Protein 1VNS (pdb70)

Sequence (574 aa):
VTPIPLPKIDEPEEYNTNYILFWNHVGLELNRVTHTVGGPLTGPPLSARALGMLHLAIHDAYFSICPPTDFTTFLSPDTENAAYRLPSPNGANDARQAVAGAALKMLSSLYMKPVEQPNPNPGANISDNAYAQLGLVLDRSVLEAPGGVDRESASFMFGEDVADVFFALLNDPRGASQEGYHPTPGRYKFDDEPTHPVVLIPVDPNNPNGPKMPFRQYHAPFYGKTTKRFATQSEHFLADPPGLRSNADETAEYDDAVRVAIAMGGAQALNSTKRSPWQTAQGLYWAYDGSNLIGTPPRFYNQIVRRIAVTYKKEEDLANSEVNNADFARLFALVDVACTDAGIFSWKEKWEFEFWRPLSGVRDDGRPDHGDPFWLTLGAPATNTNDIPFKPPFPAYPSGHATFGGAVFQMVRRYYNGRVGTWKDDEPDNIAIDMMISEELNGVNRDLRQPYDPTAPIEDQPGIVRTRIVRHFDSAWELMFENAISRIFLGVHWRFDAAAARDILIPTTTKDVYAVDNNGATVFQNVEDIRYTTRGTREDEEGLFPIGGVPLGIEIADEIFNNGLKPTPPEIQP

Nearest PDB structures (foldseek):
  1vnf-assembly1_A  TM=1.001E+00  e=0.000E+00  Curvularia inaequalis
  1vnh-assembly1_A  TM=1.001E+00  e=0.000E+00  Curvularia inaequalis
  1vng-assembly1_A  TM=9.976E-01  e=0.000E+00  Curvularia inaequalis
  1idu-assembly1_A  TM=1.000E+00  e=0.000E+00  Curvularia inaequalis
  1vne-assembly1_A  TM=9.979E-01  e=0.000E+00  Curvularia inaequalis

GO terms:
  GO:0005576 extracellular region (C, EXP)
  GO:0016691 chloride peroxidase activity (F, EXP)

Structure (mmCIF, N/CA/C/O backbone):
data_1VNS
#
_entry.id   1VNS
#
_cell.length_a   130.040
_cell.length_b   130.040
_cell.length_c   112.150
_cell.angle_alpha   90.00
_cell.angle_beta   90.00
_cell.angle_gamma   120.00
#
_symmetry.space_group_name_H-M   'H 3'
#
loop_
_entity.id
_entity.type
_entity.pdbx_description
1 polymer 'VANADIUM CHLOROPEROXIDASE'
2 non-polymer 'SULFATE ION'
3 water water
#
loop_
_atom_site.group_PDB
_atom_site.id
_atom_site.type_symbol
_atom_site.label_atom_id
_atom_site.label_alt_id
_atom_site.label_comp_id
_atom_site.label_asym_id
_atom_site.label_entity_id
_atom_site.label_seq_id
_atom_site.pdbx_PDB_ins_code
_atom_site.Cartn_x
_atom_site.Cartn_y
_atom_site.Cartn_z
_atom_site.occupancy
_atom_site.B_iso_or_equiv
_atom_site.auth_seq_id
_atom_site.auth_comp_id
_atom_site.auth_asym_id
_atom_site.auth_atom_id
_atom_site.pdbx_PDB_model_num
ATOM 1 N N . VAL A 1 4 ? 9.955 52.467 -28.514 1.00 45.48 4 VAL A N 1
ATOM 2 C CA . VAL A 1 4 ? 9.563 52.616 -27.084 1.00 43.94 4 VAL A CA 1
ATOM 3 C C . VAL A 1 4 ? 10.814 52.990 -26.303 1.00 40.20 4 VAL A C 1
ATOM 4 O O . VAL A 1 4 ? 11.830 52.307 -26.398 1.00 40.55 4 VAL A O 1
ATOM 8 N N . THR A 1 5 ? 10.761 54.109 -25.594 1.00 35.13 5 THR A N 1
ATOM 9 C CA . THR A 1 5 ? 11.894 54.546 -24.795 1.00 31.29 5 THR A CA 1
ATOM 10 C C . THR A 1 5 ? 11.776 53.835 -23.453 1.00 26.99 5 THR A C 1
ATOM 11 O O . THR A 1 5 ? 10.775 53.985 -22.756 1.00 26.29 5 THR A O 1
ATOM 15 N N . PRO A 1 6 ? 12.759 52.993 -23.109 1.00 24.53 6 PRO A N 1
ATOM 16 C CA . PRO A 1 6 ? 12.721 52.269 -21.835 1.00 24.73 6 PRO A CA 1
ATOM 17 C C . PRO A 1 6 ? 12.692 53.224 -20.642 1.00 23.76 6 PRO A C 1
ATOM 18 O O . PRO A 1 6 ? 13.480 54.169 -20.572 1.00 23.67 6 PRO A O 1
ATOM 22 N N . ILE A 1 7 ? 11.757 53.008 -19.726 1.00 22.66 7 ILE A N 1
ATOM 23 C CA . ILE A 1 7 ? 11.673 53.852 -18.542 1.00 22.62 7 ILE A CA 1
ATOM 24 C C . ILE A 1 7 ? 12.937 53.635 -17.716 1.00 22.07 7 ILE A C 1
ATOM 25 O O . ILE A 1 7 ? 13.329 52.495 -17.467 1.00 21.39 7 ILE A O 1
ATOM 30 N N . PRO A 1 8 ? 13.640 54.723 -17.358 1.00 23.07 8 PRO A N 1
ATOM 31 C CA . PRO A 1 8 ? 14.862 54.609 -16.552 1.00 23.34 8 PRO A CA 1
ATOM 32 C C . PRO A 1 8 ? 14.464 54.346 -15.087 1.00 23.74 8 PRO A C 1
ATOM 33 O O . PRO A 1 8 ? 13.985 55.247 -14.390 1.00 25.29 8 PRO A O 1
ATOM 37 N N . LEU A 1 9 ? 14.615 53.104 -14.641 1.00 22.84 9 LEU A N 1
ATOM 38 C CA . LEU A 1 9 ? 14.260 52.725 -13.275 1.00 22.49 9 LEU A CA 1
ATOM 39 C C . LEU A 1 9 ? 15.373 53.069 -12.286 1.00 23.41 9 LEU A C 1
ATOM 40 O O . LEU A 1 9 ? 16.552 52.836 -12.558 1.00 24.55 9 LEU A O 1
ATOM 45 N N . PRO A 1 10 ? 15.016 53.668 -11.139 1.00 22.33 10 PRO A N 1
ATOM 46 C CA . PRO A 1 10 ? 16.051 54.013 -10.158 1.00 22.50 10 PRO A CA 1
ATOM 47 C C . PRO A 1 10 ? 16.674 52.777 -9.501 1.00 23.43 10 PRO A C 1
ATOM 48 O O . PRO A 1 10 ? 16.074 51.693 -9.486 1.00 21.73 10 PRO A O 1
ATOM 52 N N . LYS A 1 11 ? 17.886 52.942 -8.977 1.00 25.51 11 LYS A N 1
ATOM 53 C CA . LYS A 1 11 ? 18.605 51.848 -8.325 1.00 27.74 11 LYS A CA 1
ATOM 54 C C . LYS A 1 11 ? 17.870 51.294 -7.105 1.00 24.96 11 LYS A C 1
ATOM 55 O O . LYS A 1 11 ? 17.213 52.032 -6.362 1.00 24.43 11 LYS A O 1
ATOM 61 N N . ILE A 1 12 ? 17.977 49.986 -6.917 1.00 23.10 12 ILE A N 1
ATOM 62 C CA . ILE A 1 12 ? 17.352 49.318 -5.788 1.00 22.11 12 ILE A CA 1
ATOM 63 C C . ILE A 1 12 ? 18.375 49.225 -4.662 1.00 21.61 12 ILE A C 1
ATOM 64 O O . ILE A 1 12 ? 19.553 48.951 -4.898 1.00 21.07 12 ILE A O 1
ATOM 69 N N . ASP A 1 13 ? 17.925 49.494 -3.442 1.00 22.73 13 ASP A N 1
ATOM 70 C CA . ASP A 1 13 ? 18.798 49.435 -2.283 1.00 23.24 13 ASP A CA 1
ATOM 71 C C . ASP A 1 13 ? 18.877 48.035 -1.676 1.00 23.03 13 ASP A C 1
ATOM 72 O O . ASP A 1 13 ? 18.133 47.698 -0.749 1.00 23.13 13 ASP A O 1
ATOM 77 N N . GLU A 1 14 ? 19.763 47.216 -2.232 1.00 21.88 14 GLU A N 1
ATOM 78 C CA . GLU A 1 14 ? 20.006 45.867 -1.734 1.00 22.48 14 GLU A CA 1
ATOM 79 C C . GLU A 1 14 ? 21.310 45.378 -2.343 1.00 22.16 14 GLU A C 1
ATOM 80 O O . GLU A 1 14 ? 21.737 45.882 -3.381 1.00 23.35 14 GLU A O 1
ATOM 86 N N . PRO A 1 15 ? 22.004 44.454 -1.658 1.00 23.23 15 PRO A N 1
ATOM 87 C CA . PRO A 1 15 ? 23.275 43.911 -2.149 1.00 24.23 15 PRO A CA 1
ATOM 88 C C . PRO A 1 15 ? 23.136 43.262 -3.518 1.00 24.84 15 PRO A C 1
ATOM 89 O O . PRO A 1 15 ? 22.199 42.503 -3.759 1.00 23.30 15 PRO A O 1
ATOM 93 N N . GLU A 1 16 ? 24.089 43.542 -4.402 1.00 26.89 16 GLU A N 1
ATOM 94 C CA . GLU A 1 16 ? 24.074 42.977 -5.746 1.00 29.42 16 GLU A CA 1
ATOM 95 C C . GLU A 1 16 ? 24.118 41.462 -5.721 1.00 26.42 16 GLU A C 1
ATOM 96 O O . GLU A 1 16 ? 23.583 40.809 -6.615 1.00 26.88 16 GLU A O 1
ATOM 102 N N . GLU A 1 17 ? 24.767 40.902 -4.706 1.00 24.48 17 GLU A N 1
ATOM 103 C CA . GLU A 1 17 ? 24.884 39.455 -4.586 1.00 24.56 17 GLU A CA 1
ATOM 104 C C . GLU A 1 17 ? 23.559 38.717 -4.515 1.00 22.44 17 GLU A C 1
ATOM 105 O O . GLU A 1 17 ? 23.487 37.558 -4.896 1.00 23.70 17 GLU A O 1
ATOM 111 N N . TYR A 1 18 ? 22.507 39.385 -4.054 1.00 20.91 18 TYR A N 1
ATOM 112 C CA . TYR A 1 18 ? 21.203 38.738 -3.945 1.00 21.06 18 TYR A CA 1
ATOM 113 C C . TYR A 1 18 ? 20.790 38.105 -5.269 1.00 21.46 18 TYR A C 1
ATOM 114 O O . TYR A 1 18 ? 20.416 36.931 -5.319 1.00 22.39 18 TYR A O 1
ATOM 123 N N . ASN A 1 19 ? 20.888 38.878 -6.346 1.00 21.39 19 ASN A N 1
ATOM 124 C CA . ASN A 1 19 ? 20.494 38.395 -7.660 1.00 21.82 19 ASN A CA 1
ATOM 125 C C . ASN A 1 19 ? 21.375 37.337 -8.322 1.00 23.30 19 ASN A C 1
ATOM 126 O O . ASN A 1 19 ? 21.133 36.965 -9.474 1.00 24.01 19 ASN A O 1
ATOM 131 N N . THR A 1 20 ? 22.398 36.856 -7.611 1.00 24.23 20 THR A N 1
ATOM 132 C CA . THR A 1 20 ? 23.247 35.787 -8.141 1.00 22.96 20 THR A CA 1
ATOM 133 C C . THR A 1 20 ? 22.538 34.459 -7.861 1.00 22.80 20 THR A C 1
ATOM 134 O O . THR A 1 20 ? 22.909 33.412 -8.398 1.00 23.53 20 THR A O 1
ATOM 138 N N . ASN A 1 21 ? 21.526 34.514 -6.996 1.00 22.50 21 ASN A N 1
ATOM 139 C CA . ASN A 1 21 ? 20.717 33.348 -6.676 1.00 21.80 21 ASN A CA 1
ATOM 140 C C . ASN A 1 21 ? 19.535 33.418 -7.638 1.00 21.61 21 ASN A C 1
ATOM 141 O O . ASN A 1 21 ? 18.826 34.427 -7.671 1.00 21.16 21 ASN A O 1
ATOM 146 N N . TYR A 1 22 ? 19.298 32.356 -8.407 1.00 21.97 22 TYR A N 1
ATOM 147 C CA . TYR A 1 22 ? 18.204 32.388 -9.378 1.00 21.24 22 TYR A CA 1
ATOM 148 C C . TYR A 1 22 ? 16.784 32.466 -8.820 1.00 21.31 22 TYR A C 1
ATOM 149 O O . TYR A 1 22 ? 15.888 32.980 -9.492 1.00 20.61 22 TYR A O 1
ATOM 158 N N . ILE A 1 23 ? 16.573 31.996 -7.592 1.00 20.56 23 ILE A N 1
ATOM 159 C CA . ILE A 1 23 ? 15.242 32.074 -6.993 1.00 20.08 23 ILE A CA 1
ATOM 160 C C . ILE A 1 23 ? 14.998 33.557 -6.697 1.00 20.32 23 ILE A C 1
ATOM 161 O O . ILE A 1 23 ? 13.945 34.112 -7.030 1.00 19.63 23 ILE A O 1
ATOM 166 N N . LEU A 1 24 ? 15.995 34.202 -6.099 1.00 20.65 24 LEU A N 1
ATOM 167 C CA . LEU A 1 24 ? 15.897 35.621 -5.783 1.00 20.96 24 LEU A CA 1
ATOM 168 C C . LEU A 1 24 ? 15.822 36.454 -7.059 1.00 20.89 24 LEU A C 1
ATOM 169 O O . LEU A 1 24 ? 15.093 37.445 -7.113 1.00 21.04 24 LEU A O 1
ATOM 174 N N . PHE A 1 25 ? 16.549 36.053 -8.097 1.00 19.23 25 PHE A N 1
ATOM 175 C CA . PHE A 1 25 ? 16.492 36.803 -9.345 1.00 19.32 25 PHE A CA 1
ATOM 176 C C . PHE A 1 25 ? 15.071 36.874 -9.909 1.00 18.73 25 PHE A C 1
ATOM 177 O O . PHE A 1 25 ? 14.583 37.953 -10.255 1.00 18.47 25 PHE A O 1
ATOM 185 N N . TRP A 1 26 ? 14.407 35.729 -10.014 1.00 18.94 26 TRP A N 1
ATOM 186 C CA . TRP A 1 26 ? 13.056 35.706 -10.552 1.00 19.43 26 TRP A CA 1
ATOM 187 C C . TRP A 1 26 ? 12.059 36.446 -9.670 1.00 19.87 26 TRP A C 1
ATOM 188 O O . TRP A 1 26 ? 11.111 37.052 -10.175 1.00 18.98 26 TRP A O 1
ATOM 199 N N . ASN A 1 27 ? 12.283 36.418 -8.356 1.00 20.13 27 ASN A N 1
ATOM 200 C CA . ASN A 1 27 ? 11.436 37.161 -7.425 1.00 18.43 27 ASN A CA 1
ATOM 201 C C . ASN A 1 27 ? 11.620 38.642 -7.790 1.00 17.66 27 ASN A C 1
ATOM 202 O O . ASN A 1 27 ? 10.651 39.385 -7.958 1.00 17.23 27 ASN A O 1
ATOM 207 N N . HIS A 1 28 ? 12.877 39.040 -7.951 1.00 17.35 28 HIS A N 1
ATOM 208 C CA . HIS A 1 28 ? 13.240 40.402 -8.321 1.00 18.95 28 HIS A CA 1
ATOM 209 C C . HIS A 1 28 ? 12.548 40.837 -9.625 1.00 19.58 28 HIS A C 1
ATOM 210 O O . HIS A 1 28 ? 12.080 41.972 -9.741 1.00 19.13 28 HIS A O 1
ATOM 217 N N . VAL A 1 29 ? 12.487 39.936 -10.603 1.00 19.86 29 VAL A N 1
ATOM 218 C CA . VAL A 1 29 ? 11.834 40.235 -11.877 1.00 19.36 29 VAL A CA 1
ATOM 219 C C . VAL A 1 29 ? 10.352 40.507 -11.621 1.00 19.84 29 VAL A C 1
ATOM 220 O O . VAL A 1 29 ? 9.792 41.483 -12.130 1.00 20.24 29 VAL A O 1
ATOM 224 N N . GLY A 1 30 ? 9.728 39.662 -10.807 1.00 19.26 30 GLY A N 1
ATOM 225 C CA . GLY A 1 30 ? 8.328 39.855 -10.474 1.00 19.27 30 GLY A CA 1
ATOM 226 C C . GLY A 1 30 ? 8.125 41.215 -9.828 1.00 19.00 30 GLY A C 1
ATOM 227 O O . GLY A 1 30 ? 7.148 41.907 -10.117 1.00 19.08 30 GLY A O 1
ATOM 228 N N . LEU A 1 31 ? 9.060 41.616 -8.970 1.00 17.45 31 LEU A N 1
ATOM 229 C CA . LEU A 1 31 ? 8.976 42.912 -8.303 1.00 16.78 31 LEU A CA 1
ATOM 230 C C . LEU A 1 31 ? 9.173 44.059 -9.289 1.00 17.24 31 LEU A C 1
ATOM 231 O O . LEU A 1 31 ? 8.565 45.120 -9.149 1.00 17.30 31 LEU A O 1
ATOM 236 N N . GLU A 1 32 ? 10.026 43.854 -10.286 1.00 18.28 32 GLU A N 1
ATOM 237 C CA . GLU A 1 32 ? 10.264 44.872 -11.305 1.00 19.25 32 GLU A CA 1
ATOM 238 C C . GLU A 1 32 ? 9.000 45.116 -12.123 1.00 18.19 32 GLU A C 1
ATOM 239 O O . GLU A 1 32 ? 8.647 46.257 -12.416 1.00 17.69 32 GLU A O 1
ATOM 245 N N . LEU A 1 33 ? 8.319 44.037 -12.486 1.00 18.00 33 LEU A N 1
ATOM 246 C CA . LEU A 1 33 ? 7.078 44.139 -13.237 1.00 18.34 33 LEU A CA 1
ATOM 247 C C . LEU A 1 33 ? 6.034 44.840 -12.365 1.00 18.16 33 LEU A C 1
ATOM 248 O O . LEU A 1 33 ? 5.238 45.639 -12.855 1.00 19.00 33 LEU A O 1
ATOM 253 N N . ASN A 1 34 ? 6.068 44.565 -11.065 1.00 18.45 34 ASN A N 1
ATOM 254 C CA . ASN A 1 34 ? 5.152 45.201 -10.118 1.00 18.85 34 ASN A CA 1
ATOM 255 C C . ASN A 1 34 ? 5.314 46.722 -10.206 1.00 18.85 34 ASN A C 1
ATOM 256 O O . ASN A 1 34 ? 4.353 47.436 -10.496 1.00 18.82 34 ASN A O 1
ATOM 261 N N . ARG A 1 35 ? 6.533 47.225 -10.029 1.00 18.42 35 ARG A N 1
ATOM 262 C CA . ARG A 1 35 ? 6.722 48.669 -10.089 1.00 19.25 35 ARG A CA 1
ATOM 263 C C . ARG A 1 35 ? 6.510 49.308 -11.456 1.00 18.40 35 ARG A C 1
ATOM 264 O O . ARG A 1 35 ? 5.976 50.415 -11.545 1.00 18.48 35 ARG A O 1
ATOM 272 N N . VAL A 1 36 ? 6.894 48.609 -12.520 1.00 18.10 36 VAL A N 1
ATOM 273 C CA . VAL A 1 36 ? 6.705 49.129 -13.868 1.00 18.37 36 VAL A CA 1
ATOM 274 C C . VAL A 1 36 ? 5.213 49.201 -14.236 1.00 18.63 36 VAL A C 1
ATOM 275 O O . VAL A 1 36 ? 4.757 50.213 -14.772 1.00 18.11 36 VAL A O 1
ATOM 279 N N . THR A 1 37 ? 4.439 48.169 -13.900 1.00 18.73 37 THR A N 1
ATOM 280 C CA . THR A 1 37 ? 3.011 48.177 -14.223 1.00 18.42 37 THR A CA 1
ATOM 281 C C . THR A 1 37 ? 2.271 49.317 -13.500 1.00 18.79 37 THR A C 1
ATOM 282 O O . THR A 1 37 ? 1.290 49.860 -14.019 1.00 18.55 37 THR A O 1
ATOM 286 N N . HIS A 1 38 ? 2.772 49.721 -12.335 1.00 17.70 38 HIS A N 1
ATOM 287 C CA . HIS A 1 38 ? 2.157 50.815 -11.591 1.00 18.67 38 HIS A CA 1
ATOM 288 C C . HIS A 1 38 ? 2.665 52.179 -12.045 1.00 20.45 38 HIS A C 1
ATOM 289 O O . HIS A 1 38 ? 2.189 53.215 -11.580 1.00 23.96 38 HIS A O 1
ATOM 296 N N . THR A 1 39 ? 3.636 52.169 -12.952 1.00 19.95 39 THR A N 1
ATOM 297 C CA . THR A 1 39 ? 4.192 53.396 -13.516 1.00 19.66 39 THR A CA 1
ATOM 298 C C . THR A 1 39 ? 3.512 53.648 -14.870 1.00 19.61 39 THR A C 1
ATOM 299 O O . THR A 1 39 ? 3.257 54.790 -15.245 1.00 22.38 39 THR A O 1
ATOM 303 N N . VAL A 1 40 ? 3.206 52.571 -15.589 1.00 19.00 40 VAL A N 1
ATOM 304 C CA . VAL A 1 40 ? 2.580 52.665 -16.906 1.00 19.41 40 VAL A CA 1
ATOM 305 C C . VAL A 1 40 ? 1.087 52.355 -16.938 1.00 21.15 40 VAL A C 1
ATOM 306 O O . VAL A 1 40 ? 0.444 52.544 -17.970 1.00 22.48 40 VAL A O 1
ATOM 310 N N . GLY A 1 41 ? 0.541 51.875 -15.824 1.00 21.62 41 GLY A N 1
ATOM 311 C CA . GLY A 1 41 ? -0.870 51.538 -15.773 1.00 22.11 41 GLY A CA 1
ATOM 312 C C . GLY A 1 41 ? -1.150 50.275 -16.576 1.00 23.52 41 GLY A C 1
ATOM 313 O O . GLY A 1 41 ? -1.998 50.268 -17.472 1.00 24.61 41 GLY A O 1
ATOM 314 N N . GLY A 1 42 ? -0.419 49.209 -16.266 1.00 22.84 42 GLY A N 1
ATOM 315 C CA . GLY A 1 42 ? -0.598 47.952 -16.972 1.00 22.21 42 GLY A CA 1
ATOM 316 C C . GLY A 1 42 ? -1.503 46.987 -16.228 1.00 21.18 42 GLY A C 1
ATOM 317 O O . GLY A 1 42 ? -2.336 47.411 -15.427 1.00 22.55 42 GLY A O 1
ATOM 318 N N . PRO A 1 43 ? -1.397 45.681 -16.506 1.00 21.63 43 PRO A N 1
ATOM 319 C CA . PRO A 1 43 ? -2.234 44.691 -15.825 1.00 21.34 43 PRO A CA 1
ATOM 320 C C . PRO A 1 43 ? -1.749 44.392 -14.404 1.00 21.68 43 PRO A C 1
ATOM 321 O O . PRO A 1 43 ? -0.622 44.730 -14.031 1.00 21.28 43 PRO A O 1
ATOM 325 N N . LEU A 1 44 ? -2.626 43.790 -13.609 1.00 21.29 44 LEU A N 1
ATOM 326 C CA . LEU A 1 44 ? -2.307 43.400 -12.240 1.00 21.46 44 LEU A CA 1
ATOM 327 C C . LEU A 1 44 ? -1.925 44.545 -11.297 1.00 21.15 44 LEU A C 1
ATOM 328 O O . LEU A 1 44 ? -1.039 44.396 -10.448 1.00 20.42 44 LEU A O 1
ATOM 333 N N . THR A 1 45 ? -2.597 45.684 -11.446 1.00 20.77 45 THR A N 1
ATOM 334 C CA . THR A 1 45 ? -2.349 46.833 -10.584 1.00 21.34 45 THR A CA 1
ATOM 335 C C . THR A 1 45 ? -3.206 46.705 -9.327 1.00 20.99 45 THR A C 1
ATOM 336 O O . THR A 1 45 ? -4.184 45.945 -9.302 1.00 21.36 45 THR A O 1
ATOM 340 N N . GLY A 1 46 ? -2.873 47.483 -8.303 1.00 20.09 46 GLY A N 1
ATOM 341 C CA . GLY A 1 46 ? -3.619 47.416 -7.061 1.00 19.76 46 GLY A CA 1
ATOM 342 C C . GLY A 1 46 ? -3.017 46.413 -6.100 1.00 18.45 46 GLY A C 1
ATOM 343 O O . GLY A 1 46 ? -2.319 45.493 -6.523 1.00 19.96 46 GLY A O 1
ATOM 344 N N . PRO A 1 47 ? -3.308 46.538 -4.798 1.00 19.25 47 PRO A N 1
ATOM 345 C CA . PRO A 1 47 ? -2.778 45.634 -3.771 1.00 19.50 47 PRO A CA 1
ATOM 346 C C . PRO A 1 47 ? -3.115 44.137 -3.855 1.00 19.19 47 PRO A C 1
ATOM 347 O O . PRO A 1 47 ? -2.211 43.310 -3.962 1.00 19.64 47 PRO A O 1
ATOM 351 N N . PRO A 1 48 ? -4.412 43.763 -3.844 1.00 20.18 48 PRO A N 1
ATOM 352 C CA . PRO A 1 48 ? -4.723 42.328 -3.913 1.00 18.88 48 PRO A CA 1
ATOM 353 C C . PRO A 1 48 ? -4.254 41.564 -5.158 1.00 18.47 48 PRO A C 1
ATOM 354 O O . PRO A 1 48 ? -3.694 40.475 -5.037 1.00 19.17 48 PRO A O 1
ATOM 358 N N . LEU A 1 49 ? -4.458 42.128 -6.346 1.00 18.20 49 LEU A N 1
ATOM 359 C CA . LEU A 1 49 ? -4.042 41.444 -7.567 1.00 19.19 49 LEU A CA 1
ATOM 360 C C . LEU A 1 49 ? -2.530 41.418 -7.752 1.00 20.33 49 LEU A C 1
ATOM 361 O O . LEU A 1 49 ? -1.989 40.443 -8.288 1.00 20.80 49 LEU A O 1
ATOM 366 N N . SER A 1 50 ? -1.838 42.461 -7.303 1.00 19.94 50 SER A N 1
ATOM 367 C CA . SER A 1 50 ? -0.386 42.460 -7.418 1.00 20.54 50 SER A CA 1
ATOM 368 C C . SER A 1 50 ? 0.154 41.357 -6.493 1.00 19.32 50 SER A C 1
ATOM 369 O O . SER A 1 50 ? 1.137 40.683 -6.822 1.00 19.98 50 SER A O 1
ATOM 372 N N . ALA A 1 51 ? -0.505 41.161 -5.351 1.00 17.31 51 ALA A N 1
ATOM 373 C CA . ALA A 1 51 ? -0.122 40.106 -4.414 1.00 17.04 51 ALA A CA 1
ATOM 374 C C . ALA A 1 51 ? -0.332 38.749 -5.104 1.00 19.11 51 ALA A C 1
ATOM 375 O O . ALA A 1 51 ? 0.560 37.892 -5.107 1.00 20.18 51 ALA A O 1
ATOM 377 N N . ARG A 1 52 ? -1.502 38.579 -5.721 1.00 18.63 52 ARG A N 1
ATOM 378 C CA . ARG A 1 52 ? -1.848 37.348 -6.431 1.00 18.45 52 ARG A CA 1
ATOM 379 C C . ARG A 1 52 ? -0.782 37.002 -7.476 1.00 19.10 52 ARG A C 1
ATOM 380 O O . ARG A 1 52 ? -0.350 35.855 -7.571 1.00 19.97 52 ARG A O 1
ATOM 388 N N . ALA A 1 53 ? -0.348 37.998 -8.247 1.00 19.35 53 ALA A N 1
ATOM 389 C CA . ALA A 1 53 ? 0.683 37.794 -9.265 1.00 19.86 53 ALA A CA 1
ATOM 390 C C . ALA A 1 53 ? 1.937 37.146 -8.660 1.00 19.46 53 ALA A C 1
ATOM 391 O O . ALA A 1 53 ? 2.463 36.165 -9.196 1.00 19.37 53 ALA A O 1
ATOM 393 N N . LEU A 1 54 ? 2.390 37.675 -7.526 1.00 18.91 54 LEU A N 1
ATOM 394 C CA . LEU A 1 54 ? 3.574 37.151 -6.843 1.00 19.04 54 LEU A CA 1
ATOM 395 C C . LEU A 1 54 ? 3.331 35.757 -6.259 1.00 19.32 54 LEU A C 1
ATOM 396 O O . LEU A 1 54 ? 4.234 34.910 -6.247 1.00 19.04 54 LEU A O 1
ATOM 401 N N . GLY A 1 55 ? 2.117 35.524 -5.769 1.00 19.22 55 GLY A N 1
ATOM 402 C CA . GLY A 1 55 ? 1.771 34.218 -5.242 1.00 19.83 55 GLY A CA 1
ATOM 403 C C . GLY A 1 55 ? 1.840 33.187 -6.361 1.00 19.85 55 GLY A C 1
ATOM 404 O O . GLY A 1 55 ? 2.422 32.118 -6.194 1.00 20.92 55 GLY A O 1
ATOM 405 N N . MET A 1 56 ? 1.281 33.528 -7.519 1.00 19.55 56 MET A N 1
ATOM 406 C CA . MET A 1 56 ? 1.284 32.640 -8.681 1.00 20.92 56 MET A CA 1
ATOM 407 C C . MET A 1 56 ? 2.702 32.377 -9.172 1.00 22.08 56 MET A C 1
ATOM 408 O O . MET A 1 56 ? 3.067 31.234 -9.476 1.00 22.24 56 MET A O 1
ATOM 413 N N . LEU A 1 57 ? 3.500 33.436 -9.243 1.00 22.47 57 LEU A N 1
ATOM 414 C CA . LEU A 1 57 ? 4.890 33.319 -9.668 1.00 22.35 57 LEU A CA 1
ATOM 415 C C . LEU A 1 57 ? 5.633 32.330 -8.776 1.00 22.24 57 LEU A C 1
ATOM 416 O O . LEU A 1 57 ? 6.251 31.377 -9.256 1.00 23.37 57 LEU A O 1
ATOM 421 N N . HIS A 1 58 ? 5.551 32.541 -7.469 1.00 21.31 58 HIS A N 1
ATOM 422 C CA . HIS A 1 58 ? 6.256 31.671 -6.549 1.00 20.73 58 HIS A CA 1
ATOM 423 C C . HIS A 1 58 ? 5.718 30.265 -6.375 1.00 20.12 58 HIS A C 1
ATOM 424 O O . HIS A 1 58 ? 6.469 29.355 -6.036 1.00 20.45 58 HIS A O 1
ATOM 431 N N . LEU A 1 59 ? 4.436 30.076 -6.660 1.00 20.60 59 LEU A N 1
ATOM 432 C CA . LEU A 1 59 ? 3.827 28.753 -6.587 1.00 22.07 59 LEU A CA 1
ATOM 433 C C . LEU A 1 59 ? 4.403 27.962 -7.770 1.00 22.76 59 LEU A C 1
ATOM 434 O O . LEU A 1 59 ? 4.842 26.816 -7.610 1.00 23.36 59 LEU A O 1
ATOM 439 N N . ALA A 1 60 ? 4.466 28.609 -8.935 1.00 20.56 60 ALA A N 1
ATOM 440 C CA . ALA A 1 60 ? 5.016 27.997 -10.143 1.00 21.30 60 ALA A CA 1
ATOM 441 C C . ALA A 1 60 ? 6.499 27.654 -9.933 1.00 22.63 60 ALA A C 1
ATOM 442 O O . ALA A 1 60 ? 6.936 26.536 -10.220 1.00 22.78 60 ALA A O 1
ATOM 444 N N . ILE A 1 61 ? 7.270 28.615 -9.431 1.00 21.77 61 ILE A N 1
ATOM 445 C CA . ILE A 1 61 ? 8.687 28.389 -9.160 1.00 22.18 61 ILE A CA 1
ATOM 446 C C . ILE A 1 61 ? 8.831 27.232 -8.167 1.00 23.25 61 ILE A C 1
ATOM 447 O O . ILE A 1 61 ? 9.644 26.330 -8.365 1.00 23.26 61 ILE A O 1
ATOM 452 N N . HIS A 1 62 ? 8.012 27.255 -7.119 1.00 23.39 62 HIS A N 1
ATOM 453 C CA . HIS A 1 62 ? 8.026 26.233 -6.072 1.00 24.63 62 HIS A CA 1
ATOM 454 C C . HIS A 1 62 ? 7.861 24.820 -6.620 1.00 24.68 62 HIS A C 1
ATOM 455 O O . HIS A 1 62 ? 8.700 23.952 -6.373 1.00 25.21 62 HIS A O 1
ATOM 462 N N . ASP A 1 63 ? 6.777 24.581 -7.347 1.00 23.77 63 ASP A N 1
ATOM 463 C CA . ASP A 1 63 ? 6.538 23.248 -7.878 1.00 24.16 63 ASP A CA 1
ATOM 464 C C . ASP A 1 63 ? 7.512 22.805 -8.949 1.00 25.14 63 ASP A C 1
ATOM 465 O O . ASP A 1 63 ? 7.841 21.622 -9.024 1.00 25.06 63 ASP A O 1
ATOM 470 N N . ALA A 1 64 ? 8.007 23.747 -9.748 1.00 24.57 64 ALA A N 1
ATOM 471 C CA . ALA A 1 64 ? 8.989 23.410 -10.777 1.00 23.57 64 ALA A CA 1
ATOM 472 C C . ALA A 1 64 ? 10.264 22.908 -10.087 1.00 22.80 64 ALA A C 1
ATOM 473 O O . ALA A 1 64 ? 10.766 21.819 -10.384 1.00 22.48 64 ALA A O 1
ATOM 475 N N . TYR A 1 65 ? 10.741 23.683 -9.119 1.00 22.94 65 TYR A N 1
ATOM 476 C CA . TYR A 1 65 ? 11.950 23.348 -8.375 1.00 23.21 65 TYR A CA 1
ATOM 477 C C . TYR A 1 65 ? 11.840 22.049 -7.578 1.00 23.23 65 TYR A C 1
ATOM 478 O O . TYR A 1 65 ? 12.679 21.156 -7.705 1.00 23.60 65 TYR A O 1
ATOM 487 N N . PHE A 1 66 ? 10.809 21.946 -6.753 1.00 23.14 66 PHE A N 1
ATOM 488 C CA . PHE A 1 66 ? 10.639 20.774 -5.923 1.00 23.28 66 PHE A CA 1
ATOM 489 C C . PHE A 1 66 ? 10.259 19.499 -6.649 1.00 25.19 66 PHE A C 1
ATOM 490 O O . PHE A 1 66 ? 10.272 18.417 -6.054 1.00 26.24 66 PHE A O 1
ATOM 498 N N . SER A 1 67 ? 9.906 19.623 -7.925 1.00 26.01 67 SER A N 1
ATOM 499 C CA . SER A 1 67 ? 9.596 18.453 -8.735 1.00 26.16 67 SER A CA 1
ATOM 500 C C . SER A 1 67 ? 10.940 17.872 -9.149 1.00 27.10 67 SER A C 1
ATOM 501 O O . SER A 1 67 ? 11.110 16.660 -9.217 1.00 28.35 67 SER A O 1
ATOM 504 N N . ILE A 1 68 ? 11.897 18.760 -9.403 1.00 27.25 68 ILE A N 1
ATOM 505 C CA . ILE A 1 68 ? 13.236 18.363 -9.811 1.00 27.33 68 ILE A CA 1
ATOM 506 C C . ILE A 1 68 ? 14.114 18.005 -8.612 1.00 28.24 68 ILE A C 1
ATOM 507 O O . ILE A 1 68 ? 14.945 17.103 -8.690 1.00 29.62 68 ILE A O 1
ATOM 512 N N . CYS A 1 69 ? 13.898 18.685 -7.494 1.00 28.14 69 CYS A N 1
ATOM 513 C CA . CYS A 1 69 ? 14.635 18.405 -6.268 1.00 29.57 69 CYS A CA 1
ATOM 514 C C . CYS A 1 69 ? 13.588 18.159 -5.182 1.00 30.89 69 CYS A C 1
ATOM 515 O O . CYS A 1 69 ? 13.278 19.054 -4.396 1.00 32.23 69 CYS A O 1
ATOM 518 N N . PRO A 1 70 ? 13.023 16.937 -5.133 1.00 30.30 70 PRO A N 1
ATOM 519 C CA . PRO A 1 70 ? 11.997 16.538 -4.165 1.00 29.59 70 PRO A CA 1
ATOM 520 C C . PRO A 1 70 ? 12.347 16.829 -2.713 1.00 30.29 70 PRO A C 1
ATOM 521 O O . PRO A 1 70 ? 13.431 16.478 -2.243 1.00 30.81 70 PRO A O 1
ATOM 525 N N . PRO A 1 71 ? 11.443 17.520 -1.999 1.00 29.89 71 PRO A N 1
ATOM 526 C CA . PRO A 1 71 ? 11.602 17.888 -0.590 1.00 30.22 71 PRO A CA 1
ATOM 527 C C . PRO A 1 71 ? 11.226 16.721 0.329 1.00 32.58 71 PRO A C 1
ATOM 528 O O . PRO A 1 71 ? 10.487 15.817 -0.075 1.00 33.24 71 PRO A O 1
ATOM 532 N N . THR A 1 72 ? 11.720 16.747 1.562 1.00 35.58 72 THR A N 1
ATOM 533 C CA . THR A 1 72 ? 11.434 15.686 2.524 1.00 40.42 72 THR A CA 1
ATOM 534 C C . THR A 1 72 ? 10.378 16.054 3.569 1.00 41.41 72 THR A C 1
ATOM 535 O O . THR A 1 72 ? 9.547 15.223 3.940 1.00 41.53 72 THR A O 1
ATOM 539 N N . ASP A 1 73 ? 10.425 17.294 4.050 1.00 42.42 73 ASP A N 1
ATOM 540 C CA . ASP A 1 73 ? 9.488 17.763 5.070 1.00 43.62 73 ASP A CA 1
ATOM 541 C C . ASP A 1 73 ? 8.125 18.239 4.568 1.00 39.74 73 ASP A C 1
ATOM 542 O O . ASP A 1 73 ? 7.236 18.525 5.369 1.00 40.07 73 ASP A O 1
ATOM 547 N N . PHE A 1 74 ? 7.965 18.329 3.253 1.00 34.84 74 PHE A N 1
ATOM 548 C CA . PHE A 1 74 ? 6.709 18.769 2.654 1.00 31.52 74 PHE A CA 1
ATOM 549 C C . PHE A 1 74 ? 6.659 18.265 1.222 1.00 30.61 74 PHE A C 1
ATOM 550 O O . PHE A 1 74 ? 7.574 17.569 0.773 1.00 29.84 74 PHE A O 1
ATOM 558 N N . THR A 1 75 ? 5.607 18.625 0.501 1.00 29.90 75 THR A N 1
ATOM 559 C CA . THR A 1 75 ? 5.455 18.194 -0.880 1.00 31.41 75 THR A CA 1
ATOM 560 C C . THR A 1 75 ? 5.164 19.371 -1.793 1.00 29.77 75 THR A C 1
ATOM 561 O O . THR A 1 75 ? 5.120 20.521 -1.352 1.00 29.31 75 THR A O 1
ATOM 565 N N . THR A 1 76 ? 5.009 19.077 -3.077 1.00 28.56 76 THR A N 1
ATOM 566 C CA . THR A 1 76 ? 4.680 20.094 -4.059 1.00 27.99 76 THR A CA 1
ATOM 567 C C . THR A 1 76 ? 3.235 20.501 -3.776 1.00 28.69 76 THR A C 1
ATOM 568 O O . THR A 1 76 ? 2.453 19.708 -3.240 1.00 30.37 76 THR A O 1
ATOM 572 N N . PHE A 1 77 ? 2.901 21.749 -4.089 1.00 26.72 77 PHE A N 1
ATOM 573 C CA . PHE A 1 77 ? 1.557 22.287 -3.884 1.00 24.79 77 PHE A CA 1
ATOM 574 C C . PHE A 1 77 ? 0.567 21.404 -4.634 1.00 23.50 77 PHE A C 1
ATOM 575 O O . PHE A 1 77 ? -0.441 20.967 -4.077 1.00 22.75 77 PHE A O 1
ATOM 583 N N . LEU A 1 78 ? 0.868 21.162 -5.905 1.00 24.00 78 LEU A N 1
ATOM 584 C CA . LEU A 1 78 ? 0.053 20.314 -6.757 1.00 25.86 78 LEU A CA 1
ATOM 585 C C . LEU A 1 78 ? 0.742 18.954 -6.876 1.00 28.20 78 LEU A C 1
ATOM 586 O O . LEU A 1 78 ? 1.965 18.857 -6.760 1.00 28.54 78 LEU A O 1
ATOM 591 N N . SER A 1 79 ? -0.046 17.917 -7.123 1.00 29.93 79 SER A N 1
ATOM 592 C CA . SER A 1 79 ? 0.473 16.566 -7.254 1.00 32.12 79 SER A CA 1
ATOM 593 C C . SER A 1 79 ? 0.442 16.128 -8.713 1.00 33.01 79 SER A C 1
ATOM 594 O O . SER A 1 79 ? -0.479 16.474 -9.453 1.00 33.77 79 SER A O 1
ATOM 597 N N . PRO A 1 80 ? 1.469 15.386 -9.159 1.00 34.28 80 PRO A N 1
ATOM 598 C CA . PRO A 1 80 ? 1.539 14.907 -10.543 1.00 35.18 80 PRO A CA 1
ATOM 599 C C . PRO A 1 80 ? 0.569 13.751 -10.761 1.00 37.79 80 PRO A C 1
ATOM 600 O O . PRO A 1 80 ? 0.294 13.363 -11.899 1.00 38.50 80 PRO A O 1
ATOM 604 N N . ASP A 1 81 ? 0.058 13.207 -9.660 1.00 40.37 81 ASP A N 1
ATOM 605 C CA . ASP A 1 81 ? -0.852 12.070 -9.707 1.00 43.27 81 ASP A CA 1
ATOM 606 C C . ASP A 1 81 ? -2.309 12.438 -9.446 1.00 43.35 81 ASP A C 1
ATOM 607 O O . ASP A 1 81 ? -3.132 11.568 -9.171 1.00 44.83 81 ASP A O 1
ATOM 612 N N . THR A 1 82 ? -2.624 13.725 -9.516 1.00 42.92 82 THR A N 1
ATOM 613 C CA . THR A 1 82 ? -3.987 14.179 -9.287 1.00 42.07 82 THR A CA 1
ATOM 614 C C . THR A 1 82 ? -4.848 13.897 -10.504 1.00 42.46 82 THR A C 1
ATOM 615 O O . THR A 1 82 ? -4.476 14.234 -11.625 1.00 42.69 82 THR A O 1
ATOM 619 N N . GLU A 1 83 ? -5.991 13.256 -10.273 1.00 43.97 83 GLU A N 1
ATOM 620 C CA . GLU A 1 83 ? -6.930 12.931 -11.341 1.00 44.36 83 GLU A CA 1
ATOM 621 C C . GLU A 1 83 ? -7.537 14.207 -11.918 1.00 44.02 83 GLU A C 1
ATOM 622 O O . GLU A 1 83 ? -7.807 14.294 -13.116 1.00 45.41 83 GLU A O 1
ATOM 624 N N . ASN A 1 84 ? -7.787 15.184 -11.053 1.00 42.32 84 ASN A N 1
ATOM 625 C CA . ASN A 1 84 ? -8.357 16.448 -11.496 1.00 40.40 84 ASN A CA 1
ATOM 626 C C . ASN A 1 84 ? -7.301 17.151 -12.332 1.00 37.33 84 ASN A C 1
ATOM 627 O O . ASN A 1 84 ? -6.305 17.642 -11.803 1.00 36.96 84 ASN A O 1
ATOM 632 N N . ALA A 1 85 ? -7.517 17.169 -13.641 1.00 35.43 85 ALA A N 1
ATOM 633 C CA . ALA A 1 85 ? -6.592 17.794 -14.577 1.00 34.42 85 ALA A CA 1
ATOM 634 C C . ALA A 1 85 ? -6.199 19.215 -14.191 1.00 34.21 85 ALA A C 1
ATOM 635 O O . ALA A 1 85 ? -5.029 19.590 -14.296 1.00 34.93 85 ALA A O 1
ATOM 637 N N . ALA A 1 86 ? -7.169 19.989 -13.712 1.00 33.09 86 ALA A N 1
ATOM 638 C CA . ALA A 1 86 ? -6.930 21.376 -13.322 1.00 31.03 86 ALA A CA 1
ATOM 639 C C . ALA A 1 86 ? -5.897 21.488 -12.212 1.00 29.88 86 ALA A C 1
ATOM 640 O O . ALA A 1 86 ? -5.205 22.503 -12.100 1.00 29.31 86 ALA A O 1
ATOM 642 N N . TYR A 1 87 ? -5.792 20.437 -11.403 1.00 28.70 87 TYR A N 1
ATOM 643 C CA . TYR A 1 87 ? -4.846 20.404 -10.294 1.00 27.85 87 TYR A CA 1
ATOM 644 C C . TYR A 1 87 ? -3.707 19.408 -10.507 1.00 27.71 87 TYR A C 1
ATOM 645 O O . TYR A 1 87 ? -2.943 19.137 -9.578 1.00 27.06 87 TYR A O 1
ATOM 654 N N . ARG A 1 88 ? -3.589 18.853 -11.709 1.00 27.68 88 ARG A N 1
ATOM 655 C CA . ARG A 1 88 ? -2.529 17.890 -11.959 1.00 28.21 88 ARG A CA 1
ATOM 656 C C . ARG A 1 88 ? -1.223 18.555 -12.371 1.00 29.30 88 ARG A C 1
ATOM 657 O O . ARG A 1 88 ? -1.154 19.242 -13.398 1.00 29.41 88 ARG A O 1
ATOM 665 N N . LEU A 1 89 ? -0.185 18.339 -11.569 1.00 29.72 89 LEU A N 1
ATOM 666 C CA . LEU A 1 89 ? 1.136 18.897 -11.841 1.00 29.04 89 LEU A CA 1
ATOM 667 C C . LEU A 1 89 ? 1.843 18.068 -12.921 1.00 29.76 89 LEU A C 1
ATOM 668 O O . LEU A 1 89 ? 1.788 16.837 -12.898 1.00 30.68 89 LEU A O 1
ATOM 673 N N . PRO A 1 90 ? 2.461 18.735 -13.915 1.00 29.29 90 PRO A N 1
ATOM 674 C CA . PRO A 1 90 ? 3.174 18.036 -14.989 1.00 29.01 90 PRO A CA 1
ATOM 675 C C . PRO A 1 90 ? 4.352 17.262 -14.406 1.00 30.25 90 PRO A C 1
ATOM 676 O O . PRO A 1 90 ? 4.882 17.634 -13.357 1.00 30.17 90 PRO A O 1
ATOM 680 N N . SER A 1 91 ? 4.753 16.185 -15.073 1.00 32.33 91 SER A N 1
ATOM 681 C CA . SER A 1 91 ? 5.879 15.381 -14.608 1.00 33.74 91 SER A CA 1
ATOM 682 C C . SER A 1 91 ? 7.153 15.769 -15.360 1.00 32.54 91 SER A C 1
ATOM 683 O O . SER A 1 91 ? 7.097 16.162 -16.529 1.00 31.51 91 SER A O 1
ATOM 686 N N . PRO A 1 92 ? 8.311 15.706 -14.681 1.00 32.99 92 PRO A N 1
ATOM 687 C CA . PRO A 1 92 ? 9.621 16.044 -15.249 1.00 35.14 92 PRO A CA 1
ATOM 688 C C . PRO A 1 92 ? 10.023 15.093 -16.368 1.00 38.62 92 PRO A C 1
ATOM 689 O O . PRO A 1 92 ? 10.580 15.517 -17.379 1.00 37.37 92 PRO A O 1
ATOM 693 N N . ASN A 1 93 ? 9.775 13.802 -16.148 1.00 42.88 93 ASN A N 1
ATOM 694 C CA . ASN A 1 93 ? 10.096 12.744 -17.108 1.00 46.93 93 ASN A CA 1
ATOM 695 C C . ASN A 1 93 ? 11.527 12.850 -17.644 1.00 47.73 93 ASN A C 1
ATOM 696 O O . ASN A 1 93 ? 11.747 12.862 -18.858 1.00 50.29 93 ASN A O 1
ATOM 701 N N . GLY A 1 94 ? 12.498 12.939 -16.741 1.00 45.98 94 GLY A N 1
ATOM 702 C CA . GLY A 1 94 ? 13.882 13.042 -17.170 1.00 44.04 94 GLY A CA 1
ATOM 703 C C . GLY A 1 94 ? 14.523 14.392 -16.901 1.00 43.04 94 GLY A C 1
ATOM 704 O O . GLY A 1 94 ? 15.711 14.450 -16.568 1.00 44.84 94 GLY A O 1
ATOM 705 N N . ALA A 1 95 ? 13.767 15.475 -17.075 1.00 39.25 95 ALA A N 1
ATOM 706 C CA . ALA A 1 95 ? 14.283 16.821 -16.826 1.00 36.11 95 ALA A CA 1
ATOM 707 C C . ALA A 1 95 ? 14.842 16.867 -15.409 1.00 34.25 95 ALA A C 1
ATOM 708 O O . ALA A 1 95 ? 14.207 16.384 -14.472 1.00 35.07 95 ALA A O 1
ATOM 710 N N . ASN A 1 96 ? 16.042 17.416 -15.258 1.00 33.66 96 ASN A N 1
ATOM 711 C CA . ASN A 1 96 ? 16.683 17.493 -13.951 1.00 34.49 96 ASN A CA 1
ATOM 712 C C . ASN A 1 96 ? 17.512 18.755 -13.725 1.00 31.57 96 ASN A C 1
ATOM 713 O O . ASN A 1 96 ? 18.396 18.774 -12.870 1.00 32.33 96 ASN A O 1
ATOM 718 N N . ASP A 1 97 ? 17.233 19.808 -14.485 1.00 28.20 97 ASP A N 1
ATOM 719 C CA . ASP A 1 97 ? 17.956 21.062 -14.323 1.00 27.38 97 ASP A CA 1
ATOM 720 C C . ASP A 1 97 ? 16.992 22.027 -13.641 1.00 27.14 97 ASP A C 1
ATOM 721 O O . ASP A 1 97 ? 16.177 22.674 -14.307 1.00 25.95 97 ASP A O 1
ATOM 726 N N . ALA A 1 98 ? 17.093 22.117 -12.315 1.00 27.79 98 ALA A N 1
ATOM 727 C CA . ALA A 1 98 ? 16.227 22.982 -11.511 1.00 26.19 98 ALA A CA 1
ATOM 728 C C . ALA A 1 98 ? 16.319 24.447 -11.918 1.00 25.48 98 ALA A C 1
ATOM 729 O O . ALA A 1 98 ? 15.310 25.143 -11.947 1.00 25.33 98 ALA A O 1
ATOM 731 N N . ARG A 1 99 ? 17.523 24.896 -12.271 1.00 25.60 99 ARG A N 1
ATOM 732 C CA . ARG A 1 99 ? 17.739 26.278 -12.694 1.00 23.84 99 ARG A CA 1
ATOM 733 C C . ARG A 1 99 ? 16.901 26.605 -13.919 1.00 24.29 99 ARG A C 1
ATOM 734 O O . ARG A 1 99 ? 16.237 27.646 -13.962 1.00 24.14 99 ARG A O 1
ATOM 742 N N . GLN A 1 100 ? 16.919 25.712 -14.907 1.00 23.73 100 GLN A N 1
ATOM 743 C CA . GLN A 1 100 ? 16.150 25.920 -16.130 1.00 23.59 100 GLN A CA 1
ATOM 744 C C . GLN A 1 100 ? 14.660 25.704 -15.894 1.00 24.15 100 GLN A C 1
ATOM 745 O O . GLN A 1 100 ? 13.827 26.371 -16.508 1.00 24.21 100 GLN A O 1
ATOM 751 N N . ALA A 1 101 ? 14.322 24.778 -15.000 1.00 24.89 101 ALA A N 1
ATOM 752 C CA . ALA A 1 101 ? 12.922 24.519 -14.670 1.00 25.40 101 ALA A CA 1
ATOM 753 C C . ALA A 1 101 ? 12.309 25.785 -14.063 1.00 24.33 101 ALA A C 1
ATOM 754 O O . ALA A 1 101 ? 11.221 26.216 -14.456 1.00 24.49 101 ALA A O 1
ATOM 756 N N . VAL A 1 102 ? 13.018 26.383 -13.110 1.00 23.35 102 VAL A N 1
ATOM 757 C CA . VAL A 1 102 ? 12.556 27.606 -12.462 1.00 22.96 102 VAL A CA 1
ATOM 758 C C . VAL A 1 102 ? 12.449 28.746 -13.477 1.00 23.57 102 VAL A C 1
ATOM 759 O O . VAL A 1 102 ? 11.466 29.487 -13.482 1.00 23.23 102 VAL A O 1
ATOM 763 N N . ALA A 1 103 ? 13.448 28.864 -14.350 1.00 23.49 103 ALA A N 1
ATOM 764 C CA . ALA A 1 103 ? 13.446 29.902 -15.379 1.00 23.10 103 ALA A CA 1
ATOM 765 C C . ALA A 1 103 ? 12.212 29.761 -16.273 1.00 22.43 103 ALA A C 1
ATOM 766 O O . ALA A 1 103 ? 11.505 30.738 -16.515 1.00 23.10 103 ALA A O 1
ATOM 768 N N . GLY A 1 104 ? 11.944 28.542 -16.738 1.00 22.32 104 GLY A N 1
ATOM 769 C CA . GLY A 1 104 ? 10.789 28.300 -17.585 1.00 21.51 104 GLY A CA 1
ATOM 770 C C . GLY A 1 104 ? 9.491 28.644 -16.882 1.00 21.91 104 GLY A C 1
ATOM 771 O O . GLY A 1 104 ? 8.608 29.279 -17.466 1.00 22.43 104 GLY A O 1
ATOM 772 N N . ALA A 1 105 ? 9.372 28.217 -15.629 1.00 21.54 105 ALA A N 1
ATOM 773 C CA . ALA A 1 105 ? 8.185 28.488 -14.828 1.00 20.84 105 ALA A CA 1
ATOM 774 C C . ALA A 1 105 ? 7.999 29.994 -14.621 1.00 20.65 105 ALA A C 1
ATOM 775 O O . ALA A 1 105 ? 6.915 30.532 -14.874 1.00 21.29 105 ALA A O 1
ATOM 777 N N . ALA A 1 106 ? 9.067 30.671 -14.204 1.00 19.60 106 ALA A N 1
ATOM 778 C CA . ALA A 1 106 ? 9.038 32.107 -13.950 1.00 19.76 106 ALA A CA 1
ATOM 779 C C . ALA A 1 106 ? 8.720 32.918 -15.200 1.00 20.83 106 ALA A C 1
ATOM 780 O O . ALA A 1 106 ? 7.823 33.762 -15.188 1.00 21.16 106 ALA A O 1
ATOM 782 N N . LEU A 1 107 ? 9.442 32.655 -16.284 1.00 23.39 107 LEU A N 1
ATOM 783 C CA . LEU A 1 107 ? 9.216 33.369 -17.536 1.00 23.91 107 LEU A CA 1
ATOM 784 C C . LEU A 1 107 ? 7.822 33.149 -18.108 1.00 23.86 107 LEU A C 1
ATOM 785 O O . LEU A 1 107 ? 7.166 34.107 -18.511 1.00 24.16 107 LEU A O 1
ATOM 790 N N . LYS A 1 108 ? 7.359 31.902 -18.131 1.00 23.01 108 LYS A N 1
ATOM 791 C CA . LYS A 1 108 ? 6.033 31.610 -18.662 1.00 23.15 108 LYS A CA 1
ATOM 792 C C . LYS A 1 108 ? 4.942 32.277 -17.836 1.00 21.64 108 LYS A C 1
ATOM 793 O O . LYS A 1 108 ? 4.045 32.905 -18.387 1.00 21.08 108 LYS A O 1
ATOM 799 N N . MET A 1 109 ? 5.029 32.147 -16.515 1.00 21.84 109 MET A N 1
ATOM 800 C CA . MET A 1 109 ? 4.039 32.741 -15.625 1.00 21.58 109 MET A CA 1
ATOM 801 C C . MET A 1 109 ? 3.981 34.261 -15.775 1.00 21.42 109 MET A C 1
ATOM 802 O O . MET A 1 109 ? 2.904 34.831 -15.967 1.00 21.15 109 MET A O 1
ATOM 807 N N . LEU A 1 110 ? 5.139 34.912 -15.714 1.00 20.31 110 LEU A N 1
ATOM 808 C CA . LEU A 1 110 ? 5.206 36.363 -15.836 1.00 19.34 110 LEU A CA 1
ATOM 809 C C . LEU A 1 110 ? 4.734 36.850 -17.201 1.00 19.07 110 LEU A C 1
ATOM 810 O O . LEU A 1 110 ? 4.052 37.873 -17.295 1.00 19.02 110 LEU A O 1
ATOM 815 N N . SER A 1 111 ? 5.076 36.112 -18.253 1.00 20.66 111 SER A N 1
ATOM 816 C CA . SER A 1 111 ? 4.645 36.463 -19.599 1.00 21.78 111 SER A CA 1
ATOM 817 C C . SER A 1 111 ? 3.123 36.348 -19.708 1.00 21.54 111 SER A C 1
ATOM 818 O O . SER A 1 111 ? 2.467 37.248 -20.229 1.00 21.23 111 SER A O 1
ATOM 821 N N . SER A 1 112 ? 2.565 35.244 -19.216 1.00 21.63 112 SER A N 1
ATOM 822 C CA . SER A 1 112 ? 1.120 35.039 -19.250 1.00 21.15 112 SER A CA 1
ATOM 823 C C . SER A 1 112 ? 0.430 36.146 -18.466 1.00 22.42 112 SER A C 1
ATOM 824 O O . SER A 1 112 ? -0.590 36.683 -18.897 1.00 23.13 112 SER A O 1
ATOM 827 N N . LEU A 1 113 ? 1.000 36.488 -17.316 1.00 21.33 113 LEU A N 1
ATOM 828 C CA . LEU A 1 113 ? 0.447 37.528 -16.468 1.00 21.92 113 LEU A CA 1
ATOM 829 C C . LEU A 1 113 ? 0.507 38.939 -17.053 1.00 22.99 113 LEU A C 1
ATOM 830 O O . LEU A 1 113 ? -0.486 39.670 -17.011 1.00 22.17 113 LEU A O 1
ATOM 835 N N . TYR A 1 114 ? 1.656 39.323 -17.601 1.00 23.45 114 TYR A N 1
ATOM 836 C CA . TYR A 1 114 ? 1.820 40.680 -18.111 1.00 25.45 114 TYR A CA 1
ATOM 837 C C . TYR A 1 114 ? 1.738 40.977 -19.602 1.00 28.06 114 TYR A C 1
ATOM 838 O O . TYR A 1 114 ? 1.714 42.148 -19.991 1.00 27.78 114 TYR A O 1
ATOM 847 N N . MET A 1 115 ? 1.729 39.956 -20.448 1.00 31.81 115 MET A N 1
ATOM 848 C CA . MET A 1 115 ? 1.646 40.222 -21.878 1.00 36.97 115 MET A CA 1
ATOM 849 C C . MET A 1 115 ? 0.205 40.493 -22.288 1.00 37.08 115 MET A C 1
ATOM 850 O O . MET A 1 115 ? -0.726 40.079 -21.598 1.00 36.99 115 MET A O 1
ATOM 855 N N . LYS A 1 116 ? 0.025 41.212 -23.394 1.00 38.41 116 LYS A N 1
ATOM 856 C CA . LYS A 1 116 ? -1.311 41.569 -23.876 1.00 40.64 116 LYS A CA 1
ATOM 857 C C . LYS A 1 116 ? -2.196 40.364 -24.171 1.00 40.43 116 LYS A C 1
ATOM 858 O O . LYS A 1 116 ? -1.846 39.517 -24.996 1.00 42.77 116 LYS A O 1
ATOM 864 N N . PRO A 1 117 ? -3.338 40.254 -23.473 0.00 37.71 117 PRO A N 1
ATOM 865 C CA . PRO A 1 117 ? -4.282 39.148 -23.661 0.00 35.52 117 PRO A CA 1
ATOM 866 C C . PRO A 1 117 ? -5.035 39.293 -24.984 0.00 33.20 117 PRO A C 1
ATOM 867 O O . PRO A 1 117 ? -6.243 39.540 -25.000 0.00 33.01 117 PRO A O 1
ATOM 871 N N . VAL A 1 118 ? -4.314 39.134 -26.090 0.00 30.72 118 VAL A N 1
ATOM 872 C CA . VAL A 1 118 ? -4.895 39.254 -27.425 0.00 28.39 118 VAL A CA 1
ATOM 873 C C . VAL A 1 118 ? -6.049 38.270 -27.621 0.00 26.94 118 VAL A C 1
ATOM 874 O O . VAL A 1 118 ? -7.022 38.570 -28.314 0.00 26.72 118 VAL A O 1
ATOM 878 N N . GLU A 1 119 ? -5.942 37.105 -26.991 0.00 25.50 119 GLU A N 1
ATOM 879 C CA . GLU A 1 119 ? -6.964 36.071 -27.094 0.00 24.21 119 GLU A CA 1
ATOM 880 C C . GLU A 1 119 ? -8.272 36.467 -26.410 0.00 23.33 119 GLU A C 1
ATOM 881 O O . GLU A 1 119 ? -8.527 36.079 -25.269 0.00 23.17 119 GLU A O 1
ATOM 883 N N . GLN A 1 120 ? -9.074 37.268 -27.107 0.00 22.51 120 GLN A N 1
ATOM 884 C CA . GLN A 1 120 ? -10.377 37.732 -26.624 0.00 21.81 120 GLN A CA 1
ATOM 885 C C . GLN A 1 120 ? -10.353 38.713 -25.450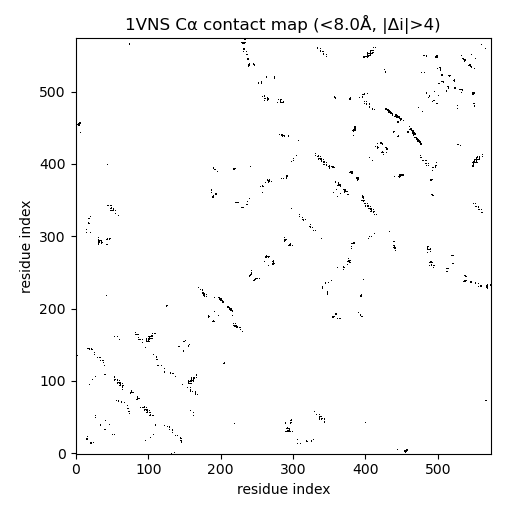 0.00 21.36 120 GLN A C 1
ATOM 886 O O . GLN A 1 120 ? -10.917 39.804 -25.545 0.00 21.25 120 GLN A O 1
ATOM 888 N N . PRO A 1 121 ? -9.690 38.333 -24.359 0.00 20.99 121 PRO A N 1
ATOM 889 C CA . PRO A 1 121 ? -9.597 39.157 -23.152 0.00 20.70 121 PRO A CA 1
ATOM 890 C C . PRO A 1 121 ? -9.219 40.622 -23.382 0.00 20.54 121 PRO A C 1
ATOM 891 O O . PRO A 1 121 ? -9.418 41.462 -22.499 0.00 20.48 121 PRO A O 1
ATOM 893 N N . ASN A 1 122 ? -8.658 40.924 -24.549 0.00 20.47 122 ASN A N 1
ATOM 894 C CA . ASN A 1 122 ? -8.272 42.290 -24.889 0.00 20.46 122 ASN A CA 1
ATOM 895 C C . ASN A 1 122 ? -9.475 43.226 -24.785 0.00 20.53 122 ASN A C 1
ATOM 896 O O . ASN A 1 122 ? -9.345 44.377 -24.362 0.00 20.47 122 ASN A O 1
ATOM 898 N N . PRO A 1 123 ? -10.647 42.720 -25.155 0.00 20.72 123 PRO A N 1
ATOM 899 C CA . PRO A 1 123 ? -11.875 43.503 -25.103 0.00 20.99 123 PRO A CA 1
ATOM 900 C C . PRO A 1 123 ? -12.442 43.484 -23.688 0.00 21.32 123 PRO A C 1
ATOM 901 O O . PRO A 1 123 ? -12.399 42.458 -23.008 0.00 21.24 123 PRO A O 1
ATOM 903 N N . ASN A 1 124 ? -12.960 44.630 -23.252 0.00 21.86 124 ASN A N 1
ATOM 904 C CA . ASN A 1 124 ? -13.554 44.793 -21.925 0.00 22.52 124 ASN A CA 1
ATOM 905 C C . ASN A 1 124 ? -12.549 44.691 -20.777 0.00 23.22 124 ASN A C 1
ATOM 906 O O . ASN A 1 124 ? -12.283 45.680 -20.096 0.00 23.12 124 ASN A O 1
ATOM 908 N N . PRO A 1 125 ? -11.990 43.501 -20.573 0.00 24.26 125 PRO A N 1
ATOM 909 C CA . PRO A 1 125 ? -11.026 43.270 -19.501 0.00 25.45 125 PRO A CA 1
ATOM 910 C C . PRO A 1 125 ? -9.734 44.066 -19.680 0.00 26.65 125 PRO A C 1
ATOM 911 O O . PRO A 1 125 ? -9.390 44.900 -18.842 0.00 26.53 125 PRO A O 1
ATOM 913 N N . GLY A 1 126 ? -9.010 43.791 -20.761 0.00 28.31 126 GLY A N 1
ATOM 914 C CA . GLY A 1 126 ? -7.755 44.483 -21.036 0.00 30.13 126 GLY A CA 1
ATOM 915 C C . GLY A 1 126 ? -7.951 45.840 -21.710 0.00 31.86 126 GLY A C 1
ATOM 916 O O . GLY A 1 126 ? -6.995 46.607 -21.859 0.00 31.79 126 GLY A O 1
ATOM 917 N N . ALA A 1 127 ? -9.185 46.141 -22.105 0.00 34.12 127 ALA A N 1
ATOM 918 C CA . ALA A 1 127 ? -9.504 47.406 -22.764 0.00 36.52 127 ALA A CA 1
ATOM 919 C C . ALA A 1 127 ? -9.400 48.576 -21.787 0.00 38.56 127 ALA A C 1
ATOM 920 O O . ALA A 1 127 ? -10.403 49.186 -21.415 0.00 38.62 127 ALA A O 1
ATOM 922 N N . ASN A 1 128 ? -8.169 48.901 -21.405 1.00 41.67 128 ASN A N 1
ATOM 923 C CA . ASN A 1 128 ? -7.892 49.981 -20.461 1.00 41.34 128 ASN A CA 1
ATOM 924 C C . ASN A 1 128 ? -6.381 50.200 -20.351 1.00 39.02 128 ASN A C 1
ATOM 925 O O . ASN A 1 128 ? -5.922 51.182 -19.762 1.00 39.04 128 ASN A O 1
ATOM 927 N N . ILE A 1 129 ? -5.619 49.270 -20.916 1.00 36.34 129 ILE A N 1
ATOM 928 C CA . ILE A 1 129 ? -4.165 49.325 -20.881 1.00 32.33 129 ILE A CA 1
ATOM 929 C C . ILE A 1 129 ? -3.632 49.709 -22.256 1.00 29.63 129 ILE A C 1
ATOM 930 O O . ILE A 1 129 ? -4.066 49.166 -23.270 1.00 30.60 129 ILE A O 1
ATOM 935 N N . SER A 1 130 ? -2.720 50.672 -22.288 1.00 27.02 130 SER A N 1
ATOM 936 C CA . SER A 1 130 ? -2.134 51.133 -23.537 1.00 26.90 130 SER A CA 1
ATOM 937 C C . SER A 1 130 ? -1.113 50.129 -24.072 1.00 26.89 130 SER A C 1
ATOM 938 O O . SER A 1 130 ? -0.659 49.236 -23.347 1.00 27.27 130 SER A O 1
ATOM 941 N N . ASP A 1 131 ? -0.755 50.282 -25.342 1.00 27.17 131 ASP A N 1
ATOM 942 C CA . ASP A 1 131 ? 0.236 49.421 -25.973 1.00 28.33 131 ASP A CA 1
ATOM 943 C C . ASP A 1 131 ? 1.594 49.729 -25.360 1.00 27.56 131 ASP A C 1
ATOM 944 O O . ASP A 1 131 ? 2.427 48.836 -25.206 1.00 28.14 131 ASP A O 1
ATOM 949 N N . ASN A 1 132 ? 1.827 51.001 -25.041 1.00 26.36 132 ASN A N 1
ATOM 950 C CA . ASN A 1 132 ? 3.087 51.403 -24.426 1.00 26.75 132 ASN A CA 1
ATOM 951 C C . ASN A 1 132 ? 3.268 50.685 -23.088 1.00 24.82 132 ASN A C 1
ATOM 952 O O . ASN A 1 132 ? 4.364 50.218 -22.778 1.00 24.17 132 ASN A O 1
ATOM 957 N N . ALA A 1 133 ? 2.194 50.598 -22.304 1.00 22.42 133 ALA A N 1
ATOM 958 C CA . ALA A 1 133 ? 2.239 49.918 -21.017 1.00 21.23 133 ALA A CA 1
ATOM 959 C C . ALA A 1 133 ? 2.746 48.498 -21.239 1.00 22.10 133 ALA A C 1
ATOM 960 O O . ALA A 1 133 ? 3.707 48.066 -20.603 1.00 22.45 133 ALA A O 1
ATOM 962 N N . TYR A 1 134 ? 2.125 47.786 -22.175 1.00 21.62 134 TYR A N 1
ATOM 963 C CA . TYR A 1 134 ? 2.547 46.425 -22.485 1.00 21.67 134 TYR A CA 1
ATOM 964 C C . TYR A 1 134 ? 3.985 46.378 -23.001 1.00 21.41 134 TYR A C 1
ATOM 965 O O . TYR A 1 134 ? 4.738 45.459 -22.669 1.00 21.94 134 TYR A O 1
ATOM 974 N N . ALA A 1 135 ? 4.360 47.375 -23.801 1.00 21.19 135 ALA A N 1
ATOM 975 C CA . ALA A 1 135 ? 5.705 47.467 -24.368 1.00 20.54 135 ALA A CA 1
ATOM 976 C C . ALA A 1 135 ? 6.771 47.625 -23.278 1.00 21.72 135 ALA A C 1
ATOM 977 O O . ALA A 1 135 ? 7.814 46.963 -23.311 1.00 21.79 135 ALA A O 1
ATOM 979 N N . GLN A 1 136 ? 6.498 48.487 -22.302 1.00 21.96 136 GLN A N 1
ATOM 980 C CA . GLN A 1 136 ? 7.420 48.715 -21.196 1.00 20.45 136 GLN A CA 1
ATOM 981 C C . GLN A 1 136 ? 7.600 47.446 -20.366 1.00 20.75 136 GLN A C 1
ATOM 982 O O . GLN A 1 136 ? 8.708 47.128 -19.929 1.00 21.58 136 GLN A O 1
ATOM 988 N N . LEU A 1 137 ? 6.508 46.725 -20.146 1.00 20.03 137 LEU A N 1
ATOM 989 C CA . LEU A 1 137 ? 6.557 45.477 -19.391 1.00 20.79 137 LEU A CA 1
ATOM 990 C C . LEU A 1 137 ? 7.317 44.402 -20.182 1.00 21.33 137 LEU A C 1
ATOM 991 O O . LEU A 1 137 ? 8.050 43.595 -19.606 1.00 20.56 137 LEU A O 1
ATOM 996 N N . GLY A 1 138 ? 7.152 44.410 -21.504 1.00 22.06 138 GLY A N 1
ATOM 997 C CA . GLY A 1 138 ? 7.854 43.462 -22.354 1.00 20.69 138 GLY A CA 1
ATOM 998 C C . GLY A 1 138 ? 9.360 43.668 -22.266 1.00 21.25 138 GLY A C 1
ATOM 999 O O . GLY A 1 138 ? 10.124 42.702 -22.262 1.00 21.32 138 GLY A O 1
ATOM 1000 N N . LEU A 1 139 ? 9.789 44.929 -22.204 1.00 20.89 139 LEU A N 1
ATOM 1001 C CA . LEU A 1 139 ? 11.209 45.261 -22.083 1.00 20.20 139 LEU A CA 1
ATOM 1002 C C . LEU A 1 139 ? 11.801 44.577 -20.854 1.00 20.55 139 LEU A C 1
ATOM 1003 O O . LEU A 1 139 ? 12.879 43.980 -20.924 1.00 21.02 139 LEU A O 1
ATOM 1008 N N . VAL A 1 140 ? 11.090 44.664 -19.732 1.00 21.11 140 VAL A N 1
ATOM 1009 C CA . VAL A 1 140 ? 11.543 44.044 -18.488 1.00 20.96 140 VAL A CA 1
ATOM 1010 C C . VAL A 1 140 ? 11.666 42.538 -18.670 1.00 21.79 140 VAL A C 1
ATOM 1011 O O . VAL A 1 140 ? 12.707 41.957 -18.358 1.00 23.10 140 VAL A O 1
ATOM 1015 N N . LEU A 1 141 ? 10.607 41.919 -19.191 1.00 22.32 141 LEU A N 1
ATOM 1016 C CA . LEU A 1 141 ? 10.578 40.477 -19.441 1.00 22.78 141 LEU A CA 1
ATOM 1017 C C . LEU A 1 141 ? 11.734 40.022 -20.326 1.00 24.36 141 LEU A C 1
ATOM 1018 O O . LEU A 1 141 ? 12.451 39.075 -19.996 1.00 24.25 141 LEU A O 1
ATOM 1023 N N . ASP A 1 142 ? 11.922 40.707 -21.447 1.00 23.41 142 ASP A N 1
ATOM 1024 C CA . ASP A 1 142 ? 12.981 40.358 -22.381 1.00 23.22 142 ASP A CA 1
ATOM 1025 C C . ASP A 1 142 ? 14.394 40.460 -21.826 1.00 22.28 142 ASP A C 1
ATOM 1026 O O . ASP A 1 142 ? 15.190 39.543 -22.010 1.00 22.09 142 ASP A O 1
ATOM 1031 N N . ARG A 1 143 ? 1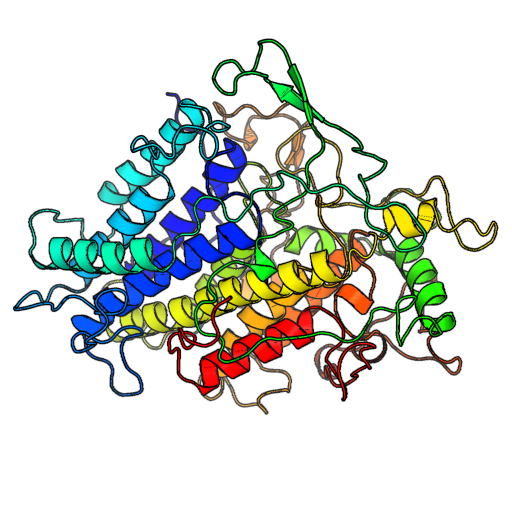4.715 41.551 -21.139 1.00 22.16 143 ARG A N 1
ATOM 1032 C CA . ARG A 1 143 ? 16.062 41.693 -20.594 1.00 22.52 143 ARG A CA 1
ATOM 1033 C C . ARG A 1 143 ? 16.309 40.769 -19.405 1.00 21.80 143 ARG A C 1
ATOM 1034 O O . ARG A 1 143 ? 17.450 40.405 -19.131 1.00 21.26 143 ARG A O 1
ATOM 1042 N N . SER A 1 144 ? 15.245 40.348 -18.725 1.00 22.42 144 SER A N 1
ATOM 1043 C CA . SER A 1 144 ? 15.401 39.446 -17.585 1.00 23.38 144 SER A CA 1
ATOM 1044 C C . SER A 1 144 ? 15.994 38.114 -18.055 1.00 22.65 144 SER A C 1
ATOM 1045 O O . SER A 1 144 ? 16.802 37.495 -17.356 1.00 21.96 144 SER A O 1
ATOM 1048 N N . VAL A 1 145 ? 15.601 37.693 -19.254 1.00 22.52 145 VAL A N 1
ATOM 1049 C CA . VAL A 1 145 ? 16.104 36.460 -19.853 1.00 24.00 145 VAL A CA 1
ATOM 1050 C C . VAL A 1 145 ? 17.626 36.574 -20.001 1.00 24.52 145 VAL A C 1
ATOM 1051 O O . VAL A 1 145 ? 18.370 35.633 -19.716 1.00 24.86 145 VAL A O 1
ATOM 1055 N N . L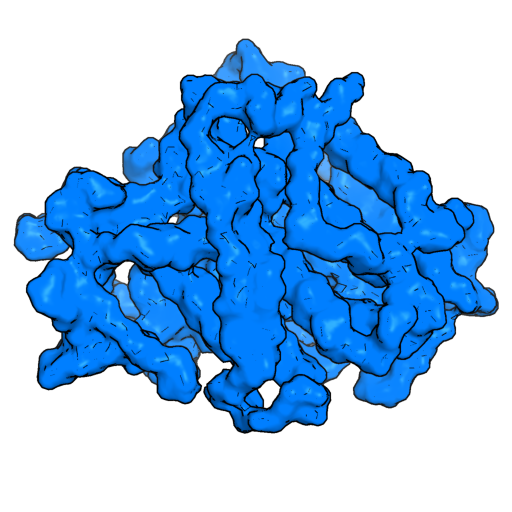EU A 1 146 ? 18.078 37.752 -20.414 1.00 24.01 146 LEU A N 1
ATOM 1056 C CA . LEU A 1 146 ? 19.497 38.016 -20.609 1.00 24.45 146 LEU A CA 1
ATOM 1057 C C . LEU A 1 146 ? 20.257 38.197 -19.296 1.00 25.55 146 LEU A C 1
ATOM 1058 O O . LEU A 1 146 ? 21.441 37.882 -19.214 1.00 28.06 146 LEU A O 1
ATOM 1063 N N . GLU A 1 147 ? 19.573 38.692 -18.270 1.00 25.36 147 GLU A N 1
ATOM 1064 C CA . GLU A 1 147 ? 20.198 38.926 -16.969 1.00 23.93 147 GLU A CA 1
ATOM 1065 C C . GLU A 1 147 ? 20.205 37.737 -16.005 1.00 23.56 147 GLU A C 1
ATOM 1066 O O . GLU A 1 147 ? 20.992 37.724 -15.057 1.00 24.65 147 GLU A O 1
ATOM 1072 N N . ALA A 1 148 ? 19.306 36.774 -16.210 1.00 22.63 148 ALA A N 1
ATOM 1073 C CA . ALA A 1 148 ? 19.214 35.595 -15.346 1.00 21.90 148 ALA A CA 1
ATOM 1074 C C . ALA A 1 148 ? 20.575 34.938 -15.085 1.00 23.37 148 ALA A C 1
ATOM 1075 O O . ALA A 1 148 ? 21.309 34.622 -16.022 1.00 24.05 148 ALA A O 1
ATOM 1077 N N . PRO A 1 149 ? 20.939 34.745 -13.804 1.00 23.24 149 PRO A N 1
ATOM 1078 C CA . PRO A 1 149 ? 22.225 34.120 -13.485 1.00 23.49 149 PRO A CA 1
ATOM 1079 C C . PRO A 1 149 ? 22.272 32.686 -14.009 1.00 24.21 149 PRO A C 1
ATOM 1080 O O . PRO A 1 149 ? 21.367 31.890 -13.757 1.00 24.28 149 PRO A O 1
ATOM 1084 N N . GLY A 1 150 ? 23.318 32.371 -14.767 1.00 26.23 150 GLY A N 1
ATOM 1085 C CA . GLY A 1 150 ? 23.447 31.037 -15.324 1.00 26.47 150 GLY A CA 1
ATOM 1086 C C . GLY A 1 150 ? 22.810 30.925 -16.697 1.00 26.80 150 GLY A C 1
ATOM 1087 O O . GLY A 1 150 ? 22.939 29.902 -17.370 1.00 29.58 150 GLY A O 1
ATOM 1088 N N . GLY A 1 151 ? 22.120 31.978 -17.117 1.00 25.68 151 GLY A N 1
ATOM 1089 C CA . GLY A 1 151 ? 21.488 31.972 -18.417 1.00 25.34 151 GLY A CA 1
ATOM 1090 C C . GLY A 1 151 ? 20.198 31.188 -18.502 1.00 26.06 151 GLY A C 1
ATOM 1091 O O . GLY A 1 151 ? 19.854 30.404 -17.611 1.00 24.85 151 GLY A O 1
ATOM 1092 N N . VAL A 1 152 ? 19.496 31.391 -19.610 1.00 26.65 152 VAL A N 1
ATOM 1093 C CA . VAL A 1 152 ? 18.229 30.728 -19.877 1.00 27.69 152 VAL A CA 1
ATOM 1094 C C . VAL A 1 152 ? 18.369 29.915 -21.167 1.00 30.28 152 VAL A C 1
ATOM 1095 O O . VAL A 1 152 ? 18.808 30.433 -22.195 1.00 32.13 152 VAL A O 1
ATOM 1099 N N . ASP A 1 153 ? 18.016 28.636 -21.103 1.00 30.65 153 ASP A N 1
ATOM 1100 C CA . ASP A 1 153 ? 18.086 27.753 -22.260 1.00 30.45 153 ASP A CA 1
ATOM 1101 C C . ASP A 1 153 ? 16.668 27.297 -22.590 1.00 30.06 153 ASP A C 1
ATOM 1102 O O . ASP A 1 153 ? 16.194 26.287 -22.077 1.00 29.89 153 ASP A O 1
ATOM 1107 N N . ARG A 1 154 ? 16.011 28.029 -23.480 1.00 31.04 154 ARG A N 1
ATOM 1108 C CA . ARG A 1 154 ? 14.640 27.719 -23.877 1.00 33.97 154 ARG A CA 1
ATOM 1109 C C . ARG A 1 154 ? 14.459 26.343 -24.512 1.00 34.78 154 ARG A C 1
ATOM 1110 O O . ARG A 1 154 ? 13.367 25.780 -24.489 1.00 34.76 154 ARG A O 1
ATOM 1118 N N . GLU A 1 155 ? 15.541 25.793 -25.047 1.00 36.28 155 GLU A N 1
ATOM 1119 C CA . GLU A 1 155 ? 15.495 24.493 -25.702 1.00 39.71 155 GLU A CA 1
ATOM 1120 C C . GLU A 1 155 ? 15.538 23.309 -24.742 1.00 37.77 155 GLU A C 1
ATOM 1121 O O . GLU A 1 155 ? 15.197 22.189 -25.122 1.00 39.46 155 GLU A O 1
ATOM 1127 N N . SER A 1 156 ? 15.955 23.548 -23.504 1.00 34.48 156 SER A N 1
ATOM 1128 C CA . SER A 1 156 ? 16.067 22.470 -22.534 1.00 31.86 156 SER A CA 1
ATOM 1129 C C . SER A 1 156 ? 14.732 21.871 -22.106 1.00 30.70 156 SER A C 1
ATOM 1130 O O . SER A 1 156 ? 13.714 22.565 -22.021 1.00 30.44 156 SER A O 1
ATOM 1133 N N . ALA A 1 157 ? 14.752 20.568 -21.840 1.00 30.06 157 ALA A N 1
ATOM 1134 C CA . ALA A 1 157 ? 13.572 19.840 -21.395 1.00 29.68 157 ALA A CA 1
ATOM 1135 C C . ALA A 1 157 ? 13.099 20.453 -20.080 1.00 28.57 157 ALA A C 1
ATOM 1136 O O . ALA A 1 157 ? 11.903 20.637 -19.861 1.00 28.96 157 ALA A O 1
ATOM 1138 N N . SER A 1 158 ? 14.055 20.808 -19.229 1.00 27.56 158 SER A N 1
ATOM 1139 C CA . SER A 1 158 ? 13.758 21.412 -17.941 1.00 25.79 158 SER A CA 1
ATOM 1140 C C . SER A 1 158 ? 13.032 22.743 -18.103 1.00 24.74 158 SER A C 1
ATOM 1141 O O . SER A 1 158 ? 12.054 23.003 -17.406 1.00 25.03 158 SER A O 1
ATOM 1144 N N . PHE A 1 159 ? 13.490 23.576 -19.033 1.00 24.25 159 PHE A N 1
ATOM 1145 C CA . PHE A 1 159 ? 12.838 24.858 -19.269 1.00 25.05 159 PHE A CA 1
ATOM 1146 C C . PHE A 1 159 ? 11.406 24.603 -19.741 1.00 25.44 159 PHE A C 1
ATOM 1147 O O . PHE A 1 159 ? 10.458 25.222 -19.256 1.00 25.60 159 PHE A O 1
ATOM 1155 N N . MET A 1 160 ? 11.252 23.668 -20.671 1.00 26.08 160 MET A N 1
ATOM 1156 C CA . MET A 1 160 ? 9.936 23.332 -21.196 1.00 26.89 160 MET A CA 1
ATOM 1157 C C . MET A 1 160 ? 9.020 22.808 -20.091 1.00 25.73 160 MET A C 1
ATOM 1158 O O . MET A 1 160 ? 7.843 23.158 -20.032 1.00 26.20 160 MET A O 1
ATOM 1163 N N . PHE A 1 161 ? 9.574 21.992 -19.200 1.00 24.66 161 PHE A N 1
ATOM 1164 C CA . PHE A 1 161 ? 8.819 21.452 -18.075 1.00 24.53 161 PHE A CA 1
ATOM 1165 C C . PHE A 1 161 ? 8.336 22.616 -17.208 1.00 25.49 161 PHE A C 1
ATOM 1166 O O . PHE A 1 161 ? 7.168 22.661 -16.819 1.00 27.09 161 PHE A O 1
ATOM 1174 N N . GLY A 1 162 ? 9.238 23.553 -16.916 1.00 26.01 162 GLY A N 1
ATOM 1175 C CA . GLY A 1 162 ? 8.892 24.712 -16.110 1.00 24.31 162 GLY A CA 1
ATOM 1176 C C . GLY A 1 162 ? 7.708 25.455 -16.700 1.00 24.17 162 GLY A C 1
ATOM 1177 O O . GLY A 1 162 ? 6.779 25.824 -15.984 1.00 23.54 162 GLY A O 1
ATOM 1178 N N . GLU A 1 163 ? 7.746 25.684 -18.011 1.00 24.35 163 GLU A N 1
ATOM 1179 C CA . GLU A 1 163 ? 6.656 26.363 -18.706 1.00 25.84 163 GLU A CA 1
ATOM 1180 C C . GLU A 1 163 ? 5.359 25.586 -18.511 1.00 27.13 163 GLU A C 1
ATOM 1181 O O . GLU A 1 163 ? 4.291 26.169 -18.307 1.00 27.13 163 GLU A O 1
ATOM 1187 N N . ASP A 1 164 ? 5.466 24.263 -18.601 1.00 28.43 164 ASP A N 1
ATOM 1188 C CA . ASP A 1 164 ? 4.344 23.350 -18.424 1.00 29.90 164 ASP A CA 1
ATOM 1189 C C . ASP A 1 164 ? 3.724 23.590 -17.045 1.00 27.33 164 ASP A C 1
ATOM 1190 O O . ASP A 1 164 ? 2.502 23.702 -16.913 1.00 26.00 164 ASP A O 1
ATOM 1195 N N . VAL A 1 165 ? 4.574 23.665 -16.024 1.00 24.67 165 VAL A N 1
ATOM 1196 C CA . VAL A 1 165 ? 4.124 23.900 -14.656 1.00 23.76 165 VAL A CA 1
ATOM 1197 C C . VAL A 1 165 ? 3.369 25.227 -14.568 1.00 24.04 165 VAL A C 1
ATOM 1198 O O . VAL A 1 165 ? 2.235 25.278 -14.081 1.00 24.56 165 VAL A O 1
ATOM 1202 N N . ALA A 1 166 ? 3.992 26.292 -15.064 1.00 24.39 166 ALA A N 1
ATOM 1203 C CA . ALA A 1 166 ? 3.390 27.620 -15.055 1.00 23.34 166 ALA A CA 1
ATOM 1204 C C . ALA A 1 166 ? 2.020 27.610 -15.725 1.00 24.13 166 ALA A C 1
ATOM 1205 O O . ALA A 1 166 ? 1.082 28.230 -15.226 1.00 24.74 166 ALA A O 1
ATOM 1207 N N . ASP A 1 167 ? 1.896 26.881 -16.832 1.00 23.59 167 ASP A N 1
ATOM 1208 C CA . ASP A 1 167 ? 0.631 26.785 -17.555 1.00 23.97 167 ASP A CA 1
ATOM 1209 C C . ASP A 1 167 ? -0.496 26.288 -16.665 1.00 23.39 167 ASP A C 1
ATOM 1210 O O . ASP A 1 167 ? -1.600 26.844 -16.674 1.00 24.60 167 ASP A O 1
ATOM 1215 N N . VAL A 1 168 ? -0.213 25.251 -15.888 1.00 21.92 168 VAL A N 1
ATOM 1216 C CA . VAL A 1 168 ? -1.209 24.688 -14.989 1.00 22.35 168 VAL A CA 1
ATOM 1217 C C . VAL A 1 168 ? -1.650 25.727 -13.963 1.00 23.16 168 VAL A C 1
ATOM 1218 O O . VAL A 1 168 ? -2.846 26.001 -13.821 1.00 22.83 168 VAL A O 1
ATOM 1222 N N . PHE A 1 169 ? -0.684 26.336 -13.280 1.00 23.71 169 PHE A N 1
ATOM 1223 C CA . PHE A 1 169 ? -0.982 27.349 -12.268 1.00 23.31 169 PHE A CA 1
ATOM 1224 C C . PHE A 1 169 ? -1.700 28.574 -12.826 1.00 22.65 169 PHE A C 1
ATOM 1225 O O . PHE A 1 169 ? -2.614 29.105 -12.194 1.00 22.72 169 PHE A O 1
ATOM 1233 N N . PHE A 1 170 ? -1.290 29.033 -14.002 1.00 22.27 170 PHE A N 1
ATOM 1234 C CA . PHE A 1 170 ? -1.938 30.188 -14.599 1.00 23.92 170 PHE A CA 1
ATOM 1235 C C . PHE A 1 170 ? -3.399 29.864 -14.921 1.00 25.34 170 PHE A C 1
ATOM 1236 O O . PHE A 1 170 ? -4.308 30.603 -14.538 1.00 24.74 170 PHE A O 1
ATOM 1244 N N . ALA A 1 171 ? -3.621 28.735 -15.588 1.00 25.47 171 ALA A N 1
ATOM 1245 C CA . ALA A 1 171 ? -4.968 28.311 -15.955 1.00 25.00 171 ALA A CA 1
ATOM 1246 C C . ALA A 1 171 ? -5.861 28.174 -14.725 1.00 25.38 171 ALA A C 1
ATOM 1247 O O . ALA A 1 171 ? -7.006 28.622 -14.715 1.00 25.84 171 ALA A O 1
ATOM 1249 N N . LEU A 1 172 ? -5.316 27.562 -13.683 1.00 24.45 172 LEU A N 1
ATOM 1250 C CA . LEU A 1 172 ? -6.050 27.342 -12.451 1.00 23.29 172 LEU A CA 1
ATOM 1251 C C . LEU A 1 172 ? -6.326 28.591 -11.611 1.00 23.34 172 LEU A C 1
ATOM 1252 O O . LEU A 1 172 ? -7.466 28.834 -11.212 1.00 23.59 172 LEU A O 1
ATOM 1257 N N . LEU A 1 173 ? -5.292 29.393 -11.371 1.00 23.20 173 LEU A N 1
ATOM 1258 C CA . LEU A 1 173 ? -5.415 30.557 -10.502 1.00 22.03 173 LEU A CA 1
ATOM 1259 C C . LEU A 1 173 ? -5.599 31.962 -11.067 1.00 23.15 173 LEU A C 1
ATOM 1260 O O . LEU A 1 173 ? -5.976 32.866 -10.326 1.00 23.98 173 LEU A O 1
ATOM 1265 N N . ASN A 1 174 ? -5.336 32.170 -12.350 1.00 23.46 174 ASN A N 1
ATOM 1266 C CA . ASN A 1 174 ? -5.500 33.506 -12.918 1.00 24.30 174 ASN A CA 1
ATOM 1267 C C . ASN A 1 174 ? -6.947 33.988 -12.795 1.00 24.56 174 ASN A C 1
ATOM 1268 O O . ASN A 1 174 ? -7.888 33.223 -13.017 1.00 24.66 174 ASN A O 1
ATOM 1273 N N . ASP A 1 175 ? -7.119 35.237 -12.384 1.00 24.21 175 ASP A N 1
ATOM 1274 C CA . ASP A 1 175 ? -8.447 35.822 -12.246 1.00 25.40 175 ASP A CA 1
ATOM 1275 C C . ASP A 1 175 ? -8.472 37.077 -13.116 1.00 27.18 175 ASP A C 1
ATOM 1276 O O . ASP A 1 175 ? -8.441 38.204 -12.613 1.00 27.59 175 ASP A O 1
ATOM 1281 N N . PRO A 1 176 ? -8.620 36.890 -14.436 1.00 28.05 176 PRO A N 1
ATOM 1282 C CA . PRO A 1 176 ? -8.654 37.961 -15.436 1.00 28.21 176 PRO A CA 1
ATOM 1283 C C . PRO A 1 176 ? -9.511 39.180 -15.117 1.00 28.20 176 PRO A C 1
ATOM 1284 O O . PRO A 1 176 ? -9.024 40.305 -15.195 1.00 28.13 176 PRO A O 1
ATOM 1288 N N . ARG A 1 177 ? -10.772 38.964 -14.758 1.00 29.47 177 ARG A N 1
ATOM 1289 C CA . ARG A 1 177 ? -11.678 40.067 -14.449 1.00 32.17 177 ARG A CA 1
ATOM 1290 C C . ARG A 1 177 ? -11.896 40.239 -12.952 1.00 31.32 177 ARG A C 1
ATOM 1291 O O . ARG A 1 177 ? -12.844 40.905 -12.531 1.00 31.72 177 ARG A O 1
ATOM 1299 N N . GLY A 1 178 ? -10.986 39.689 -12.155 1.00 30.12 178 GLY A N 1
ATOM 1300 C CA . GLY A 1 178 ? -11.108 39.764 -10.710 1.00 29.33 178 GLY A CA 1
ATOM 1301 C C . GLY A 1 178 ? -11.308 41.142 -10.110 1.00 28.41 178 GLY A C 1
ATOM 1302 O O . GLY A 1 178 ? -12.103 41.304 -9.184 1.00 28.75 178 GLY A O 1
ATOM 1303 N N . ALA A 1 179 ? -10.612 42.139 -10.643 1.00 28.08 179 ALA A N 1
ATOM 1304 C CA . ALA A 1 179 ? -10.706 43.502 -10.129 1.00 27.97 179 ALA A CA 1
ATOM 1305 C C . ALA A 1 179 ? -11.837 44.347 -10.715 1.00 27.37 179 ALA A C 1
ATOM 1306 O O . ALA A 1 179 ? -11.922 45.541 -10.433 1.00 28.39 179 ALA A O 1
ATOM 1308 N N . SER A 1 180 ? -12.710 43.737 -11.509 1.00 27.08 180 SER A N 1
ATOM 1309 C CA . SER A 1 180 ? -13.819 44.468 -12.120 1.00 27.48 180 SER A CA 1
ATOM 1310 C C . SER A 1 180 ? -14.709 45.183 -11.090 1.00 26.43 180 SER A C 1
ATOM 1311 O O . SER A 1 180 ? -15.027 44.638 -10.029 1.00 25.19 180 SER A O 1
ATOM 1314 N N . GLN A 1 181 ? -15.085 46.416 -11.405 1.00 25.64 181 GLN A N 1
ATOM 1315 C CA . GLN A 1 181 ? -15.945 47.193 -10.525 1.00 26.91 181 GLN A CA 1
ATOM 1316 C C . GLN A 1 181 ? -17.312 47.406 -11.168 1.00 27.71 181 GLN A C 1
ATOM 1317 O O . GLN A 1 181 ? -18.195 48.024 -10.574 1.00 28.64 181 GLN A O 1
ATOM 1323 N N . GLU A 1 182 ? -17.492 46.859 -12.368 1.00 29.03 182 GLU A N 1
ATOM 1324 C CA . GLU A 1 182 ? -18.737 47.014 -13.114 1.00 30.10 182 GLU A CA 1
ATOM 1325 C C . GLU A 1 182 ? -19.963 46.663 -12.289 1.00 28.57 182 GLU A C 1
ATOM 1326 O O . GLU A 1 182 ? -20.087 45.547 -11.785 1.00 29.22 182 GLU A O 1
ATOM 1332 N N . GLY A 1 183 ? -20.861 47.631 -12.147 1.00 28.07 183 GLY A N 1
ATOM 1333 C CA . GLY A 1 183 ? -22.073 47.406 -11.386 1.00 28.15 183 GLY A CA 1
ATOM 1334 C C . GLY A 1 183 ? -22.023 47.902 -9.954 1.00 29.03 183 GLY A C 1
ATOM 1335 O O . GLY A 1 183 ? -23.072 48.104 -9.347 1.00 31.03 183 GLY A O 1
ATOM 1336 N N . TYR A 1 184 ? -20.829 48.107 -9.406 1.00 28.07 184 TYR A N 1
ATOM 1337 C CA . TYR A 1 184 ? -20.716 48.579 -8.032 1.00 26.65 184 TYR A CA 1
ATOM 1338 C C . TYR A 1 184 ? -20.877 50.084 -7.902 1.00 25.49 184 TYR A C 1
ATOM 1339 O O . TYR A 1 184 ? -20.306 50.853 -8.674 1.00 24.98 184 TYR A O 1
ATOM 1348 N N . HIS A 1 185 ? -21.602 50.491 -6.868 1.00 25.73 185 HIS A N 1
ATOM 1349 C CA . HIS A 1 185 ? -21.835 51.895 -6.573 1.00 27.11 185 HIS A CA 1
ATOM 1350 C C . HIS A 1 185 ? -21.997 52.035 -5.067 1.00 25.77 185 HIS A C 1
ATOM 1351 O O . HIS A 1 185 ? -22.605 51.177 -4.423 1.00 25.08 185 HIS A O 1
ATOM 1358 N N . PRO A 1 186 ? -21.379 53.071 -4.477 1.00 25.82 186 PRO A N 1
ATOM 1359 C CA . PRO A 1 186 ? -21.479 53.287 -3.036 1.00 26.22 186 PRO A CA 1
ATOM 1360 C C . PRO A 1 186 ? -22.919 53.549 -2.617 1.00 29.48 186 PRO A C 1
ATOM 1361 O O . PRO A 1 186 ? -23.757 53.944 -3.433 1.00 31.21 186 PRO A O 1
ATOM 1365 N N . THR A 1 187 ? -23.199 53.299 -1.344 1.00 30.46 187 THR A N 1
ATOM 1366 C CA . THR A 1 187 ? -24.510 53.528 -0.761 1.00 30.78 187 THR A CA 1
ATOM 1367 C C . THR A 1 187 ? -24.232 54.459 0.418 1.00 30.52 187 THR A C 1
ATOM 1368 O O . THR A 1 187 ? -24.015 54.010 1.541 1.00 30.49 187 THR A O 1
ATOM 1372 N N . PRO A 1 188 ? -24.191 55.776 0.156 1.00 30.78 188 PRO A N 1
ATOM 1373 C CA . PRO A 1 188 ? -23.926 56.819 1.153 1.00 30.74 188 PRO A CA 1
ATOM 1374 C C . PRO A 1 188 ? -24.762 56.757 2.422 1.00 29.98 188 PRO A C 1
ATOM 1375 O O . PRO A 1 188 ? -25.944 56.406 2.396 1.00 31.30 188 PRO A O 1
ATOM 1379 N N . GLY A 1 189 ? -24.125 57.100 3.532 1.00 28.29 189 GLY A N 1
ATOM 1380 C CA . GLY A 1 189 ? -24.781 57.091 4.824 1.00 27.34 189 GLY A CA 1
ATOM 1381 C C . GLY A 1 189 ? -23.707 57.094 5.890 1.00 26.21 189 GLY A C 1
ATOM 1382 O O . GLY A 1 189 ? -22.516 57.031 5.574 1.00 25.87 189 GLY A O 1
ATOM 1383 N N . ARG A 1 190 ? -24.101 57.158 7.154 1.00 26.44 190 ARG A N 1
ATOM 1384 C CA . ARG A 1 190 ? -23.107 57.164 8.216 1.00 25.70 190 ARG A CA 1
ATOM 1385 C C . ARG A 1 190 ? -22.334 55.850 8.166 1.00 24.89 190 ARG A C 1
ATOM 1386 O O . ARG A 1 190 ? -22.921 54.787 7.956 1.00 24.44 190 ARG A O 1
ATOM 1394 N N . TYR A 1 191 ? -21.014 55.947 8.303 1.00 23.10 191 TYR A N 1
ATOM 1395 C CA . TYR A 1 191 ? -20.104 54.800 8.271 1.00 22.38 191 TYR A CA 1
ATOM 1396 C C . TYR A 1 191 ? -19.962 54.190 6.881 1.00 21.99 191 TYR A C 1
ATOM 1397 O O . TYR A 1 191 ? -19.245 53.206 6.716 1.00 22.55 191 TYR A O 1
ATOM 1406 N N . LYS A 1 192 ? -20.587 54.791 5.875 1.00 21.58 192 LYS A N 1
ATOM 1407 C CA . LYS A 1 192 ? -20.531 54.234 4.529 1.00 22.00 192 LYS A CA 1
ATOM 1408 C C . LYS A 1 192 ? -19.449 54.770 3.614 1.00 21.99 192 LYS A C 1
ATOM 1409 O O . LYS A 1 192 ? -19.276 55.982 3.467 1.00 23.39 192 LYS A O 1
ATOM 1415 N N . PHE A 1 193 ? -18.718 53.846 3.002 1.00 22.03 193 PHE A N 1
ATOM 1416 C CA . PHE A 1 193 ? -17.669 54.184 2.054 1.00 22.23 193 PHE A CA 1
ATOM 1417 C C . PHE A 1 193 ? -18.308 54.858 0.839 1.00 22.99 193 PHE A C 1
ATOM 1418 O O . PHE A 1 193 ? -19.388 54.462 0.386 1.00 23.39 193 PHE A O 1
ATOM 1426 N N . ASP A 1 194 ? -17.625 55.866 0.313 1.00 23.69 194 ASP A N 1
ATOM 1427 C CA . ASP A 1 194 ? -18.073 56.605 -0.859 1.00 25.25 194 ASP A CA 1
ATOM 1428 C C . ASP A 1 194 ? -16.823 57.271 -1.434 1.00 24.69 194 ASP A C 1
ATOM 1429 O O . ASP A 1 194 ? -15.739 57.132 -0.869 1.00 24.70 194 ASP A O 1
ATOM 1434 N N . ASP A 1 195 ? -16.953 57.965 -2.558 1.00 23.75 195 ASP A N 1
ATOM 1435 C CA . ASP A 1 195 ? -15.805 58.620 -3.153 1.00 23.33 195 ASP A CA 1
ATOM 1436 C C . ASP A 1 195 ? -15.157 59.607 -2.202 1.00 22.44 195 ASP A C 1
ATOM 1437 O O . ASP A 1 195 ? -15.818 60.392 -1.527 1.00 21.56 195 ASP A O 1
ATOM 1442 N N . GLU A 1 196 ? -13.844 59.487 -2.132 1.00 23.38 196 GLU A N 1
ATOM 1443 C CA . GLU A 1 196 ? -12.966 60.307 -1.316 1.00 24.34 196 GLU A CA 1
ATOM 1444 C C . GLU A 1 196 ? -13.200 61.790 -1.662 1.00 24.26 196 GLU A C 1
ATOM 1445 O O . GLU A 1 196 ? -13.068 62.186 -2.818 1.00 24.01 196 GLU A O 1
ATOM 1451 N N . PRO A 1 197 ? -13.532 62.639 -0.668 1.00 23.07 197 PRO A N 1
ATOM 1452 C CA . 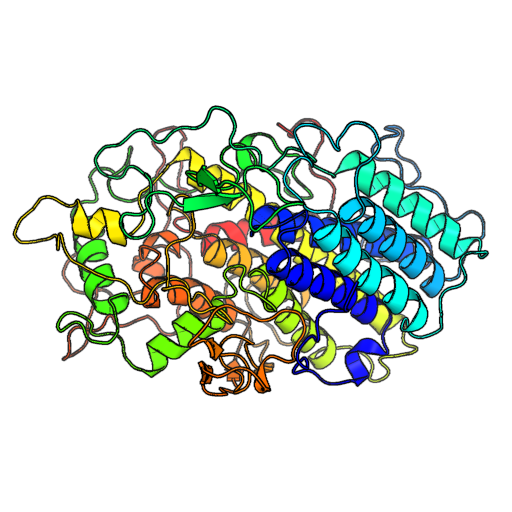PRO A 1 197 ? -13.772 64.063 -0.942 1.00 22.44 197 PRO A CA 1
ATOM 1453 C C . PRO A 1 197 ? -12.670 64.922 -1.595 1.00 22.84 197 PRO A C 1
ATOM 1454 O O . PRO A 1 197 ? -12.987 65.948 -2.202 1.00 22.31 197 PRO A O 1
ATOM 1458 N N . THR A 1 198 ? -11.393 64.551 -1.470 1.00 23.00 198 THR A N 1
ATOM 1459 C CA . THR A 1 198 ? -10.345 65.343 -2.140 1.00 24.70 198 THR A CA 1
ATOM 1460 C C . THR A 1 198 ? -10.085 64.838 -3.572 1.00 23.98 198 THR A C 1
ATOM 1461 O O . THR A 1 198 ? -9.434 65.507 -4.370 1.00 25.27 198 THR A O 1
ATOM 1465 N N . HIS A 1 199 ? -10.645 63.674 -3.899 1.00 22.94 199 HIS A N 1
ATOM 1466 C CA . HIS A 1 199 ? -10.520 63.069 -5.230 1.00 23.43 199 HIS A CA 1
ATOM 1467 C C . HIS A 1 199 ? -11.838 62.328 -5.501 1.00 23.36 199 HIS A C 1
ATOM 1468 O O . HIS A 1 199 ? -11.872 61.099 -5.561 1.00 21.82 199 HIS A O 1
ATOM 1475 N N . PRO A 1 200 ? -12.946 63.078 -5.649 1.00 24.06 200 PRO A N 1
ATOM 1476 C CA . PRO A 1 200 ? -14.284 62.530 -5.903 1.00 23.67 200 PRO A CA 1
ATOM 1477 C C . PRO A 1 200 ? -14.492 61.923 -7.287 1.00 24.58 200 PRO A C 1
ATOM 1478 O O . PRO A 1 200 ? -15.400 61.112 -7.494 1.00 23.73 200 PRO A O 1
ATOM 1482 N N . VAL A 1 201 ? -13.659 62.333 -8.234 1.00 24.75 201 VAL A N 1
ATOM 1483 C CA . VAL A 1 201 ? -13.750 61.863 -9.608 1.00 24.80 201 VAL A CA 1
ATOM 1484 C C . VAL A 1 201 ? -12.431 62.224 -10.274 1.00 26.27 201 VAL A C 1
ATOM 1485 O O . VAL A 1 201 ? -11.770 63.179 -9.857 1.00 26.66 201 VAL A O 1
ATOM 1489 N N . VAL A 1 202 ? -12.018 61.430 -11.255 1.00 28.14 202 VAL A N 1
ATOM 1490 C CA . VAL A 1 202 ? -10.787 61.699 -11.989 1.00 30.07 202 VAL A CA 1
ATOM 1491 C C . VAL A 1 202 ? -11.106 61.673 -13.478 1.00 30.23 202 VAL A C 1
ATOM 1492 O O . VAL A 1 202 ? -12.076 61.041 -13.900 1.00 27.44 202 VAL A O 1
ATOM 1496 N N . LEU A 1 203 ? -10.317 62.394 -14.264 1.00 32.14 203 LEU A N 1
ATOM 1497 C CA . LEU A 1 203 ? -10.514 62.437 -15.705 1.00 32.80 203 LEU A CA 1
ATOM 1498 C C . LEU A 1 203 ? -9.472 61.540 -16.345 1.00 34.66 203 LEU A C 1
ATOM 1499 O O . LEU A 1 203 ? -8.270 61.775 -16.206 1.00 36.67 203 LEU A O 1
ATOM 1504 N N . ILE A 1 204 ? -9.935 60.478 -16.991 1.00 35.53 204 ILE A N 1
ATOM 1505 C CA . ILE A 1 204 ? -9.041 59.535 -17.647 1.00 36.83 204 ILE A CA 1
ATOM 1506 C C . ILE A 1 204 ? -9.265 59.596 -19.155 1.00 37.46 204 ILE A C 1
ATOM 1507 O O . ILE A 1 204 ? -10.380 59.858 -19.605 1.00 37.96 204 ILE A O 1
ATOM 1512 N N . PRO A 1 205 ? -8.202 59.399 -19.954 1.00 37.86 205 PRO A N 1
ATOM 1513 C CA . PRO A 1 205 ? -8.379 59.448 -21.407 1.00 37.93 205 PRO A CA 1
ATOM 1514 C C . PRO A 1 205 ? -9.378 58.405 -21.884 1.00 37.04 205 PRO A C 1
ATOM 1515 O O . PRO A 1 205 ? -9.457 57.305 -21.336 1.00 36.33 205 PRO A O 1
ATOM 1519 N N . VAL A 1 206 ? -10.181 58.784 -22.868 1.00 38.38 206 VAL A N 1
ATOM 1520 C CA . VAL A 1 206 ? -11.180 57.888 -23.428 1.00 40.29 206 VAL A CA 1
ATOM 1521 C C . VAL A 1 206 ? -10.461 56.702 -24.061 1.00 42.07 206 VAL A C 1
ATOM 1522 O O . VAL A 1 206 ? -10.972 55.580 -24.067 1.00 43.02 206 VAL A O 1
ATOM 1526 N N . ASP A 1 207 ? -9.264 56.962 -24.582 1.00 42.65 207 ASP A N 1
ATOM 1527 C CA . ASP A 1 207 ? -8.447 55.932 -25.212 1.00 42.75 207 ASP A CA 1
ATOM 1528 C C . ASP A 1 207 ? -7.062 55.944 -24.566 1.00 40.52 207 ASP A C 1
ATOM 1529 O O . ASP A 1 207 ? -6.337 56.934 -24.670 1.00 39.56 207 ASP A O 1
ATOM 1534 N N . PRO A 1 208 ? -6.665 54.830 -23.915 1.00 38.75 208 PRO A N 1
ATOM 1535 C CA . PRO A 1 208 ? -5.359 54.718 -23.254 1.00 37.49 208 PRO A CA 1
ATOM 1536 C C . PRO A 1 208 ? -4.211 54.928 -24.225 1.00 36.51 208 PRO A C 1
ATOM 1537 O O . PRO A 1 208 ? -3.147 55.421 -23.855 1.00 35.19 208 PRO A O 1
ATOM 1541 N N . ASN A 1 209 ? -4.447 54.570 -25.479 1.00 38.26 209 ASN A N 1
ATOM 1542 C CA . ASN A 1 209 ? -3.441 54.725 -26.517 1.00 40.56 209 ASN A CA 1
ATOM 1543 C C . ASN A 1 209 ? -3.341 56.163 -27.016 1.00 44.75 209 ASN A C 1
ATOM 1544 O O . ASN A 1 209 ? -2.468 56.491 -27.815 1.00 47.58 209 ASN A O 1
ATOM 1549 N N . ASN A 1 210 ? -4.224 57.021 -26.515 1.00 47.95 210 ASN A N 1
ATOM 1550 C CA . ASN A 1 210 ? -4.244 58.435 -26.875 1.00 49.57 210 ASN A CA 1
ATOM 1551 C C . ASN A 1 210 ? -4.410 59.210 -25.570 1.00 49.69 210 ASN A C 1
ATOM 1552 O O . ASN A 1 210 ? -5.467 59.783 -25.295 1.00 49.17 210 ASN A O 1
ATOM 1557 N N . PRO A 1 211 ? -3.343 59.260 -24.760 1.00 50.52 211 PRO A N 1
ATOM 1558 C CA . PRO A 1 211 ? -3.317 59.944 -23.463 1.00 52.06 211 PRO A CA 1
ATOM 1559 C C . PRO A 1 211 ? -3.608 61.439 -23.489 1.00 53.44 211 PRO A C 1
ATOM 1560 O O . PRO A 1 211 ? -4.028 62.007 -22.483 1.00 53.10 211 PRO A O 1
ATOM 1564 N N . ASN A 1 212 ? -3.373 62.076 -24.632 1.00 55.04 212 ASN A N 1
ATOM 1565 C CA . ASN A 1 212 ? -3.606 63.510 -24.750 1.00 55.79 212 ASN A CA 1
ATOM 1566 C C . ASN A 1 212 ? -4.881 63.842 -25.509 1.00 53.23 212 ASN A C 1
ATOM 1567 O O . ASN A 1 212 ? -5.129 65.002 -25.834 1.00 52.88 212 ASN A O 1
ATOM 1572 N N . GLY A 1 213 ? -5.669 62.813 -25.802 1.00 50.15 213 GLY A N 1
ATOM 1573 C CA . GLY A 1 213 ? -6.920 63.014 -26.500 1.00 47.02 213 GLY A CA 1
ATOM 1574 C C . GLY A 1 213 ? -8.010 63.311 -25.488 1.00 46.43 213 GLY A C 1
ATOM 1575 O O . GLY A 1 213 ? -7.700 63.638 -24.340 1.00 44.72 213 GLY A O 1
ATOM 1576 N N . PRO A 1 214 ? -9.294 63.166 -25.862 1.00 46.75 214 PRO A N 1
ATOM 1577 C CA . PRO A 1 214 ? -10.415 63.431 -24.954 1.00 44.83 214 PRO A CA 1
ATOM 1578 C C . PRO A 1 214 ? -10.377 62.599 -23.672 1.00 42.57 214 PRO A C 1
ATOM 1579 O O . PRO A 1 214 ? -9.945 61.443 -23.672 1.00 40.47 214 PRO A O 1
ATOM 1583 N N . LYS A 1 215 ? -10.792 63.224 -22.575 1.00 40.93 215 LYS A N 1
ATOM 1584 C CA . LYS A 1 215 ? -10.821 62.584 -21.273 1.00 38.76 215 LYS A CA 1
ATOM 1585 C C . LYS A 1 215 ? -12.258 62.264 -20.919 1.00 37.63 215 LYS A C 1
ATOM 1586 O O . LYS A 1 215 ? -13.184 62.611 -21.653 1.00 37.66 215 LYS A O 1
ATOM 1592 N N . MET A 1 216 ? -12.441 61.623 -19.773 1.00 37.29 216 MET A N 1
ATOM 1593 C CA . MET A 1 216 ? -13.766 61.252 -19.287 1.00 37.93 216 MET A CA 1
ATOM 1594 C C . MET A 1 216 ? -13.733 61.071 -17.776 1.00 35.57 216 MET A C 1
ATOM 1595 O O . MET A 1 216 ? -12.720 60.649 -17.211 1.00 34.37 216 MET A O 1
ATOM 1600 N N . PRO A 1 217 ? -14.821 61.454 -17.091 1.00 34.22 217 PRO A N 1
ATOM 1601 C CA . PRO A 1 217 ? -14.862 61.307 -15.634 1.00 32.91 217 PRO A CA 1
ATOM 1602 C C . PRO A 1 217 ? -14.812 59.834 -15.241 1.00 32.45 217 PRO A C 1
ATOM 1603 O O . PRO A 1 217 ? -15.397 58.981 -15.907 1.00 32.13 217 PRO A O 1
ATOM 1607 N N . PHE A 1 218 ? -14.104 59.544 -14.158 1.00 32.91 218 PHE A N 1
ATOM 1608 C CA . PHE A 1 218 ? -13.954 58.178 -13.684 1.00 32.34 218 PHE A CA 1
ATOM 1609 C C . PHE A 1 218 ? -13.977 58.146 -12.167 1.00 29.98 218 PHE A C 1
ATOM 1610 O O . PHE A 1 218 ? -13.283 58.927 -11.514 1.00 30.38 218 PHE A O 1
ATOM 1618 N N . ARG A 1 219 ? -14.822 57.276 -11.624 1.00 29.21 219 ARG A N 1
ATOM 1619 C CA . ARG A 1 219 ? -14.942 57.080 -10.183 1.00 30.00 219 ARG A CA 1
ATOM 1620 C C . ARG A 1 219 ? -14.500 55.645 -9.905 1.00 27.92 219 ARG A C 1
ATOM 1621 O O . ARG A 1 219 ? -15.226 54.684 -10.158 1.00 27.60 219 ARG A O 1
ATOM 1629 N N . GLN A 1 220 ? -13.259 55.522 -9.452 1.00 29.27 220 GLN A N 1
ATOM 1630 C CA . GLN A 1 220 ? -12.628 54.240 -9.176 1.00 29.54 220 GLN A CA 1
ATOM 1631 C C . GLN A 1 220 ? -13.002 53.574 -7.857 1.00 27.90 220 GLN A C 1
ATOM 1632 O O . GLN A 1 220 ? -12.956 54.189 -6.791 1.00 26.75 220 GLN A O 1
ATOM 1638 N N . TYR A 1 221 ? -13.348 52.296 -7.951 1.00 25.48 221 TYR A N 1
ATOM 1639 C CA . TYR A 1 221 ? -13.687 51.469 -6.799 1.00 24.21 221 TYR A CA 1
ATOM 1640 C C . TYR A 1 221 ? -12.832 50.242 -7.057 1.00 22.30 221 TYR A C 1
ATOM 1641 O O . TYR A 1 221 ? -13.055 49.504 -8.019 1.00 21.20 221 TYR A O 1
ATOM 1650 N N . HIS A 1 222 ? -11.804 50.072 -6.240 1.00 20.62 222 HIS A N 1
ATOM 1651 C CA . HIS A 1 222 ? -10.876 48.977 -6.433 1.00 19.84 222 HIS A CA 1
ATOM 1652 C C . HIS A 1 222 ? -11.302 47.578 -5.999 1.00 19.72 222 HIS A C 1
ATOM 1653 O O . HIS A 1 222 ? -11.364 47.276 -4.804 1.00 19.38 222 HIS A O 1
ATOM 1660 N N . ALA A 1 223 ? -11.534 46.726 -6.998 1.00 20.47 223 ALA A N 1
ATOM 1661 C CA . ALA A 1 223 ? -11.908 45.315 -6.834 1.00 20.19 223 ALA A CA 1
ATOM 1662 C C . ALA A 1 223 ? -12.989 45.001 -5.791 1.00 20.64 223 ALA A C 1
ATOM 1663 O O . ALA A 1 223 ? -12.769 44.191 -4.887 1.00 21.63 223 ALA A O 1
ATOM 1665 N N . PRO A 1 224 ? -14.196 45.573 -5.948 1.00 21.13 224 PRO A N 1
ATOM 1666 C CA . PRO A 1 224 ? -15.295 45.341 -5.004 1.00 21.59 224 PRO A CA 1
ATOM 1667 C C . PRO A 1 224 ? -15.892 43.933 -4.943 1.00 22.21 224 PRO A C 1
ATOM 1668 O O . PRO A 1 224 ? -16.617 43.614 -4.001 1.00 23.77 224 PRO A O 1
ATOM 1672 N N . PHE A 1 225 ? -15.610 43.099 -5.939 1.00 22.72 225 PHE A N 1
ATOM 1673 C CA . PHE A 1 225 ? -16.163 41.743 -5.969 1.00 22.63 225 PHE A CA 1
ATOM 1674 C C . PHE A 1 225 ? -15.107 40.655 -5.851 1.00 22.32 225 PHE A C 1
ATOM 1675 O O . PHE A 1 225 ? -15.430 39.492 -5.616 1.00 22.30 225 PHE A O 1
ATOM 1683 N N . TYR A 1 226 ? -13.850 41.042 -6.026 1.00 22.01 226 TYR A N 1
ATOM 1684 C CA . TYR A 1 226 ? -12.723 40.119 -5.962 1.00 22.15 226 TYR A CA 1
ATOM 1685 C C . TYR A 1 226 ? -12.756 39.175 -4.758 1.00 23.45 226 TYR A C 1
ATOM 1686 O O . TYR A 1 226 ? -12.773 37.950 -4.916 1.00 23.95 226 TYR A O 1
ATOM 1695 N N . GLY A 1 227 ? -12.770 39.756 -3.564 1.00 23.71 227 GLY A N 1
ATOM 1696 C CA . GLY A 1 227 ? -12.763 38.980 -2.338 1.00 23.23 227 GLY A CA 1
ATOM 1697 C C . GLY A 1 227 ? -13.813 37.900 -2.208 1.00 23.80 227 GLY A C 1
ATOM 1698 O O . GLY A 1 227 ? -13.514 36.804 -1.747 1.00 23.99 227 GLY A O 1
ATOM 1699 N N . LYS A 1 228 ? -15.039 38.191 -2.612 1.00 25.21 228 LYS A N 1
ATOM 1700 C CA . LYS A 1 228 ? -16.098 37.201 -2.489 1.00 28.43 228 LYS A CA 1
ATOM 1701 C C . LYS A 1 228 ? -16.188 36.176 -3.619 1.00 26.89 228 LYS A C 1
ATOM 1702 O O . LYS A 1 228 ? -16.782 35.116 -3.440 1.00 27.98 228 LYS A O 1
ATOM 1708 N N . THR A 1 229 ? -15.598 36.477 -4.769 1.00 25.97 229 THR A N 1
ATOM 1709 C CA . THR A 1 229 ? -15.688 35.577 -5.914 1.00 25.12 229 THR A CA 1
ATOM 1710 C C . THR A 1 229 ? -14.441 34.790 -6.297 1.00 24.32 229 THR A C 1
ATOM 1711 O O . THR A 1 229 ? -14.543 33.664 -6.787 1.00 23.82 229 THR A O 1
ATOM 1715 N N . THR A 1 230 ? -13.271 35.374 -6.071 1.00 23.55 230 THR A N 1
ATOM 1716 C CA . THR A 1 230 ? -12.019 34.743 -6.465 1.00 23.18 230 THR A CA 1
ATOM 1717 C C . THR A 1 230 ? -11.657 33.433 -5.771 1.00 23.61 230 THR A C 1
ATOM 1718 O O . THR A 1 230 ? -12.107 33.148 -4.657 1.00 23.09 230 THR A O 1
ATOM 1722 N N . LYS A 1 231 ? -10.863 32.625 -6.468 1.00 23.13 231 LYS A N 1
ATOM 1723 C CA . LYS A 1 231 ? -10.391 31.366 -5.920 1.00 23.93 231 LYS A CA 1
ATOM 1724 C C . LYS A 1 231 ? -9.288 31.666 -4.923 1.00 23.12 231 LYS A C 1
ATOM 1725 O O . LYS A 1 231 ? -8.387 32.461 -5.202 1.00 23.90 231 LYS A O 1
ATOM 1731 N N . ARG A 1 232 ? -9.385 31.061 -3.746 1.00 23.14 232 ARG A N 1
ATOM 1732 C CA . ARG A 1 232 ? -8.375 31.229 -2.711 1.00 22.40 232 ARG A CA 1
ATOM 1733 C C . ARG A 1 232 ? -7.202 30.327 -3.086 1.00 21.59 232 ARG A C 1
ATOM 1734 O O . ARG A 1 232 ? -7.354 29.394 -3.875 1.00 21.62 232 ARG A O 1
ATOM 1742 N N . PHE A 1 233 ? -6.037 30.600 -2.516 1.00 21.27 233 PHE A N 1
ATOM 1743 C CA . PHE A 1 233 ? -4.844 29.820 -2.817 1.00 22.52 233 PHE A CA 1
ATOM 1744 C C . PHE A 1 233 ? -4.600 28.615 -1.917 1.00 22.00 233 PHE A C 1
ATOM 1745 O O . PHE A 1 233 ? -4.697 27.474 -2.372 1.00 22.62 233 PHE A O 1
ATOM 1753 N N . ALA A 1 234 ? -4.297 28.869 -0.646 1.00 21.78 234 ALA A N 1
ATOM 1754 C CA . ALA A 1 234 ? -4.002 27.797 0.300 1.00 22.09 234 ALA A CA 1
ATOM 1755 C C . ALA A 1 234 ? -4.784 27.839 1.618 1.00 23.13 234 ALA A C 1
ATOM 1756 O O . ALA A 1 234 ? -4.541 27.018 2.511 1.00 22.71 234 ALA A O 1
ATOM 1758 N N . THR A 1 235 ? -5.692 28.803 1.765 1.00 24.15 235 THR A N 1
ATOM 1759 C CA . THR A 1 235 ? -6.494 28.889 2.985 1.00 24.57 235 THR A CA 1
ATOM 1760 C C . THR A 1 235 ? -7.446 27.688 3.011 1.00 24.81 235 THR A C 1
ATOM 1761 O O . THR A 1 235 ? -7.879 27.206 1.965 1.00 25.19 235 THR A O 1
ATOM 1765 N N . GLN A 1 236 ? -7.738 27.189 4.203 1.00 24.86 236 GLN A N 1
ATOM 1766 C CA . GLN A 1 236 ? -8.602 26.030 4.350 1.00 25.74 236 GLN A CA 1
ATOM 1767 C C . GLN A 1 236 ? -9.971 26.376 4.915 1.00 26.74 236 GLN A C 1
ATOM 1768 O O . GLN A 1 236 ? -10.708 25.490 5.349 1.00 27.57 236 GLN A O 1
ATOM 1774 N N . SER A 1 237 ? -10.322 27.656 4.882 1.00 25.59 237 SER A N 1
ATOM 1775 C CA . SER A 1 237 ? -11.611 28.104 5.396 1.00 25.30 237 SER A CA 1
ATOM 1776 C C . SER A 1 237 ? -11.799 29.584 5.104 1.00 24.42 237 SER A C 1
ATOM 1777 O O . SER A 1 237 ? -10.878 30.251 4.618 1.00 24.40 237 SER A O 1
ATOM 1780 N N . GLU A 1 238 ? -12.993 30.087 5.396 1.00 23.23 238 GLU A N 1
ATOM 1781 C CA . GLU A 1 238 ? -13.299 31.496 5.210 1.00 22.85 238 GLU A CA 1
ATOM 1782 C C . GLU A 1 238 ? -12.920 32.199 6.502 1.00 22.71 238 GLU A C 1
ATOM 1783 O O . GLU A 1 238 ? -13.090 31.649 7.595 1.00 23.60 238 GLU A O 1
ATOM 1789 N N . HIS A 1 239 ? -12.392 33.409 6.379 1.00 22.05 239 HIS A N 1
ATOM 1790 C CA . HIS A 1 239 ? -11.969 34.172 7.544 1.00 21.83 239 HIS A CA 1
ATOM 1791 C C . HIS A 1 239 ? -12.846 35.394 7.704 1.00 22.51 239 HIS A C 1
ATOM 1792 O O . HIS A 1 239 ? -13.206 36.041 6.719 1.00 24.74 239 HIS A O 1
ATOM 1799 N N . PHE A 1 240 ? -13.224 35.677 8.945 1.00 22.20 240 PHE A N 1
ATOM 1800 C CA . PHE A 1 240 ? -14.100 36.800 9.244 1.00 22.11 240 PHE A CA 1
ATOM 1801 C C . PHE A 1 240 ? -13.572 37.644 10.396 1.00 23.52 240 PHE A C 1
ATOM 1802 O O . PHE A 1 240 ? -12.870 37.148 11.281 1.00 24.40 240 PHE A O 1
ATOM 1810 N N . LEU A 1 241 ? -13.944 38.918 10.391 1.00 22.31 241 LEU A N 1
ATOM 1811 C CA . LEU A 1 241 ? -13.541 39.847 11.430 1.00 21.66 241 LEU A CA 1
ATOM 1812 C C . LEU A 1 241 ? -14.784 40.273 12.185 1.00 21.57 241 LEU A C 1
ATOM 1813 O O . LEU A 1 241 ? -15.900 40.112 11.689 1.00 23.79 241 LEU A O 1
ATOM 1818 N N . ALA A 1 242 ? -14.584 40.806 13.383 1.00 21.33 242 ALA A N 1
ATOM 1819 C CA . ALA A 1 242 ? -15.673 41.292 14.215 1.00 21.67 242 ALA A CA 1
ATOM 1820 C C . ALA A 1 242 ? -16.252 42.529 13.537 1.00 23.46 242 ALA A C 1
ATOM 1821 O O . ALA A 1 242 ? -15.573 43.165 12.724 1.00 23.11 242 ALA A O 1
ATOM 1823 N N . ASP A 1 243 ? -17.494 42.876 13.863 1.00 23.70 243 ASP A N 1
ATOM 1824 C CA . ASP A 1 243 ? -18.109 44.063 13.281 1.00 23.72 243 ASP A CA 1
ATOM 1825 C C . ASP A 1 243 ? -17.318 45.268 13.771 1.00 23.62 243 ASP A C 1
ATOM 1826 O O . ASP A 1 243 ? -16.916 45.317 14.937 1.00 24.42 243 ASP A O 1
ATOM 1831 N N . PRO A 1 244 ? -17.032 46.230 12.881 1.00 22.93 244 PRO A N 1
ATOM 1832 C CA . PRO A 1 244 ? -16.277 47.403 13.327 1.00 22.87 244 PRO A CA 1
ATOM 1833 C C . PRO A 1 244 ? -17.165 48.300 14.192 1.00 23.17 244 PRO A C 1
ATOM 1834 O O . PRO A 1 244 ? -18.396 48.232 14.108 1.00 23.39 244 PRO A O 1
ATOM 1838 N N . PRO A 1 245 ? -16.555 49.101 15.080 1.00 23.72 245 PRO A N 1
ATOM 1839 C CA . PRO A 1 245 ? -17.302 50.012 15.957 1.00 24.27 245 PRO A CA 1
ATOM 1840 C C . PRO A 1 245 ? -18.262 50.891 15.156 1.00 24.31 245 PRO A C 1
ATOM 1841 O O . PRO A 1 245 ? -17.874 51.506 14.163 1.00 25.45 245 PRO A O 1
ATOM 1845 N N . GLY A 1 246 ? -19.517 50.936 15.588 1.00 24.26 246 GLY A N 1
ATOM 1846 C CA . GLY A 1 246 ? -20.509 51.732 14.893 1.00 23.17 246 GLY A CA 1
ATOM 1847 C C . GLY A 1 246 ? -21.389 50.917 13.961 1.00 23.31 246 GLY A C 1
ATOM 1848 O O . GLY A 1 246 ? -22.442 51.390 13.530 1.00 24.49 246 GLY A O 1
ATOM 1849 N N . LEU A 1 247 ? -20.982 49.692 13.652 1.00 22.79 247 LEU A N 1
ATOM 1850 C CA . LEU A 1 247 ? -21.766 48.844 12.766 1.00 23.17 247 LEU A CA 1
ATOM 1851 C C . LEU A 1 247 ? -22.279 47.565 13.395 1.00 23.51 247 LEU A C 1
ATOM 1852 O O . LEU A 1 247 ? -21.618 46.947 14.237 1.00 23.07 247 LEU A O 1
ATOM 1857 N N . ARG A 1 248 ? -23.469 47.178 12.955 1.00 24.28 248 ARG A N 1
ATOM 1858 C CA . ARG A 1 248 ? -24.116 45.938 13.353 1.00 23.83 248 ARG A CA 1
ATOM 1859 C C . ARG A 1 248 ? -24.059 45.603 14.847 1.00 23.87 248 ARG A C 1
ATOM 1860 O O . ARG A 1 248 ? -24.414 46.443 15.675 1.00 24.16 248 ARG A O 1
ATOM 1868 N N . SER A 1 249 ? -23.572 44.414 15.202 1.00 24.79 249 SER A N 1
ATOM 1869 C CA . SER A 1 249 ? -23.519 44.014 16.609 1.00 25.45 249 SER A CA 1
ATOM 1870 C C . SER A 1 249 ? -22.669 44.935 17.476 1.00 25.58 249 SER A C 1
ATOM 1871 O O . SER A 1 249 ? -22.790 44.930 18.701 1.00 25.85 249 SER A O 1
ATOM 1874 N N . ASN A 1 250 ? -21.820 45.735 16.841 1.00 24.89 250 ASN A N 1
ATOM 1875 C CA . ASN A 1 250 ? -20.957 46.643 17.572 1.00 24.14 250 ASN A CA 1
ATOM 1876 C C . ASN A 1 250 ? -21.331 48.102 17.360 1.00 24.76 250 ASN A C 1
ATOM 1877 O O . ASN A 1 250 ? -20.541 49.011 17.620 1.00 26.41 250 ASN A O 1
ATOM 1882 N N . ALA A 1 251 ? -22.574 48.326 16.950 1.00 24.79 251 ALA A N 1
ATOM 1883 C CA . ALA A 1 251 ? -23.073 49.675 16.725 1.00 25.60 251 ALA A CA 1
ATOM 1884 C C . ALA A 1 251 ? -23.113 50.469 18.028 1.00 26.46 251 ALA A C 1
ATOM 1885 O O . ALA A 1 251 ? -23.096 51.697 18.021 1.00 27.83 251 ALA A O 1
ATOM 1887 N N . ASP A 1 252 ? -23.132 49.757 19.146 1.00 26.56 252 ASP A N 1
ATOM 1888 C CA . ASP A 1 252 ? -23.186 50.381 20.460 1.00 28.11 252 ASP A CA 1
ATOM 1889 C C . ASP A 1 252 ? -21.828 50.807 21.015 1.00 27.47 252 ASP A C 1
ATOM 1890 O O . ASP A 1 252 ? -21.749 51.369 22.108 1.00 27.01 252 ASP A O 1
ATOM 1895 N N . GLU A 1 253 ? -20.759 50.538 20.271 1.00 27.55 253 GLU A N 1
ATOM 1896 C CA . GLU A 1 253 ? -19.420 50.896 20.727 1.00 26.89 253 GLU A CA 1
ATOM 1897 C C . GLU A 1 253 ? -19.101 52.337 20.379 1.00 25.87 253 GLU A C 1
ATOM 1898 O O . GLU A 1 253 ? -18.110 52.636 19.716 1.00 25.16 253 GLU A O 1
ATOM 1904 N N . THR A 1 254 ? -19.930 53.233 20.892 1.00 26.33 254 THR A N 1
ATOM 1905 C CA . THR A 1 254 ? -19.792 54.653 20.634 1.00 26.94 254 THR A CA 1
ATOM 1906 C C . THR A 1 254 ? -18.551 55.286 21.264 1.00 25.47 254 THR A C 1
ATOM 1907 O O . THR A 1 254 ? -17.905 56.123 20.640 1.00 26.54 254 THR A O 1
ATOM 1911 N N . ALA A 1 255 ? -18.216 54.897 22.491 1.00 24.75 255 ALA A N 1
ATOM 1912 C CA . ALA A 1 255 ? -17.035 55.443 23.160 1.00 22.79 255 ALA A CA 1
ATOM 1913 C C . ALA A 1 255 ? -15.794 55.101 22.336 1.00 22.45 255 ALA A C 1
ATOM 1914 O O . ALA A 1 255 ? -14.923 55.950 22.118 1.00 22.79 255 ALA A O 1
ATOM 1916 N N . GLU A 1 256 ? -15.737 53.859 21.863 1.00 21.74 256 GLU A N 1
ATOM 1917 C CA . GLU A 1 256 ? -14.630 53.389 21.038 1.00 22.02 256 GLU A CA 1
ATOM 1918 C C . GLU A 1 256 ? -14.572 54.195 19.746 1.00 22.34 256 GLU A C 1
ATOM 1919 O O . GLU A 1 256 ? -13.514 54.710 19.377 1.00 23.23 256 GLU A O 1
ATOM 1925 N N . TYR A 1 257 ? -15.706 54.314 19.062 1.00 21.79 257 TYR A N 1
ATOM 1926 C CA . TYR A 1 257 ? -15.746 55.065 17.816 1.00 22.91 257 TYR A CA 1
ATOM 1927 C C . TYR A 1 257 ? -15.352 56.538 17.992 1.00 24.10 257 TYR A C 1
ATOM 1928 O O . TYR A 1 257 ? -14.517 57.055 17.245 1.00 23.99 257 TYR A O 1
ATOM 1937 N N . ASP A 1 258 ? -15.933 57.209 18.983 1.00 23.82 258 ASP A N 1
ATOM 1938 C CA . ASP A 1 258 ? -15.626 58.615 19.235 1.00 21.79 258 ASP A CA 1
ATOM 1939 C C . ASP A 1 258 ? -14.150 58.826 19.525 1.00 20.62 258 ASP A C 1
ATOM 1940 O O . ASP A 1 258 ? -13.559 59.817 19.087 1.00 19.91 258 ASP A O 1
ATOM 1945 N N . ASP A 1 259 ? -13.557 57.908 20.279 1.00 20.34 259 ASP A N 1
ATOM 1946 C CA . ASP A 1 259 ? -12.147 58.027 20.600 1.00 21.10 259 ASP A CA 1
ATOM 1947 C C . ASP A 1 259 ? -11.319 57.772 19.339 1.00 20.41 259 ASP A C 1
ATOM 1948 O O . ASP A 1 259 ? -10.289 58.413 19.134 1.00 20.18 259 ASP A O 1
ATOM 1953 N N . ALA A 1 260 ? -11.786 56.856 18.491 1.00 20.51 260 ALA A N 1
ATOM 1954 C CA . ALA A 1 260 ? -11.107 56.551 17.233 1.00 20.56 260 ALA A CA 1
ATOM 1955 C C . ALA A 1 260 ? -11.065 57.809 16.360 1.00 21.04 260 ALA A C 1
ATOM 1956 O O . ALA A 1 260 ? -10.073 58.053 15.674 1.00 21.41 260 ALA A O 1
ATOM 1958 N N . VAL A 1 261 ? -12.145 58.593 16.383 1.00 20.47 261 VAL A N 1
ATOM 1959 C CA . VAL A 1 261 ? -12.228 59.849 15.624 1.00 19.79 261 VAL A CA 1
ATOM 1960 C C . VAL A 1 261 ? -11.174 60.824 16.158 1.00 20.68 261 VAL A C 1
ATOM 1961 O O . VAL A 1 261 ? -10.405 61.413 15.398 1.00 20.77 261 VAL A O 1
ATOM 1965 N N . ARG A 1 262 ? -11.131 60.956 17.478 1.00 20.96 262 ARG A N 1
ATOM 1966 C CA . ARG A 1 262 ? -10.181 61.826 18.159 1.00 22.62 262 ARG A CA 1
ATOM 1967 C C . ARG A 1 262 ? -8.745 61.453 17.789 1.00 21.46 262 ARG A C 1
ATOM 1968 O O . ARG A 1 262 ? -7.948 62.306 17.388 1.00 20.04 262 ARG A O 1
ATOM 1976 N N . VAL A 1 263 ? -8.422 60.173 17.947 1.00 20.43 263 VAL A N 1
ATOM 1977 C CA . VAL A 1 263 ? -7.100 59.649 17.628 1.00 20.00 263 VAL A CA 1
ATOM 1978 C C . VAL A 1 263 ? -6.782 59.852 16.144 1.00 19.84 263 VAL A C 1
ATOM 1979 O O . VAL A 1 263 ? -5.671 60.250 15.794 1.00 19.30 263 VAL A O 1
ATOM 1983 N N . ALA A 1 264 ? -7.766 59.618 15.279 1.00 19.85 264 ALA A N 1
ATOM 1984 C CA . ALA A 1 264 ? -7.572 59.785 13.843 1.00 20.25 264 ALA A CA 1
ATOM 1985 C C . ALA A 1 264 ? -7.116 61.203 13.496 1.00 19.84 264 ALA A C 1
ATOM 1986 O O . ALA A 1 264 ? -6.141 61.393 12.759 1.00 19.88 264 ALA A O 1
ATOM 1988 N N . ILE A 1 265 ? -7.818 62.190 14.038 1.00 18.70 265 ILE A N 1
ATOM 1989 C CA . ILE A 1 265 ? -7.497 63.594 13.794 1.00 18.69 265 ILE A CA 1
ATOM 1990 C C . ILE A 1 265 ? -6.107 63.964 14.304 1.00 18.24 265 ILE A C 1
ATOM 1991 O O . ILE A 1 265 ? -5.292 64.532 13.571 1.00 18.85 265 ILE A O 1
ATOM 1996 N N . ALA A 1 266 ? -5.827 63.605 15.550 1.00 18.22 266 ALA A N 1
ATOM 1997 C CA . ALA A 1 266 ? -4.542 63.920 16.160 1.00 17.91 266 ALA A CA 1
ATOM 1998 C C . ALA A 1 266 ? -3.343 63.232 15.515 1.00 18.40 266 ALA A C 1
ATOM 1999 O O . ALA A 1 266 ? -2.313 63.865 15.281 1.00 19.52 266 ALA A O 1
ATOM 2001 N N . MET A 1 267 ? -3.486 61.954 15.190 1.00 17.96 267 MET A N 1
ATOM 2002 C CA . MET A 1 267 ? -2.375 61.191 14.628 1.00 18.76 267 MET A CA 1
ATOM 2003 C C . MET A 1 267 ? -2.217 61.132 13.111 1.00 18.30 267 MET A C 1
ATOM 2004 O O . MET A 1 267 ? -1.120 60.846 12.626 1.00 17.69 267 MET A O 1
ATOM 2009 N N . GLY A 1 268 ? -3.290 61.387 12.365 1.00 17.54 268 GLY A N 1
ATOM 2010 C CA . GLY A 1 268 ? -3.196 61.312 10.918 1.00 17.29 268 GLY A CA 1
ATOM 2011 C C . GLY A 1 268 ? -3.475 62.557 10.097 1.00 17.31 268 GLY A C 1
ATOM 2012 O O . GLY A 1 268 ? -3.598 62.468 8.873 1.00 17.44 268 GLY A O 1
ATOM 2013 N N . GLY A 1 269 ? -3.572 63.710 10.748 1.00 17.48 269 GLY A N 1
ATOM 2014 C CA . GLY A 1 269 ? -3.841 64.942 10.030 1.00 17.05 269 GLY A CA 1
ATOM 2015 C C . GLY A 1 269 ? -2.646 65.458 9.252 1.00 17.62 269 GLY A C 1
ATOM 2016 O O . GLY A 1 269 ? -1.520 65.000 9.452 1.00 17.62 269 GLY A O 1
ATOM 2017 N N . ALA A 1 270 ? -2.894 66.411 8.357 1.00 18.27 270 ALA A N 1
ATOM 2018 C CA . ALA A 1 270 ? -1.841 67.008 7.537 1.00 18.76 270 ALA A CA 1
ATOM 2019 C C . ALA A 1 270 ? -0.798 67.650 8.447 1.00 18.93 270 ALA A C 1
ATOM 2020 O O . ALA A 1 270 ? -1.126 68.127 9.536 1.00 18.49 270 ALA A O 1
ATOM 2022 N N . GLN A 1 271 ? 0.450 67.671 7.988 1.00 19.36 271 GLN A N 1
ATOM 2023 C CA . GLN A 1 271 ? 1.577 68.221 8.744 1.00 18.73 271 GLN A CA 1
ATOM 2024 C C . GLN A 1 271 ? 1.343 69.560 9.439 1.00 18.07 271 GLN A C 1
ATOM 2025 O O . GLN A 1 271 ? 1.613 69.697 10.634 1.00 19.14 271 GLN A O 1
ATOM 2031 N N . ALA A 1 272 ? 0.843 70.542 8.695 1.00 18.25 272 ALA A N 1
ATOM 2032 C CA . ALA A 1 272 ? 0.628 71.880 9.238 1.00 18.73 272 ALA A CA 1
ATOM 2033 C C . ALA A 1 272 ? -0.661 72.145 10.009 1.00 19.90 272 ALA A C 1
ATOM 2034 O O . ALA A 1 272 ? -0.917 73.269 10.392 1.00 22.31 272 ALA A O 1
ATOM 2036 N N . LEU A 1 273 ? -1.508 71.144 10.205 1.00 19.35 273 LEU A N 1
ATOM 2037 C CA . LEU A 1 273 ? -2.742 71.417 10.932 1.00 19.12 273 LEU A CA 1
ATOM 2038 C C . LEU A 1 273 ? -2.467 71.546 12.420 1.00 18.63 273 LEU A C 1
ATOM 2039 O O . LEU A 1 273 ? -1.683 70.787 12.988 1.00 18.74 273 LEU A O 1
ATOM 2044 N N . ASN A 1 274 ? -3.123 72.511 13.051 1.00 18.76 274 ASN A N 1
ATOM 2045 C CA . ASN A 1 274 ? -2.968 72.732 14.481 1.00 19.09 274 ASN A CA 1
ATOM 2046 C C . ASN A 1 274 ? -3.411 71.531 15.313 1.00 19.96 274 ASN A C 1
ATOM 2047 O O . ASN A 1 274 ? -2.933 71.338 16.429 1.00 22.16 274 ASN A O 1
ATOM 2052 N N . SER A 1 275 ? -4.313 70.724 14.762 1.00 20.35 275 SER A N 1
ATOM 2053 C CA . SER A 1 275 ? -4.831 69.545 15.451 1.00 20.16 275 SER A CA 1
ATOM 2054 C C . SER A 1 275 ? -3.945 68.306 15.305 1.00 19.13 275 SER A C 1
ATOM 2055 O O . SER A 1 275 ? -4.215 67.273 15.915 1.00 19.04 275 SER A O 1
ATOM 2058 N N . THR A 1 276 ? -2.911 68.397 14.478 1.00 18.17 276 THR A N 1
ATOM 2059 C CA . THR A 1 276 ? -2.015 67.272 14.259 1.00 18.92 276 THR A CA 1
ATOM 2060 C C . THR A 1 276 ? -0.983 67.198 15.378 1.00 19.41 276 THR A C 1
ATOM 2061 O O . THR A 1 276 ? -0.211 68.136 15.596 1.00 19.23 276 THR A O 1
ATOM 2065 N N . LYS A 1 277 ? -1.008 66.082 16.102 1.00 19.85 277 LYS A N 1
ATOM 2066 C CA . LYS A 1 277 ? -0.116 65.839 17.232 1.00 20.37 277 LYS A CA 1
ATOM 2067 C C . LYS A 1 277 ? 0.964 64.800 16.935 1.00 20.41 277 LYS A C 1
ATOM 2068 O O . LYS A 1 277 ? 1.821 64.529 17.781 1.00 21.65 277 LYS A O 1
ATOM 2074 N N . ARG A 1 278 ? 0.882 64.191 15.754 1.00 19.33 278 ARG A N 1
ATOM 2075 C CA . ARG A 1 278 ? 1.849 63.190 15.303 1.00 18.93 278 ARG A CA 1
ATOM 2076 C C . ARG A 1 278 ? 3.239 63.823 15.246 1.00 20.24 278 ARG A C 1
ATOM 2077 O O . ARG A 1 278 ? 3.375 65.001 14.902 1.00 20.21 278 ARG A O 1
ATOM 2085 N N . SER A 1 279 ? 4.266 63.044 15.577 1.00 19.84 279 SER A N 1
ATOM 2086 C CA . SER A 1 279 ? 5.646 63.533 15.565 1.00 19.59 279 SER A CA 1
ATOM 2087 C C . SER A 1 279 ? 6.317 63.325 14.204 1.00 19.91 279 SER A C 1
ATOM 2088 O O . SER A 1 279 ? 5.839 62.545 13.378 1.00 19.79 279 SER A O 1
ATOM 2091 N N . PRO A 1 280 ? 7.444 64.017 13.954 1.00 20.80 280 PRO A N 1
ATOM 2092 C CA . PRO A 1 280 ? 8.147 63.856 12.675 1.00 20.05 280 PRO A CA 1
ATOM 2093 C C . PRO A 1 280 ? 8.554 62.396 12.465 1.00 18.73 280 PRO A C 1
ATOM 2094 O O . PRO A 1 280 ? 8.456 61.874 11.356 1.00 19.15 280 PRO A O 1
ATOM 2098 N N . TRP A 1 281 ? 8.982 61.729 13.535 1.00 18.41 281 TRP A N 1
ATOM 2099 C CA . TRP A 1 281 ? 9.375 60.330 13.425 1.00 17.68 281 TRP A CA 1
ATOM 2100 C C . TRP A 1 281 ? 8.176 59.499 13.011 1.00 18.59 281 TRP A C 1
ATOM 2101 O O . TRP A 1 281 ? 8.290 58.606 12.173 1.00 19.72 281 TRP A O 1
ATOM 2112 N N . GLN A 1 282 ? 7.024 59.780 13.604 1.00 18.43 282 GLN A N 1
ATOM 2113 C CA . GLN A 1 282 ? 5.819 59.045 13.258 1.00 18.33 282 GLN A CA 1
ATOM 2114 C C . GLN A 1 282 ? 5.424 59.282 11.798 1.00 17.33 282 GLN A C 1
ATOM 2115 O O . GLN A 1 282 ? 4.887 58.385 11.150 1.00 17.88 282 GLN A O 1
ATOM 2121 N N . THR A 1 283 ? 5.708 60.471 11.269 1.00 17.90 283 THR A N 1
ATOM 2122 C CA . THR A 1 283 ? 5.427 60.745 9.856 1.00 19.07 283 THR A CA 1
ATOM 2123 C C . THR A 1 283 ? 6.302 59.775 9.048 1.00 19.19 283 THR A C 1
ATOM 2124 O O . THR A 1 283 ? 5.848 59.185 8.064 1.00 20.36 283 THR A O 1
ATOM 2128 N N . ALA A 1 284 ? 7.552 59.606 9.482 1.00 18.93 284 ALA A N 1
ATOM 2129 C CA . ALA A 1 284 ? 8.493 58.700 8.825 1.00 18.93 284 ALA A CA 1
ATOM 2130 C C . ALA A 1 284 ? 7.958 57.267 8.833 1.00 19.56 284 ALA A C 1
ATOM 2131 O O . ALA A 1 284 ? 7.978 56.582 7.810 1.00 19.05 284 ALA A O 1
ATOM 2133 N N . GLN A 1 285 ? 7.475 56.819 9.988 1.00 19.65 285 GLN A N 1
ATOM 2134 C CA . GLN A 1 285 ? 6.912 55.477 10.112 1.00 19.91 285 GLN A CA 1
ATOM 2135 C C . GLN A 1 285 ? 5.712 55.312 9.172 1.00 20.92 285 GLN A C 1
ATOM 2136 O O . GLN A 1 285 ? 5.517 54.248 8.582 1.00 21.02 285 GLN A O 1
ATOM 2142 N N . GLY A 1 286 ? 4.916 56.371 9.036 1.00 20.94 286 GLY A N 1
ATOM 2143 C CA . GLY A 1 286 ? 3.761 56.331 8.158 1.00 20.38 286 GLY A CA 1
ATOM 2144 C C . GLY A 1 286 ? 4.120 56.187 6.687 1.00 20.33 286 GLY A C 1
ATOM 2145 O O . GLY A 1 286 ? 3.567 55.339 5.986 1.00 20.85 286 GLY A O 1
ATOM 2146 N N . LEU A 1 287 ? 5.050 57.012 6.215 1.00 21.10 287 LEU A N 1
ATOM 2147 C CA . LEU A 1 287 ? 5.475 56.984 4.814 1.00 20.29 287 LEU A CA 1
ATOM 2148 C C . LEU A 1 287 ? 6.310 55.758 4.446 1.00 19.86 287 LEU A C 1
ATOM 2149 O O . LEU A 1 287 ? 6.215 55.246 3.327 1.00 19.47 287 LEU A O 1
ATOM 2154 N N . TYR A 1 288 ? 7.124 55.300 5.393 1.00 19.38 288 TYR A N 1
ATOM 2155 C CA . TYR A 1 288 ? 7.998 54.143 5.208 1.00 18.64 288 TYR A CA 1
ATOM 2156 C C . TYR A 1 288 ? 7.287 52.927 4.607 1.00 18.21 288 TYR A C 1
ATOM 2157 O O . TYR A 1 288 ? 7.782 52.302 3.671 1.00 17.93 288 TYR A O 1
ATOM 2166 N N . TRP A 1 289 ? 6.114 52.617 5.139 1.00 18.40 289 TRP A N 1
ATOM 2167 C CA . TRP A 1 289 ? 5.339 51.461 4.699 1.00 18.26 289 TRP A CA 1
ATOM 2168 C C . TRP A 1 289 ? 4.308 51.708 3.593 1.00 19.12 289 TRP A C 1
ATOM 2169 O O . TRP A 1 289 ? 3.612 50.777 3.174 1.00 19.40 289 TRP A O 1
ATOM 2180 N N . ALA A 1 290 ? 4.257 52.934 3.078 1.00 18.65 290 ALA A N 1
ATOM 2181 C CA . ALA A 1 290 ? 3.276 53.300 2.063 1.00 17.81 290 ALA A CA 1
ATOM 2182 C C . ALA A 1 290 ? 3.175 52.410 0.818 1.00 18.00 290 ALA A C 1
ATOM 2183 O O . ALA A 1 290 ? 2.299 51.543 0.756 1.00 17.91 290 ALA A O 1
ATOM 2185 N N . TYR A 1 291 ? 4.058 52.621 -0.161 1.00 17.85 291 TYR A N 1
ATOM 2186 C CA . TYR A 1 291 ? 4.038 51.860 -1.420 1.00 17.47 291 TYR A CA 1
ATOM 2187 C C . TYR A 1 291 ? 2.610 51.811 -1.960 1.00 18.73 291 TYR A C 1
ATOM 2188 O O . TYR A 1 291 ? 2.086 50.752 -2.310 1.00 18.73 291 TYR A O 1
ATOM 2197 N N . ASP A 1 292 ? 1.984 52.979 -2.045 1.00 19.71 292 ASP A N 1
ATOM 2198 C CA . ASP A 1 292 ? 0.606 53.056 -2.503 1.00 19.93 292 ASP A CA 1
ATOM 2199 C C . ASP A 1 292 ? 0.412 53.151 -4.017 1.00 19.83 292 ASP A C 1
ATOM 2200 O O . ASP A 1 292 ? -0.304 54.021 -4.509 1.00 20.02 292 ASP A O 1
ATOM 2205 N N . GLY A 1 293 ? 1.034 52.215 -4.736 1.00 19.12 293 GLY A N 1
ATOM 2206 C CA . GLY A 1 293 ? 0.932 52.149 -6.186 1.00 18.54 293 GLY A CA 1
ATOM 2207 C C . GLY A 1 293 ? 1.561 53.290 -6.963 1.00 18.95 293 GLY A C 1
ATOM 2208 O O . GLY A 1 293 ? 1.162 53.552 -8.096 1.00 21.16 293 GLY A O 1
ATOM 2209 N N . SER A 1 294 ? 2.577 53.924 -6.390 1.00 18.13 294 SER A N 1
ATOM 2210 C CA . SER A 1 294 ? 3.250 55.055 -7.023 1.00 18.19 294 SER A CA 1
ATOM 2211 C C . SER A 1 294 ? 4.214 54.683 -8.143 1.00 17.84 294 SER A C 1
ATOM 2212 O O . SER A 1 294 ? 4.721 53.554 -8.204 1.00 18.20 294 SER A O 1
ATOM 2215 N N . ASN A 1 295 ? 4.499 55.664 -8.996 1.00 18.06 295 ASN A N 1
ATOM 2216 C CA . ASN A 1 295 ? 5.424 55.494 -10.111 1.00 17.78 295 ASN A CA 1
ATOM 2217 C C . ASN A 1 295 ? 6.786 55.049 -9.581 1.00 18.15 295 ASN A C 1
ATOM 2218 O O . ASN A 1 295 ? 7.301 55.632 -8.620 1.00 18.26 295 ASN A O 1
ATOM 2223 N N . LEU A 1 296 ? 7.361 54.024 -10.213 1.00 18.63 296 LEU A N 1
ATOM 2224 C CA . LEU A 1 296 ? 8.678 53.477 -9.859 1.00 18.69 296 LEU A CA 1
ATOM 2225 C C . LEU A 1 296 ? 8.743 52.805 -8.483 1.00 18.62 296 LEU A C 1
ATOM 2226 O O . LEU A 1 296 ? 9.814 52.374 -8.051 1.00 17.77 296 LEU A O 1
ATOM 2231 N N . ILE A 1 297 ? 7.596 52.674 -7.825 1.00 19.29 297 ILE A N 1
ATOM 2232 C CA . ILE A 1 297 ? 7.542 52.096 -6.489 1.00 19.20 297 ILE A CA 1
ATOM 2233 C C . ILE A 1 297 ? 6.653 50.851 -6.397 1.00 20.11 297 ILE A C 1
ATOM 2234 O O . ILE A 1 297 ? 7.066 49.822 -5.857 1.00 19.38 297 ILE A O 1
ATOM 2239 N N . GLY A 1 298 ? 5.446 50.931 -6.944 1.00 19.19 298 GLY A N 1
ATOM 2240 C CA . GLY A 1 298 ? 4.562 49.783 -6.886 1.00 18.97 298 GLY A CA 1
ATOM 2241 C C . GLY A 1 298 ? 3.669 49.739 -5.657 1.00 18.17 298 GLY A C 1
ATOM 2242 O O . GLY A 1 298 ? 3.419 50.762 -5.014 1.00 18.45 298 GLY A O 1
ATOM 2243 N N . THR A 1 299 ? 3.213 48.537 -5.320 1.00 17.75 299 THR A N 1
ATOM 2244 C CA . THR A 1 299 ? 2.301 48.319 -4.201 1.00 18.12 299 THR A CA 1
ATOM 2245 C C . THR A 1 299 ? 2.974 47.683 -2.978 1.00 18.54 299 THR A C 1
ATOM 2246 O O . THR A 1 299 ? 4.116 47.208 -3.069 1.00 18.83 299 THR A O 1
ATOM 2250 N N . PRO A 1 300 ? 2.254 47.606 -1.831 1.00 18.16 300 PRO A N 1
ATOM 2251 C CA . PRO A 1 300 ? 2.816 47.019 -0.604 1.00 17.12 300 PRO A CA 1
ATOM 2252 C C . PRO A 1 300 ? 3.470 45.642 -0.769 1.00 17.21 300 PRO A C 1
ATOM 2253 O O . PRO A 1 300 ? 4.529 45.397 -0.185 1.00 17.61 300 PRO A O 1
ATOM 2257 N N . PRO A 1 301 ? 2.849 44.716 -1.535 1.00 18.61 301 PRO A N 1
ATOM 2258 C CA . PRO A 1 301 ? 3.483 43.402 -1.704 1.00 18.44 301 PRO A CA 1
ATOM 2259 C C . PRO A 1 301 ? 4.938 43.515 -2.180 1.00 18.69 301 PRO A C 1
ATOM 2260 O O . PRO A 1 301 ? 5.773 42.681 -1.839 1.00 17.71 301 PRO A O 1
ATOM 2264 N N . ARG A 1 302 ? 5.249 44.553 -2.948 1.00 18.17 302 ARG A N 1
ATOM 2265 C CA . ARG A 1 302 ? 6.617 44.730 -3.413 1.00 18.71 302 ARG A CA 1
ATOM 2266 C C . ARG A 1 302 ? 7.546 45.012 -2.232 1.00 17.70 302 ARG A C 1
ATOM 2267 O O . ARG A 1 302 ? 8.588 44.373 -2.102 1.00 18.36 302 ARG A O 1
ATOM 2275 N N . PHE A 1 303 ? 7.153 45.928 -1.350 1.00 17.60 303 PHE A N 1
ATOM 2276 C CA . PHE A 1 303 ? 7.987 46.250 -0.192 1.00 17.85 303 PHE A CA 1
ATOM 2277 C C . PHE A 1 303 ? 8.156 45.044 0.726 1.00 18.51 303 PHE A C 1
ATOM 2278 O O . PHE A 1 303 ? 9.264 44.767 1.192 1.00 18.06 303 PHE A O 1
ATOM 2286 N N . TYR A 1 304 ? 7.067 44.322 0.979 1.00 18.08 304 TYR A N 1
ATOM 2287 C CA . TYR A 1 304 ? 7.124 43.145 1.848 1.00 17.94 304 TYR A CA 1
ATOM 2288 C C . TYR A 1 304 ? 8.126 42.129 1.306 1.00 17.08 304 TYR A C 1
ATOM 2289 O O . TYR A 1 304 ? 8.879 41.532 2.065 1.00 18.07 304 TYR A O 1
ATOM 2298 N N . ASN A 1 305 ? 8.169 41.973 -0.013 1.00 17.73 305 ASN A N 1
ATOM 2299 C CA . ASN A 1 305 ? 9.117 41.052 -0.631 1.00 18.11 305 ASN A CA 1
ATOM 2300 C C . ASN A 1 305 ? 10.544 41.582 -0.522 1.00 18.57 305 ASN A C 1
ATOM 2301 O O . ASN A 1 305 ? 11.478 40.810 -0.337 1.00 19.89 305 ASN A O 1
ATOM 2306 N N . GLN A 1 306 ? 10.717 42.898 -0.642 1.00 19.36 306 GLN A N 1
ATOM 2307 C CA . GLN A 1 306 ? 12.044 43.501 -0.516 1.00 18.52 306 GLN A CA 1
ATOM 2308 C C . GLN A 1 306 ? 12.606 43.184 0.861 1.00 18.25 306 GLN A C 1
ATOM 2309 O O . GLN A 1 306 ? 13.771 42.807 1.000 1.00 18.59 306 GLN A O 1
ATOM 2315 N N . ILE A 1 307 ? 11.756 43.317 1.873 1.00 19.09 307 ILE A N 1
ATOM 2316 C CA . ILE A 1 307 ? 12.131 43.024 3.258 1.00 19.43 307 ILE A CA 1
ATOM 2317 C C . ILE A 1 307 ? 12.418 41.523 3.427 1.00 17.66 307 ILE A C 1
ATOM 2318 O O . ILE A 1 307 ? 13.461 41.136 3.961 1.00 17.27 307 ILE A O 1
ATOM 2323 N N . VAL A 1 308 ? 11.520 40.681 2.929 1.00 18.11 308 VAL A N 1
ATOM 2324 C CA . VAL A 1 308 ? 11.699 39.237 3.030 1.00 18.76 308 VAL A CA 1
ATOM 2325 C C . VAL A 1 308 ? 12.987 38.766 2.341 1.00 20.70 308 VAL A C 1
ATOM 2326 O O . VAL A 1 308 ? 13.643 37.841 2.824 1.00 20.62 308 VAL A O 1
ATOM 2330 N N . ARG A 1 309 ? 13.360 39.404 1.233 1.00 18.87 309 ARG A N 1
ATOM 2331 C CA . ARG A 1 309 ? 14.599 39.057 0.540 1.00 18.63 309 ARG A CA 1
ATOM 2332 C C . ARG A 1 309 ? 15.772 39.261 1.508 1.00 19.45 309 ARG A C 1
ATOM 2333 O O . ARG A 1 309 ? 16.651 38.406 1.619 1.00 18.96 309 ARG A O 1
ATOM 2341 N N . ARG A 1 310 ? 15.785 40.395 2.206 1.00 19.88 310 ARG A N 1
ATOM 2342 C CA . ARG A 1 310 ? 16.848 40.684 3.170 1.00 20.90 310 ARG A CA 1
ATOM 2343 C C . ARG A 1 310 ? 16.857 39.649 4.291 1.00 21.07 310 ARG A C 1
ATOM 2344 O O . ARG A 1 310 ? 17.918 39.153 4.669 1.00 20.37 310 ARG A O 1
ATOM 2352 N N . ILE A 1 311 ? 15.678 39.336 4.823 1.00 20.71 311 ILE A N 1
ATOM 2353 C CA . ILE A 1 311 ? 15.552 38.341 5.888 1.00 21.11 311 ILE A CA 1
ATOM 2354 C C . ILE A 1 311 ? 16.119 36.991 5.413 1.00 21.50 311 ILE A C 1
ATOM 2355 O O . ILE A 1 311 ? 16.901 36.347 6.118 1.00 21.57 311 ILE A O 1
ATOM 2360 N N . ALA A 1 312 ? 15.743 36.599 4.198 1.00 20.84 312 ALA A N 1
ATOM 2361 C CA . ALA A 1 312 ? 16.184 35.346 3.590 1.00 20.19 312 ALA A CA 1
ATOM 2362 C C . ALA A 1 312 ? 17.707 35.233 3.513 1.00 21.14 312 ALA A C 1
ATOM 2363 O O . ALA A 1 312 ? 18.286 34.228 3.919 1.00 21.23 312 ALA A O 1
ATOM 2365 N N . VAL A 1 313 ? 18.349 36.258 2.964 1.00 21.00 313 VAL A N 1
ATOM 2366 C CA . VAL A 1 313 ? 19.801 36.264 2.830 1.00 21.19 313 VAL A CA 1
ATOM 2367 C C . VAL A 1 313 ? 20.477 36.374 4.191 1.00 22.50 313 VAL A C 1
ATOM 2368 O O . VAL A 1 313 ? 21.463 35.691 4.457 1.00 22.51 313 VAL A O 1
ATOM 2372 N N . THR A 1 314 ? 19.935 37.224 5.055 1.00 21.86 314 THR A N 1
ATOM 2373 C CA . THR A 1 314 ? 20.482 37.404 6.391 1.00 21.60 314 THR A CA 1
ATOM 2374 C C . THR A 1 314 ? 20.485 36.083 7.170 1.00 22.42 314 THR A C 1
ATOM 2375 O O . THR A 1 314 ? 21.462 35.758 7.849 1.00 22.35 314 THR A O 1
ATOM 2379 N N . TYR A 1 315 ? 19.419 35.302 7.022 1.00 20.89 315 TYR A N 1
ATOM 2380 C CA . TYR A 1 315 ? 19.301 34.050 7.754 1.00 21.67 315 TYR A CA 1
ATOM 2381 C C . TYR A 1 315 ? 19.457 32.759 6.962 1.00 22.11 315 TYR A C 1
ATOM 2382 O O . TYR A 1 315 ? 18.962 31.704 7.373 1.00 22.53 315 TYR A O 1
ATOM 2391 N N . LYS A 1 316 ? 20.199 32.827 5.862 1.00 22.40 316 LYS A N 1
ATOM 2392 C CA . LYS A 1 316 ? 20.429 31.655 5.021 1.00 22.71 316 LYS A CA 1
ATOM 2393 C C . LYS A 1 316 ? 21.373 30.676 5.716 1.00 24.15 316 LYS A C 1
ATOM 2394 O O . LYS A 1 316 ? 22.204 31.077 6.534 1.00 22.83 316 LYS A O 1
ATOM 2400 N N . LYS A 1 317 ? 21.245 29.397 5.380 1.00 26.45 317 LYS A N 1
ATOM 2401 C CA . LYS A 1 317 ? 22.073 28.356 5.971 1.00 29.04 317 LYS A CA 1
ATOM 2402 C C . LYS A 1 317 ? 23.492 28.293 5.408 1.00 30.05 317 LYS A C 1
ATOM 2403 O O . LYS A 1 317 ? 24.424 27.912 6.120 1.00 32.19 317 LYS A O 1
ATOM 2409 N N . GLU A 1 318 ? 23.670 28.663 4.143 1.00 28.86 318 GLU A N 1
ATOM 2410 C CA . GLU A 1 318 ? 24.995 28.607 3.533 1.00 27.10 318 GLU A CA 1
ATOM 2411 C C . GLU A 1 318 ? 25.404 29.938 2.929 1.00 26.97 318 GLU A C 1
ATOM 2412 O O . GLU A 1 318 ? 24.571 30.668 2.401 1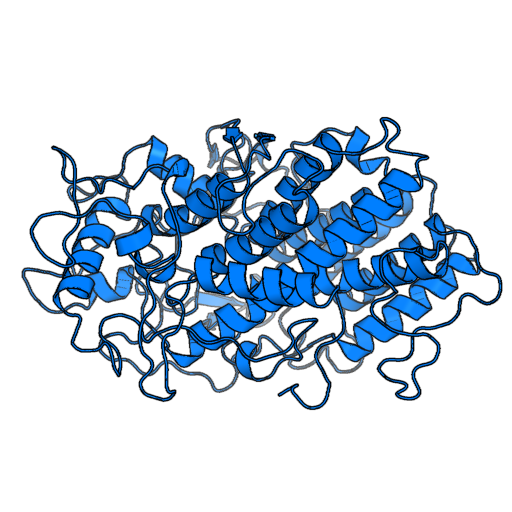.00 25.31 318 GLU A O 1
ATOM 2418 N N . GLU A 1 319 ? 26.697 30.235 2.988 1.00 29.16 319 GLU A N 1
ATOM 2419 C CA . GLU A 1 319 ? 27.219 31.489 2.460 1.00 32.59 319 GLU A CA 1
ATOM 2420 C C . GLU A 1 319 ? 27.043 31.685 0.965 1.00 29.92 319 GLU 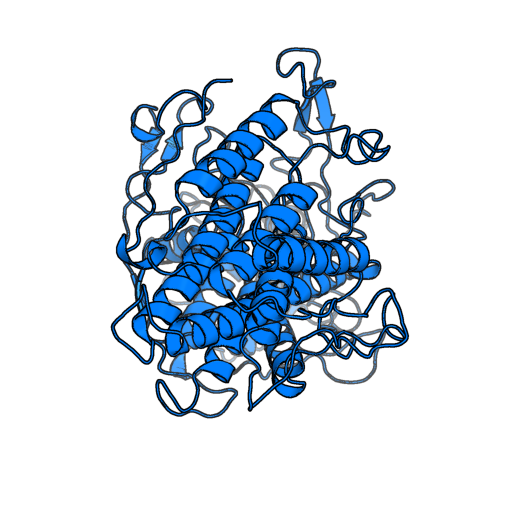A C 1
ATOM 2421 O O . GLU A 1 319 ? 26.776 32.797 0.515 1.00 29.76 319 GLU A O 1
ATOM 2427 N N . ASP A 1 320 ? 27.216 30.619 0.196 1.00 28.16 320 ASP A N 1
ATOM 2428 C CA . ASP A 1 320 ? 27.103 30.702 -1.254 1.00 29.08 320 A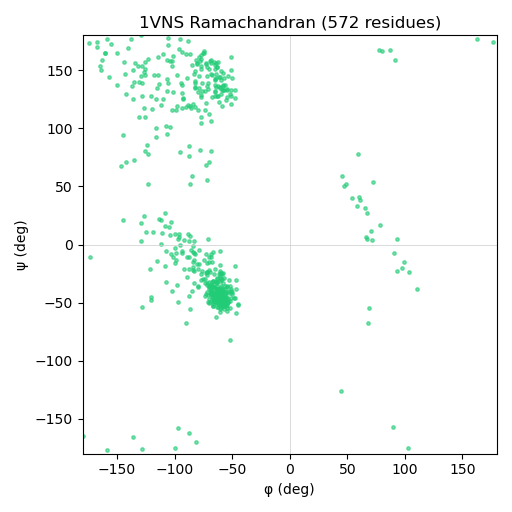SP A CA 1
ATOM 2429 C C . ASP A 1 320 ? 25.683 30.929 -1.764 1.00 26.61 320 ASP A C 1
ATOM 2430 O O . ASP A 1 320 ? 24.832 30.049 -1.663 1.00 27.50 320 ASP A O 1
ATOM 2435 N N . LEU A 1 321 ? 25.450 32.109 -2.331 1.00 24.60 321 LEU A N 1
ATOM 2436 C CA . LEU A 1 321 ? 24.149 32.472 -2.887 1.00 24.56 321 LEU A CA 1
ATOM 2437 C C . LEU A 1 321 ? 23.945 31.947 -4.306 1.00 25.69 321 LEU A C 1
ATOM 2438 O O . LEU A 1 321 ? 22.811 31.760 -4.745 1.00 26.94 321 LEU A O 1
ATOM 2443 N N . ALA A 1 322 ? 25.038 31.673 -5.009 1.00 25.65 322 ALA A N 1
ATOM 2444 C CA . ALA A 1 322 ? 24.957 31.210 -6.387 1.00 26.03 322 ALA A CA 1
ATOM 2445 C C . ALA A 1 322 ? 24.812 29.711 -6.634 1.00 27.76 322 ALA A C 1
ATOM 2446 O O . ALA A 1 322 ? 24.004 29.297 -7.468 1.00 28.27 322 ALA A O 1
ATOM 2448 N N . ASN A 1 323 ? 25.582 28.897 -5.917 1.00 30.46 323 ASN A N 1
ATOM 2449 C CA . ASN A 1 323 ? 25.550 27.446 -6.134 1.00 34.13 323 ASN A CA 1
ATOM 2450 C C . ASN A 1 323 ? 25.217 26.629 -4.890 1.00 34.05 323 ASN A C 1
ATOM 2451 O O . ASN A 1 323 ? 25.940 25.694 -4.537 1.00 36.60 323 ASN A O 1
ATOM 2456 N N . SER A 1 324 ? 24.121 26.969 -4.232 1.00 30.85 324 SER A N 1
ATOM 2457 C CA . SER A 1 324 ? 23.720 26.256 -3.036 1.00 26.66 324 SER A CA 1
ATOM 2458 C C . SER A 1 324 ? 22.292 25.768 -3.190 1.00 25.13 324 SER A C 1
ATOM 2459 O O . SER A 1 324 ? 21.358 26.569 -3.216 1.00 25.20 324 SER A O 1
ATOM 2462 N N . GLU A 1 325 ? 22.113 24.459 -3.337 1.00 24.21 325 GLU A N 1
ATOM 2463 C CA . GLU A 1 325 ? 20.765 23.920 -3.461 1.00 25.22 325 GLU A CA 1
ATOM 2464 C C . GLU A 1 325 ? 20.023 24.116 -2.149 1.00 25.30 325 GLU A C 1
ATOM 2465 O O . GLU A 1 325 ? 18.811 24.316 -2.145 1.00 27.17 325 GLU A O 1
ATOM 2471 N N . VAL A 1 326 ? 20.759 24.084 -1.041 1.00 24.48 326 VAL A N 1
ATOM 2472 C CA . VAL A 1 326 ? 20.166 24.294 0.276 1.00 24.62 326 VAL A CA 1
ATOM 2473 C C . VAL A 1 326 ? 19.527 25.681 0.294 1.00 23.48 326 VAL A C 1
ATOM 2474 O O . VAL A 1 326 ? 18.395 25.838 0.740 1.00 24.31 326 VAL A O 1
ATOM 2478 N N . ASN A 1 327 ? 20.244 26.679 -0.215 1.00 23.18 327 ASN A N 1
ATOM 2479 C CA . ASN A 1 327 ? 19.713 28.039 -0.276 1.00 22.14 327 ASN A CA 1
ATOM 2480 C C . ASN A 1 327 ? 18.571 28.138 -1.283 1.00 21.30 327 ASN A C 1
ATOM 2481 O O . ASN A 1 327 ? 17.554 28.762 -0.999 1.00 22.96 327 ASN A O 1
ATOM 2486 N N . ASN A 1 328 ? 18.727 27.518 -2.451 1.00 20.85 328 ASN A N 1
ATOM 2487 C CA . ASN A 1 328 ? 17.679 27.553 -3.473 1.00 19.97 328 ASN A CA 1
ATOM 2488 C C . ASN A 1 328 ? 16.373 27.005 -2.920 1.00 19.50 328 ASN A C 1
ATOM 2489 O O . ASN A 1 328 ? 15.320 27.618 -3.082 1.00 20.59 328 ASN A O 1
ATOM 2494 N N . ALA A 1 329 ? 16.446 25.845 -2.273 1.00 19.94 329 ALA A N 1
ATOM 2495 C CA . ALA A 1 329 ? 15.280 25.201 -1.677 1.00 20.01 329 ALA A CA 1
ATOM 2496 C C . ALA A 1 329 ? 14.682 26.084 -0.581 1.00 21.30 329 ALA A C 1
ATOM 2497 O O . ALA A 1 329 ? 13.466 26.273 -0.516 1.00 21.72 329 ALA A O 1
ATOM 2499 N N . ASP A 1 330 ? 15.551 26.619 0.271 1.00 21.81 330 ASP A N 1
ATOM 2500 C CA . ASP A 1 330 ? 15.152 27.493 1.370 1.00 21.35 330 ASP A CA 1
ATOM 2501 C C . ASP A 1 330 ? 14.340 28.671 0.833 1.00 20.40 330 ASP A C 1
ATOM 2502 O O . ASP A 1 330 ? 13.215 28.900 1.266 1.00 20.29 330 ASP A O 1
ATOM 2507 N N . PHE A 1 331 ? 14.893 29.375 -0.150 1.00 20.51 331 PHE A N 1
ATOM 2508 C CA . PHE A 1 331 ? 14.232 30.536 -0.743 1.00 20.10 331 PHE A CA 1
ATOM 2509 C C . PHE A 1 331 ? 12.954 30.181 -1.505 1.00 21.04 331 PHE A C 1
ATOM 2510 O O . PHE A 1 331 ? 11.937 30.872 -1.380 1.00 21.72 331 PHE A O 1
ATOM 2518 N N . ALA A 1 332 ? 13.002 29.109 -2.294 1.00 21.95 332 ALA A N 1
ATOM 2519 C CA . ALA A 1 332 ? 11.838 28.663 -3.061 1.00 21.56 332 ALA A CA 1
ATOM 2520 C C . ALA A 1 332 ? 10.661 28.400 -2.125 1.00 20.67 332 ALA A C 1
ATOM 2521 O O . ALA A 1 332 ? 9.526 28.789 -2.412 1.00 20.13 332 ALA A O 1
ATOM 2523 N N . ARG A 1 333 ? 10.938 27.731 -1.010 1.00 20.82 333 ARG A N 1
ATOM 2524 C CA . ARG A 1 333 ? 9.908 27.420 -0.027 1.00 21.04 333 ARG A CA 1
ATOM 2525 C C . ARG A 1 333 ? 9.421 28.676 0.707 1.00 21.06 333 ARG A C 1
ATOM 2526 O O . ARG A 1 333 ? 8.215 28.923 0.790 1.00 21.61 333 ARG A O 1
ATOM 2534 N N . LEU A 1 334 ? 10.356 29.469 1.223 1.00 20.56 334 LEU A N 1
ATOM 2535 C CA . LEU A 1 334 ? 10.016 30.688 1.949 1.00 19.31 334 LEU A CA 1
ATOM 2536 C C . LEU A 1 334 ? 9.127 31.619 1.139 1.00 19.08 334 LEU A C 1
ATOM 2537 O O . LEU A 1 334 ? 8.073 32.038 1.609 1.00 19.54 334 LEU A O 1
ATOM 2542 N N . PHE A 1 335 ? 9.539 31.932 -0.085 1.00 18.89 335 PHE A N 1
ATOM 2543 C CA . PHE A 1 335 ? 8.761 32.837 -0.911 1.00 18.61 335 PHE A CA 1
ATOM 2544 C C . PHE A 1 335 ? 7.414 32.288 -1.340 1.00 19.50 335 PHE A C 1
ATOM 2545 O O . PHE A 1 335 ? 6.462 33.051 -1.510 1.00 20.61 335 PHE A O 1
ATOM 2553 N N . ALA A 1 336 ? 7.320 30.977 -1.518 1.00 18.75 336 ALA A N 1
ATOM 2554 C CA . ALA A 1 336 ? 6.041 30.380 -1.881 1.00 19.30 336 ALA A CA 1
ATOM 2555 C C . ALA A 1 336 ? 5.096 30.578 -0.691 1.00 19.49 336 ALA A C 1
ATOM 2556 O O . ALA A 1 336 ? 3.991 31.092 -0.844 1.00 20.24 336 ALA A O 1
ATOM 2558 N N . LEU A 1 337 ? 5.565 30.238 0.506 1.00 19.59 337 LEU A N 1
ATOM 2559 C CA . LEU A 1 337 ? 4.765 30.391 1.720 1.00 20.34 337 LEU A CA 1
ATOM 2560 C C . LEU A 1 337 ? 4.329 31.841 1.930 1.00 20.81 337 LEU A C 1
ATOM 2561 O O . LEU A 1 337 ? 3.141 32.129 2.094 1.00 21.11 337 LEU A O 1
ATOM 2566 N N . VAL A 1 338 ? 5.304 32.745 1.901 1.00 20.20 338 VAL A N 1
ATOM 2567 C CA . VAL A 1 338 ? 5.079 34.172 2.094 1.00 19.55 338 VAL A CA 1
ATOM 2568 C C . VAL A 1 338 ? 4.147 34.801 1.061 1.00 20.74 338 VAL A C 1
ATOM 2569 O O . VAL A 1 338 ? 3.160 35.448 1.424 1.00 20.70 338 VAL A O 1
ATOM 2573 N N . ASP A 1 339 ? 4.428 34.600 -0.221 1.00 20.28 339 ASP A N 1
ATOM 2574 C CA . ASP A 1 339 ? 3.581 35.193 -1.243 1.00 20.44 339 ASP A CA 1
ATOM 2575 C C . ASP A 1 339 ? 2.199 34.573 -1.392 1.00 20.59 339 ASP A C 1
ATOM 2576 O O . ASP A 1 339 ? 1.266 35.256 -1.809 1.00 21.53 339 ASP A O 1
ATOM 2581 N N . VAL A 1 340 ? 2.048 33.302 -1.025 1.00 19.65 340 VAL A N 1
ATOM 2582 C CA . VAL A 1 340 ? 0.731 32.672 -1.063 1.00 19.23 340 VAL A CA 1
ATOM 2583 C C . VAL A 1 340 ? -0.055 33.273 0.106 1.00 19.79 340 VAL A C 1
ATOM 2584 O O . VAL A 1 340 ? -1.224 33.626 -0.039 1.00 20.62 340 VAL A O 1
ATOM 2588 N N . ALA A 1 341 ? 0.607 33.417 1.254 1.00 21.00 341 ALA A N 1
ATOM 2589 C CA . ALA A 1 341 ? -0.017 34.013 2.434 1.00 21.15 341 ALA A CA 1
ATOM 2590 C C . ALA A 1 341 ? -0.434 35.454 2.109 1.00 21.65 341 ALA A C 1
ATOM 2591 O O . ALA A 1 341 ? -1.528 35.886 2.459 1.00 22.67 341 ALA A O 1
ATOM 2593 N N . CYS A 1 342 ? 0.435 36.184 1.415 1.00 19.73 342 CYS A N 1
ATOM 2594 C CA . CYS A 1 342 ? 0.146 37.560 1.030 1.00 19.39 342 CYS A CA 1
ATOM 2595 C C . CYS A 1 342 ? -1.066 37.605 0.090 1.00 19.55 342 CYS A C 1
ATOM 2596 O O . CYS A 1 342 ? -1.933 38.474 0.220 1.00 19.91 342 CYS A O 1
ATOM 2599 N N . THR A 1 343 ? -1.127 36.664 -0.850 1.00 19.23 343 THR A N 1
ATOM 2600 C CA . THR A 1 343 ? -2.241 36.576 -1.790 1.00 18.83 343 THR A CA 1
ATOM 2601 C C . THR A 1 343 ? -3.558 36.378 -1.038 1.00 19.87 343 THR A C 1
ATOM 2602 O O . THR A 1 343 ? -4.505 37.145 -1.215 1.00 20.03 343 THR A O 1
ATOM 2606 N N . ASP A 1 344 ? -3.617 35.356 -0.189 1.00 19.53 344 ASP A N 1
ATOM 2607 C CA . ASP A 1 344 ? -4.833 35.087 0.575 1.00 21.13 344 ASP A CA 1
ATOM 2608 C C . ASP A 1 344 ? -5.195 36.217 1.549 1.00 21.87 344 ASP A C 1
ATOM 2609 O O . ASP A 1 344 ? -6.379 36.439 1.840 1.00 20.79 344 ASP A O 1
ATOM 2614 N N . ALA A 1 345 ? -4.180 36.930 2.039 1.00 20.42 345 ALA A N 1
ATOM 2615 C CA . ALA A 1 345 ? -4.393 38.068 2.928 1.00 20.31 345 ALA A CA 1
ATOM 2616 C C . ALA A 1 345 ? -5.120 39.143 2.120 1.00 20.44 345 ALA A C 1
ATOM 2617 O O . ALA A 1 345 ? -6.050 39.779 2.618 1.00 20.08 345 ALA A O 1
ATOM 2619 N N . GLY A 1 346 ? -4.685 39.336 0.875 1.00 19.55 346 GLY A N 1
ATOM 2620 C CA . GLY A 1 346 ? -5.306 40.312 -0.006 1.00 19.20 346 GLY A CA 1
ATOM 2621 C C . GLY A 1 346 ? -6.752 39.957 -0.291 1.00 18.99 346 GLY A C 1
ATOM 2622 O O . GLY A 1 346 ? -7.620 40.828 -0.304 1.00 19.27 346 GLY A O 1
ATOM 2623 N N . ILE A 1 347 ? -7.010 38.671 -0.520 1.00 20.07 347 ILE A N 1
ATOM 2624 C CA . ILE A 1 347 ? -8.363 38.177 -0.791 1.00 19.44 347 ILE A CA 1
ATOM 2625 C C . ILE A 1 347 ? -9.321 38.452 0.369 1.00 19.23 347 ILE A C 1
ATOM 2626 O O . ILE A 1 347 ? -10.361 39.081 0.189 1.00 19.67 347 ILE A O 1
ATOM 2631 N N . PHE A 1 348 ? -8.966 37.991 1.563 1.00 19.18 348 PHE A N 1
ATOM 2632 C CA . PHE A 1 348 ? -9.821 38.180 2.722 1.00 18.94 348 PHE A CA 1
ATOM 2633 C C . PHE A 1 348 ? -9.920 39.603 3.243 1.00 20.42 348 PHE A C 1
ATOM 2634 O O . PHE A 1 348 ? -10.974 39.994 3.745 1.00 22.25 348 PHE A O 1
ATOM 2642 N N . SER A 1 349 ? -8.855 40.394 3.129 1.00 19.78 349 SER A N 1
ATOM 2643 C CA . SER A 1 349 ? -8.948 41.780 3.575 1.00 19.90 349 SER A CA 1
ATOM 2644 C C . SER A 1 349 ? -9.900 42.512 2.618 1.00 19.16 349 SER A C 1
ATOM 2645 O O . SER A 1 349 ? -10.756 43.280 3.057 1.00 18.34 349 SER A O 1
ATOM 2648 N N . TRP A 1 350 ? -9.802 42.219 1.322 1.00 18.66 350 TRP A N 1
ATOM 2649 C CA . TRP A 1 350 ? -10.689 42.846 0.344 1.00 19.44 350 TRP A CA 1
ATOM 2650 C C . TRP A 1 350 ? -12.133 42.364 0.510 1.00 19.24 350 TRP A C 1
ATOM 2651 O O . TRP A 1 350 ? -13.072 43.159 0.415 1.00 19.47 350 TRP A O 1
ATOM 2662 N N . LYS A 1 351 ? -12.305 41.081 0.815 1.00 19.48 351 LYS A N 1
ATOM 2663 C CA . LYS A 1 351 ? -13.637 40.520 1.030 1.00 19.89 351 LYS A CA 1
ATOM 2664 C C . LYS A 1 351 ? -14.316 41.248 2.186 1.00 18.98 351 LYS A C 1
ATOM 2665 O O . LYS A 1 351 ? -15.465 41.669 2.072 1.00 20.08 351 LYS A O 1
ATOM 2671 N N . GLU A 1 352 ? -13.604 41.394 3.299 1.00 17.39 352 GLU A N 1
ATOM 2672 C CA . GLU A 1 352 ? -14.149 42.072 4.467 1.00 18.41 352 GLU A CA 1
ATOM 2673 C C . GLU A 1 352 ? -14.348 43.562 4.212 1.00 20.01 352 GLU A C 1
ATOM 2674 O O . GLU A 1 352 ? -15.372 44.132 4.602 1.00 20.70 352 GLU A O 1
ATOM 2680 N N . LYS A 1 353 ? -13.386 44.182 3.532 1.00 20.16 353 LYS A N 1
ATOM 2681 C CA . LYS A 1 353 ? -13.462 45.606 3.203 1.00 20.39 353 LYS A CA 1
ATOM 2682 C C . LYS A 1 353 ? -14.782 45.944 2.528 1.00 20.67 353 LYS A C 1
ATOM 2683 O O . LYS A 1 353 ? -15.516 46.823 2.978 1.00 21.08 353 LYS A O 1
ATOM 2689 N N . TRP A 1 354 ? -15.078 45.233 1.449 1.00 21.26 354 TRP A N 1
ATOM 2690 C CA . TRP A 1 354 ? -16.291 45.472 0.687 1.00 21.32 354 TRP A CA 1
ATOM 2691 C C . TRP A 1 354 ? -17.564 44.937 1.330 1.00 23.01 354 TRP A C 1
ATOM 2692 O O . TRP A 1 354 ? -18.663 45.405 1.026 1.00 24.32 354 TRP A O 1
ATOM 2703 N N . GLU A 1 355 ? -17.418 43.953 2.210 1.00 23.34 355 GLU A N 1
ATOM 2704 C CA . GLU A 1 355 ? -18.563 43.411 2.929 1.00 24.03 355 GLU A CA 1
ATOM 2705 C C . GLU A 1 355 ? -19.095 44.513 3.851 1.00 23.50 355 GLU A C 1
ATOM 2706 O O . GLU A 1 355 ? -20.279 44.843 3.819 1.00 24.84 355 GLU A O 1
ATOM 2712 N N . PHE A 1 356 ? -18.198 45.100 4.640 1.00 21.38 356 PHE A N 1
ATOM 2713 C CA . PHE A 1 356 ? -18.567 46.148 5.579 1.00 21.86 356 PHE A CA 1
ATOM 2714 C C . PHE A 1 356 ? -18.735 47.530 4.957 1.00 22.93 356 PHE A C 1
ATOM 2715 O O . PHE A 1 356 ? -19.600 48.295 5.381 1.00 22.83 356 PHE A O 1
ATOM 2723 N N . GLU A 1 357 ? -17.903 47.845 3.965 1.00 22.13 357 GLU A N 1
ATOM 2724 C CA . GLU A 1 357 ? -17.932 49.146 3.294 1.00 21.99 357 GLU A CA 1
ATOM 2725 C C . GLU A 1 357 ? -17.806 50.287 4.297 1.00 20.95 357 GLU A C 1
ATOM 2726 O O . GLU A 1 357 ? -18.462 51.322 4.163 1.00 21.70 357 GLU A O 1
ATOM 2732 N N . PHE A 1 358 ? -16.947 50.094 5.291 1.00 19.47 358 PHE A N 1
ATOM 2733 C CA . PHE A 1 358 ? -16.729 51.093 6.330 1.00 19.63 358 PHE A CA 1
ATOM 2734 C C . PHE A 1 358 ? -15.977 52.290 5.737 1.00 19.45 358 PHE A C 1
ATOM 2735 O O . PHE A 1 358 ? -15.001 52.115 5.002 1.00 20.39 358 PHE A O 1
ATOM 2743 N N . TRP A 1 359 ? -16.441 53.500 6.029 1.00 19.34 359 TRP A N 1
ATOM 2744 C CA . TRP A 1 359 ? -15.793 54.692 5.496 1.00 18.77 359 TRP A CA 1
ATOM 2745 C C . TRP A 1 359 ? -14.408 54.951 6.050 1.00 20.21 359 TRP A C 1
ATOM 2746 O O . TRP A 1 359 ? -14.055 54.477 7.131 1.00 19.88 359 TRP A O 1
ATOM 2757 N N . ARG A 1 360 ? -13.618 55.683 5.276 1.00 19.85 360 ARG A N 1
ATOM 2758 C CA . ARG A 1 360 ? -12.259 56.047 5.648 1.00 19.66 360 ARG A CA 1
ATOM 2759 C C . ARG A 1 360 ? -12.285 57.244 6.604 1.00 18.79 360 ARG A C 1
ATOM 2760 O O . ARG A 1 360 ? -13.236 58.029 6.601 1.00 18.47 360 ARG A O 1
ATOM 2768 N N . PRO A 1 361 ? -11.235 57.404 7.426 1.00 19.31 361 PRO A N 1
ATOM 2769 C CA . PRO A 1 361 ? -11.144 58.510 8.382 1.00 20.33 361 PRO A CA 1
ATOM 2770 C C . PRO A 1 361 ? -11.464 59.901 7.826 1.00 21.05 361 PRO A C 1
ATOM 2771 O O . PRO A 1 361 ? -12.206 60.644 8.452 1.00 22.54 361 PRO A O 1
ATOM 2775 N N . LEU A 1 362 ? -10.924 60.254 6.663 1.00 21.21 362 LEU A N 1
ATOM 2776 C CA . LEU A 1 362 ? -11.195 61.572 6.073 1.00 21.72 362 LEU A CA 1
ATOM 2777 C C . LEU A 1 362 ? -12.697 61.847 5.995 1.00 20.95 362 LEU A C 1
ATOM 2778 O O . LEU A 1 362 ? -13.163 62.908 6.407 1.00 20.22 362 LEU A O 1
ATOM 2783 N N . SER A 1 363 ? -13.451 60.882 5.474 1.00 21.61 363 SER A N 1
ATOM 2784 C CA . SER A 1 363 ? -14.899 61.018 5.359 1.00 21.68 363 SER A CA 1
ATOM 2785 C C . SER A 1 363 ? -15.573 60.922 6.726 1.00 20.45 363 SER A C 1
ATOM 2786 O O . SER A 1 363 ? -16.494 61.682 7.013 1.00 21.10 363 SER A O 1
ATOM 2789 N N . GLY A 1 364 ? -15.108 60.004 7.570 1.00 19.69 364 GLY A N 1
ATOM 2790 C CA . GLY A 1 364 ? -15.678 59.867 8.902 1.00 20.10 364 GLY A CA 1
ATOM 2791 C C . GLY A 1 364 ? -15.560 61.150 9.711 1.00 20.31 364 GLY A C 1
ATOM 2792 O O . GLY A 1 364 ? -16.506 61.571 10.372 1.00 20.05 364 GLY A O 1
ATOM 2793 N N . VAL A 1 365 ? -14.387 61.773 9.651 1.00 19.22 365 VAL A N 1
ATOM 2794 C CA . VAL A 1 365 ? -14.130 63.019 10.358 1.00 19.58 365 VAL A CA 1
ATOM 2795 C C . VAL A 1 365 ? -14.933 64.170 9.744 1.00 18.98 365 VAL A C 1
ATOM 2796 O O . VAL A 1 365 ? -15.607 64.913 10.463 1.00 19.46 365 VAL A O 1
ATOM 2800 N N . ARG A 1 366 ? -14.863 64.319 8.424 1.00 18.13 366 ARG A N 1
ATOM 2801 C CA . ARG A 1 366 ? -15.588 65.384 7.734 1.00 17.91 366 ARG A CA 1
ATOM 2802 C C . ARG A 1 366 ? -17.105 65.268 7.853 1.00 18.76 366 ARG A C 1
ATOM 2803 O O . ARG A 1 366 ? -17.774 66.240 8.202 1.00 18.53 366 ARG A O 1
ATOM 2811 N N . ASP A 1 367 ? -17.627 64.069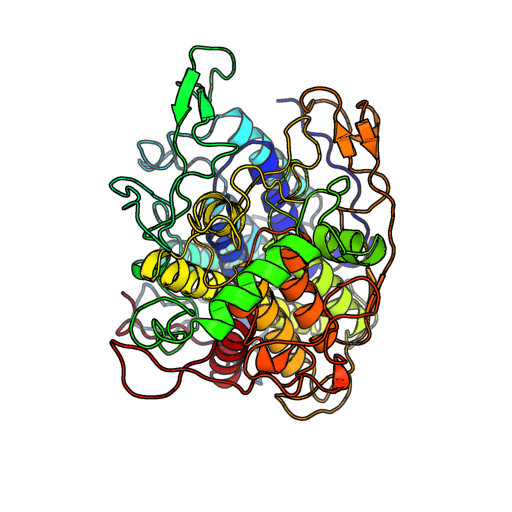 7.600 1.00 20.41 367 ASP A N 1
ATOM 2812 C CA . ASP A 1 367 ? -19.066 63.791 7.644 1.00 21.44 367 ASP A CA 1
ATOM 2813 C C . ASP A 1 367 ? -19.634 63.373 8.994 1.00 21.71 367 ASP A C 1
ATOM 2814 O O . ASP A 1 367 ? -20.791 62.950 9.067 1.00 21.90 367 ASP A O 1
ATOM 2819 N N . ASP A 1 368 ? -18.843 63.469 10.057 1.00 21.27 368 ASP A N 1
ATOM 2820 C CA . ASP A 1 368 ? -19.328 63.077 11.375 1.00 22.77 368 ASP A CA 1
ATOM 2821 C C . ASP A 1 368 ? -20.666 63.757 11.680 1.00 23.64 368 ASP A C 1
ATOM 2822 O O . ASP A 1 368 ? -21.606 63.115 12.155 1.00 22.68 368 ASP A O 1
ATOM 2827 N N . GLY A 1 369 ? -20.742 65.056 11.405 1.00 23.71 369 GLY A N 1
ATOM 2828 C CA . GLY A 1 369 ? -21.975 65.788 11.623 1.00 22.32 369 GLY A CA 1
ATOM 2829 C C . GLY A 1 369 ? -22.117 66.471 12.964 1.00 22.82 369 GLY A C 1
ATOM 2830 O O . GLY A 1 369 ? -22.903 67.406 13.088 1.00 25.40 369 GLY A O 1
ATOM 2831 N N . ARG A 1 370 ? -21.390 66.005 13.971 1.00 21.87 370 ARG A N 1
ATOM 2832 C CA . ARG A 1 370 ? -21.468 66.611 15.293 1.00 22.67 370 ARG A CA 1
ATOM 2833 C C . ARG A 1 370 ? -20.463 67.741 15.397 1.00 22.99 370 ARG A C 1
ATOM 2834 O O . ARG A 1 370 ? -19.263 67.520 15.263 1.00 23.37 370 ARG A O 1
ATOM 2842 N N . PRO A 1 371 ? -20.943 68.967 15.657 1.00 24.42 371 PRO A N 1
ATOM 2843 C CA . PRO A 1 371 ? -20.109 70.166 15.786 1.00 24.99 371 PRO A CA 1
ATOM 2844 C C . PRO A 1 371 ? -18.870 70.021 16.666 1.00 25.60 371 PRO A C 1
ATOM 2845 O O . PRO A 1 371 ? -17.805 70.538 16.327 1.00 26.81 371 PRO A O 1
ATOM 2849 N N . ASP A 1 372 ? -18.991 69.283 17.763 1.00 25.87 372 ASP A N 1
ATOM 2850 C CA . ASP A 1 372 ? -17.878 69.114 18.686 1.00 28.38 372 ASP A CA 1
ATOM 2851 C C . ASP A 1 372 ? -17.039 67.848 18.526 1.00 28.22 372 ASP A C 1
ATOM 2852 O O . ASP A 1 372 ? -16.136 67.595 19.324 1.00 28.58 372 ASP A O 1
ATOM 2857 N N . HIS A 1 373 ? -17.326 67.055 17.500 1.00 27.87 373 HIS A N 1
ATOM 2858 C CA . HIS A 1 373 ? -16.582 65.821 17.259 1.00 25.29 373 HIS A CA 1
ATOM 2859 C C . HIS A 1 373 ? -15.909 65.802 15.891 1.00 24.41 373 HIS A C 1
ATOM 2860 O O . HIS A 1 373 ? -14.754 65.395 15.764 1.00 25.63 373 HIS A O 1
ATOM 2867 N N . GLY A 1 374 ? -16.650 66.206 14.867 1.00 21.97 374 GLY A N 1
ATOM 2868 C CA . GLY A 1 374 ? -16.108 66.181 13.528 1.00 22.21 374 GLY A CA 1
ATOM 2869 C C . GLY A 1 374 ? -15.363 67.433 13.131 1.00 22.95 374 GLY A C 1
ATOM 2870 O O . GLY A 1 374 ? -15.295 68.409 13.883 1.00 24.25 374 GLY A O 1
ATOM 2871 N N . ASP A 1 375 ? -14.770 67.372 11.945 1.00 20.73 375 ASP A N 1
ATOM 2872 C CA . ASP A 1 375 ? -14.033 68.483 11.363 1.00 20.10 375 ASP A CA 1
ATOM 2873 C C . ASP A 1 375 ? -14.301 68.387 9.870 1.00 20.70 375 ASP A C 1
ATOM 2874 O O . ASP A 1 375 ? -13.586 67.687 9.144 1.00 19.82 375 ASP A O 1
ATOM 2879 N N . PRO A 1 376 ? -15.321 69.119 9.386 1.00 20.34 376 PRO A N 1
ATOM 2880 C CA . PRO A 1 376 ? -15.720 69.141 7.972 1.00 20.19 376 PRO A CA 1
ATOM 2881 C C . PRO A 1 376 ? -14.649 69.621 6.985 1.00 19.35 376 PRO A C 1
ATOM 2882 O O . PRO A 1 376 ? -14.865 69.566 5.773 1.00 20.69 376 PRO A O 1
ATOM 2886 N N . PHE A 1 377 ? -13.504 70.075 7.491 1.00 17.97 377 PHE A N 1
ATOM 2887 C CA . PHE A 1 377 ? -12.431 70.587 6.634 1.00 18.07 377 PHE A CA 1
ATOM 2888 C C . PHE A 1 377 ? -11.082 69.944 6.944 1.00 17.90 377 PHE A C 1
ATOM 2889 O O . PHE A 1 377 ? -10.022 70.457 6.577 1.00 18.53 377 PHE A O 1
ATOM 2897 N N . TRP A 1 378 ? -11.134 68.804 7.615 1.00 19.65 378 TRP A N 1
ATOM 2898 C CA . TRP A 1 378 ? -9.931 68.083 7.993 1.00 19.26 378 TRP A CA 1
ATOM 2899 C C . TRP A 1 378 ? -9.188 67.598 6.759 1.00 18.44 378 TRP A C 1
ATOM 2900 O O . TRP A 1 378 ? -9.791 67.344 5.719 1.00 18.28 378 TRP A O 1
ATOM 2911 N N . LEU A 1 379 ? -7.873 67.482 6.890 1.00 20.11 379 LEU A N 1
ATOM 2912 C CA . LEU A 1 379 ? -7.008 67.007 5.816 1.00 20.10 379 LEU A CA 1
ATOM 2913 C C . LEU A 1 379 ? -6.054 66.014 6.455 1.00 19.97 379 LEU A C 1
ATOM 2914 O O . LEU A 1 379 ? -5.589 66.227 7.575 1.00 19.22 379 LEU A O 1
ATOM 2919 N N . THR A 1 380 ? -5.780 64.926 5.749 1.00 20.31 380 THR A N 1
ATOM 2920 C CA . THR A 1 380 ? -4.882 63.889 6.242 1.00 20.14 380 THR A CA 1
ATOM 2921 C C . THR A 1 380 ? -3.467 64.076 5.693 1.00 19.42 380 THR A C 1
ATOM 2922 O O . THR A 1 380 ? -3.233 64.914 4.812 1.00 19.36 380 THR A O 1
ATOM 2926 N N . LEU A 1 381 ? -2.517 63.336 6.263 1.00 19.33 381 LEU A N 1
ATOM 2927 C CA . LEU A 1 381 ? -1.149 63.340 5.767 1.00 19.02 381 LEU A CA 1
ATOM 2928 C C . LEU A 1 381 ? -1.336 62.646 4.404 1.00 19.73 381 LEU A C 1
ATOM 2929 O O . LEU A 1 381 ? -0.802 63.084 3.384 1.00 20.68 381 LEU A O 1
ATOM 2934 N N . GLY A 1 382 ? -2.149 61.590 4.410 1.00 19.31 382 GLY A N 1
ATOM 2935 C CA . GLY A 1 382 ? -2.498 60.858 3.205 1.00 18.56 382 GLY A CA 1
ATOM 2936 C C . GLY A 1 382 ? -1.538 59.838 2.639 1.00 19.54 382 GLY A C 1
ATOM 2937 O O . GLY A 1 382 ? -0.386 59.734 3.066 1.00 19.38 382 GLY A O 1
ATOM 2938 N N . ALA A 1 383 ? -2.060 59.028 1.719 1.00 20.36 383 ALA A N 1
ATOM 2939 C CA . ALA A 1 383 ? -1.269 58.022 1.020 1.00 19.47 383 ALA A CA 1
ATOM 2940 C C . ALA A 1 383 ? -0.430 58.878 0.074 1.00 19.19 383 ALA A C 1
ATOM 2941 O O . ALA A 1 383 ? -0.976 59.631 -0.739 1.00 19.59 383 ALA A O 1
ATOM 2943 N N . PRO A 1 384 ? 0.902 58.788 0.177 1.00 20.25 384 PRO A N 1
ATOM 2944 C CA . PRO A 1 384 ? 1.783 59.583 -0.682 1.00 19.81 384 PRO A CA 1
ATOM 2945 C C . PRO A 1 384 ? 1.741 59.278 -2.173 1.00 20.94 384 PRO A C 1
ATOM 2946 O O . PRO A 1 384 ? 1.792 58.117 -2.594 1.00 20.59 384 PRO A O 1
ATOM 2950 N N . ALA A 1 385 ? 1.609 60.340 -2.963 1.00 23.02 385 ALA A N 1
ATOM 2951 C CA . ALA A 1 385 ? 1.602 60.248 -4.421 1.00 23.71 385 ALA A CA 1
ATOM 2952 C C . ALA A 1 385 ? 3.063 60.525 -4.783 1.00 23.63 385 ALA A C 1
ATOM 2953 O O . ALA A 1 385 ? 3.437 61.647 -5.136 1.00 25.31 385 ALA A O 1
ATOM 2955 N N . THR A 1 386 ? 3.893 59.502 -4.629 1.00 22.45 386 THR A N 1
ATOM 2956 C CA . THR A 1 386 ? 5.325 59.621 -4.875 1.00 20.79 386 THR A CA 1
ATOM 2957 C C . THR A 1 386 ? 5.701 59.577 -6.353 1.00 20.67 386 THR A C 1
ATOM 2958 O O . THR A 1 386 ? 5.060 58.894 -7.154 1.00 20.46 386 THR A O 1
ATOM 2962 N N . ASN A 1 387 ? 6.726 60.346 -6.705 1.00 20.63 387 ASN A N 1
ATOM 2963 C CA . ASN A 1 387 ? 7.220 60.422 -8.073 1.00 20.41 387 ASN A CA 1
ATOM 2964 C C . ASN A 1 387 ? 6.156 60.921 -9.035 1.00 22.00 387 ASN A C 1
ATOM 2965 O O . ASN A 1 387 ? 5.991 60.414 -10.149 1.00 22.23 387 ASN A O 1
ATOM 2970 N N . THR A 1 388 ? 5.422 61.919 -8.563 1.00 22.72 388 THR A N 1
ATOM 2971 C CA . THR A 1 388 ? 4.378 62.569 -9.326 1.00 23.05 388 THR A CA 1
ATOM 2972 C C . THR A 1 388 ? 4.150 63.913 -8.652 1.00 23.30 388 THR A C 1
ATOM 2973 O O . THR A 1 388 ? 4.632 64.154 -7.542 1.00 21.54 388 THR A O 1
ATOM 2977 N N . ASN A 1 389 ? 3.473 64.807 -9.357 1.00 25.14 389 ASN A N 1
ATOM 2978 C CA . ASN A 1 389 ? 3.167 66.127 -8.829 1.00 27.79 389 ASN A CA 1
ATOM 2979 C C . ASN A 1 389 ? 1.755 66.140 -8.232 1.00 31.31 389 ASN A C 1
ATOM 2980 O O . ASN A 1 389 ? 1.228 67.187 -7.868 1.00 33.69 389 ASN A O 1
ATOM 2985 N N . ASP A 1 390 ? 1.154 64.958 -8.120 1.00 34.26 390 ASP A N 1
ATOM 2986 C CA . ASP A 1 390 ? -0.187 64.822 -7.561 1.00 36.58 390 ASP A CA 1
ATOM 2987 C C . ASP A 1 390 ? -0.179 64.918 -6.037 1.00 36.68 390 ASP A C 1
ATOM 2988 O O . ASP A 1 390 ? 0.813 64.580 -5.388 1.00 36.37 390 ASP A O 1
ATOM 2993 N N . ILE A 1 391 ? -1.309 65.340 -5.479 1.00 37.12 391 ILE A N 1
ATOM 2994 C CA . ILE A 1 391 ? -1.472 65.517 -4.037 1.00 37.02 391 ILE A CA 1
ATOM 2995 C C . ILE A 1 391 ? -1.807 64.181 -3.350 1.00 34.88 391 ILE A C 1
ATOM 2996 O O . ILE A 1 391 ? -2.363 63.278 -3.990 1.00 32.76 391 ILE A O 1
ATOM 3001 N N . PRO A 1 392 ? -1.387 64.002 -2.074 1.00 33.76 392 PRO A N 1
ATOM 3002 C CA . PRO A 1 392 ? -1.675 62.763 -1.339 1.00 32.56 392 PRO A CA 1
ATOM 3003 C C . PRO A 1 392 ? -3.169 62.450 -1.416 1.00 32.41 392 PRO A C 1
ATOM 3004 O O . PRO A 1 392 ? -4.004 63.359 -1.476 1.00 32.53 392 PRO A O 1
ATOM 3008 N N . PHE A 1 393 ? -3.508 61.169 -1.367 1.00 30.35 393 PHE A N 1
ATOM 3009 C CA . PHE A 1 393 ? -4.895 60.747 -1.519 1.00 28.72 393 PHE A CA 1
ATOM 3010 C C . PHE A 1 393 ? -5.309 59.679 -0.518 1.00 29.45 393 PHE A C 1
ATOM 3011 O O . PHE A 1 393 ? -4.626 59.428 0.478 1.00 28.03 393 PHE A O 1
ATOM 3019 N N . LYS A 1 394 ? -6.442 59.052 -0.808 1.00 30.57 394 LYS A N 1
ATOM 3020 C CA . LYS A 1 394 ? -6.970 57.974 0.009 1.00 31.25 394 LYS A CA 1
ATOM 3021 C C . LYS A 1 394 ? -7.246 56.831 -0.943 1.00 30.11 394 LYS A C 1
ATOM 3022 O O . LYS A 1 394 ? -7.870 57.030 -1.988 1.00 29.88 394 LYS A O 1
ATOM 3028 N N . PRO A 1 395 ? -6.728 55.632 -0.631 1.00 28.42 395 PRO A N 1
ATOM 3029 C CA . PRO A 1 395 ? -6.930 54.446 -1.467 1.00 26.11 395 PRO A CA 1
ATOM 3030 C C . PRO A 1 395 ? -8.430 54.296 -1.738 1.00 25.54 395 PRO A C 1
ATOM 3031 O O . PRO A 1 395 ? -9.244 54.406 -0.815 1.00 25.22 395 PRO A O 1
ATOM 3035 N N . PRO A 1 396 ? -8.813 54.056 -3.009 1.00 25.45 396 PRO A N 1
ATOM 3036 C CA . PRO A 1 396 ? -10.204 53.897 -3.468 1.00 23.80 396 PRO A CA 1
ATOM 3037 C C . PRO A 1 396 ? -10.937 52.606 -3.081 1.00 22.44 396 PRO A C 1
ATOM 3038 O O . PRO A 1 396 ? -11.459 51.891 -3.941 1.00 22.98 396 PRO A O 1
ATOM 3042 N N . PHE A 1 397 ? -10.989 52.325 -1.785 1.00 21.44 397 PHE A N 1
ATOM 3043 C CA . PHE A 1 397 ? -11.666 51.140 -1.264 1.00 20.55 397 PHE A CA 1
ATOM 3044 C C . PHE A 1 397 ? -11.896 51.336 0.236 1.00 20.41 397 PHE A C 1
ATOM 3045 O O . PHE A 1 397 ? -11.237 52.171 0.856 1.00 21.04 397 PHE A O 1
ATOM 3053 N N . PRO A 1 398 ? -12.863 50.605 0.826 1.00 20.17 398 PRO A N 1
ATOM 3054 C CA . PRO A 1 398 ? -13.198 50.701 2.251 1.00 19.51 398 PRO A CA 1
ATOM 3055 C C . PRO A 1 398 ? -12.040 50.584 3.239 1.00 19.80 398 PRO A C 1
ATOM 3056 O O . PRO A 1 398 ? -10.969 50.062 2.923 1.00 20.64 398 PRO A O 1
ATOM 3060 N N . ALA A 1 399 ? -12.298 51.054 4.453 1.00 19.83 399 ALA A N 1
ATOM 3061 C CA . ALA A 1 399 ? -11.312 51.086 5.526 1.00 20.83 399 ALA A CA 1
ATOM 3062 C C . ALA A 1 399 ? -11.112 49.836 6.381 1.00 20.99 399 ALA A C 1
ATOM 3063 O O . ALA A 1 399 ? -9.980 49.517 6.746 1.00 21.14 399 ALA A O 1
ATOM 3065 N N . TYR A 1 400 ? -12.197 49.154 6.729 1.00 21.42 400 TYR A N 1
ATOM 3066 C CA . TYR A 1 400 ? -12.119 47.984 7.600 1.00 21.40 400 TYR A CA 1
ATOM 3067 C C . TYR A 1 400 ? -12.135 46.640 6.863 1.00 21.66 400 TYR A C 1
ATOM 3068 O O . TYR A 1 400 ? -13.157 46.263 6.288 1.00 21.73 400 TYR A O 1
ATOM 3077 N N . PRO A 1 401 ? -11.035 45.864 6.947 1.00 21.28 401 PRO A N 1
ATOM 3078 C CA . PRO A 1 401 ? -9.792 46.150 7.671 1.00 20.71 401 PRO A CA 1
ATOM 3079 C C . PRO A 1 401 ? -8.741 46.774 6.764 1.00 20.80 401 PRO A C 1
ATOM 3080 O O . PRO A 1 401 ? -8.940 46.891 5.559 1.00 21.88 401 PRO A O 1
ATOM 3084 N N . SER A 1 402 ? -7.605 47.132 7.342 1.00 19.99 402 SER A N 1
ATOM 3085 C CA . SER A 1 402 ? -6.524 47.709 6.567 1.00 19.02 402 SER A CA 1
ATOM 3086 C C . SER A 1 402 ? -5.858 46.622 5.730 1.00 19.82 402 SER A C 1
ATOM 3087 O O . SER A 1 402 ? -5.563 45.537 6.236 1.00 19.45 402 SER A O 1
ATOM 3090 N N . GLY A 1 403 ? -5.653 46.907 4.444 1.00 21.51 403 GLY A N 1
ATOM 3091 C CA . GLY A 1 403 ? -4.985 45.967 3.558 1.00 19.00 403 GLY A CA 1
ATOM 3092 C C . GLY A 1 403 ? -3.544 45.801 4.017 1.00 20.63 403 GLY A C 1
ATOM 3093 O O . GLY A 1 403 ? -3.052 44.681 4.154 1.00 21.56 403 GLY A O 1
ATOM 3094 N N . HIS A 1 404 ? -2.879 46.922 4.297 1.00 20.52 404 HIS A N 1
ATOM 3095 C CA . HIS A 1 404 ? -1.493 46.911 4.773 1.00 19.19 404 HIS A CA 1
ATOM 3096 C C . HIS A 1 404 ? -1.359 46.035 6.018 1.00 19.20 404 HIS A C 1
ATOM 3097 O O . HIS A 1 404 ? -0.483 45.173 6.082 1.00 19.59 404 HIS A O 1
ATOM 3104 N N . ALA A 1 405 ? -2.235 46.261 6.997 1.00 18.59 405 ALA A N 1
ATOM 3105 C CA . ALA A 1 405 ? -2.220 45.508 8.248 1.00 17.74 405 ALA A CA 1
ATOM 3106 C C . ALA A 1 405 ? -2.365 44.007 8.022 1.00 17.66 405 ALA A C 1
ATOM 3107 O O . ALA A 1 405 ? -1.637 43.218 8.624 1.00 19.08 405 ALA A O 1
ATOM 3109 N N . THR A 1 406 ? -3.299 43.615 7.158 1.00 18.67 406 THR A N 1
ATOM 3110 C CA . THR A 1 406 ? -3.524 42.203 6.858 1.00 18.82 406 THR A CA 1
ATOM 3111 C C . THR A 1 406 ? -2.327 41.599 6.131 1.00 19.75 406 THR A C 1
ATOM 3112 O O . THR A 1 406 ? -1.833 40.543 6.529 1.00 19.76 406 THR A O 1
ATOM 3116 N N . PHE A 1 407 ? -1.850 42.277 5.085 1.00 19.93 407 PHE A N 1
ATOM 3117 C CA . PHE A 1 407 ? -0.690 41.810 4.321 1.00 19.99 407 PHE A CA 1
ATOM 3118 C C . PHE A 1 407 ? 0.467 41.577 5.284 1.00 19.55 407 PHE A C 1
ATOM 3119 O O . PHE A 1 407 ? 1.113 40.534 5.247 1.00 19.86 407 PHE A O 1
ATOM 3127 N N . GLY A 1 408 ? 0.729 42.574 6.127 1.00 19.00 408 GLY A N 1
ATOM 3128 C CA . GLY A 1 408 ? 1.804 42.491 7.098 1.00 18.72 408 GLY A CA 1
ATOM 3129 C C . GLY A 1 408 ? 1.629 41.367 8.100 1.00 19.37 408 GLY A C 1
ATOM 3130 O O . GLY A 1 408 ? 2.592 40.673 8.418 1.00 19.18 408 GLY A O 1
ATOM 3131 N N . GLY A 1 409 ? 0.412 41.193 8.611 1.00 20.00 409 GLY A N 1
ATOM 3132 C CA . GLY A 1 409 ? 0.155 40.122 9.557 1.00 19.99 409 GLY A CA 1
ATOM 3133 C C . GLY A 1 409 ? 0.465 38.766 8.940 1.00 20.74 409 GLY A C 1
ATOM 3134 O O . GLY A 1 409 ? 1.138 37.935 9.552 1.00 20.17 409 GLY A O 1
ATOM 3135 N N . ALA A 1 410 ? -0.002 38.557 7.711 1.00 20.10 410 ALA A N 1
ATOM 3136 C CA . ALA A 1 410 ? 0.212 37.302 6.993 1.00 19.75 410 ALA A CA 1
ATOM 3137 C C . ALA A 1 410 ? 1.678 37.063 6.649 1.00 20.00 410 ALA A C 1
ATOM 3138 O O . ALA A 1 410 ? 2.239 36.011 6.968 1.00 20.11 410 ALA A O 1
ATOM 3140 N N . VAL A 1 411 ? 2.293 38.047 6.001 1.00 19.41 411 VAL A N 1
ATOM 3141 C CA . VAL A 1 411 ? 3.690 37.959 5.593 1.00 19.13 411 VAL A CA 1
ATOM 3142 C C . VAL A 1 411 ? 4.635 37.742 6.772 1.00 20.47 411 VAL A C 1
ATOM 3143 O O . VAL A 1 411 ? 5.415 36.788 6.785 1.00 22.23 411 VAL A O 1
ATOM 3147 N N . PHE A 1 412 ? 4.531 38.593 7.785 1.00 19.18 412 PHE A N 1
ATOM 3148 C CA . PHE A 1 412 ? 5.420 38.491 8.926 1.00 18.78 412 PHE A CA 1
ATOM 3149 C C . PHE A 1 412 ? 5.143 37.338 9.872 1.00 19.22 412 PHE A C 1
ATOM 3150 O O . PHE A 1 412 ? 6.076 36.805 10.472 1.00 20.71 412 PHE A O 1
ATOM 3158 N N . GLN A 1 413 ? 3.887 36.917 9.986 1.00 18.62 413 GLN A N 1
ATOM 3159 C CA . GLN A 1 413 ? 3.587 35.765 10.827 1.00 18.99 413 GLN A CA 1
ATOM 3160 C C . GLN A 1 413 ? 4.160 34.536 10.109 1.00 20.20 413 GLN A C 1
ATOM 3161 O O . GLN A 1 413 ? 4.705 33.639 10.749 1.00 20.86 413 GLN A O 1
ATOM 3167 N N . MET A 1 414 ? 4.059 34.509 8.779 1.00 19.67 414 MET A N 1
ATOM 3168 C CA . MET A 1 414 ? 4.600 33.399 7.990 1.00 20.66 414 MET A CA 1
ATOM 3169 C C . MET A 1 414 ? 6.117 33.308 8.188 1.00 19.65 414 MET A C 1
ATOM 3170 O O . MET A 1 414 ? 6.664 32.223 8.384 1.00 19.28 414 MET A O 1
ATOM 3175 N N . VAL A 1 415 ? 6.790 34.453 8.133 1.00 19.36 415 VAL A N 1
ATOM 3176 C CA . VAL A 1 415 ? 8.232 34.516 8.346 1.00 19.87 415 VAL A CA 1
ATOM 3177 C C . VAL A 1 415 ? 8.549 33.954 9.742 1.00 20.31 415 VAL A C 1
ATOM 3178 O O . VAL A 1 415 ? 9.450 33.124 9.898 1.00 19.08 415 VAL A O 1
ATOM 3182 N N . ARG A 1 416 ? 7.788 34.395 10.744 1.00 19.78 416 ARG A N 1
ATOM 3183 C CA . ARG A 1 416 ? 7.964 33.938 12.122 1.00 20.43 416 ARG A CA 1
ATOM 3184 C C . ARG A 1 416 ? 7.821 32.418 12.263 1.00 20.63 416 ARG A C 1
ATOM 3185 O O . ARG A 1 416 ? 8.698 31.756 12.822 1.00 22.20 416 ARG A O 1
ATOM 3193 N N . ARG A 1 417 ? 6.731 31.865 11.738 1.00 21.25 417 ARG A N 1
ATOM 3194 C CA . ARG A 1 417 ? 6.495 30.422 11.794 1.00 21.26 417 ARG A CA 1
ATOM 3195 C C . ARG A 1 417 ? 7.629 29.665 11.100 1.00 21.33 417 ARG A C 1
ATOM 3196 O O . ARG A 1 417 ? 8.076 28.622 11.578 1.00 21.56 417 ARG A O 1
ATOM 3204 N N . TYR A 1 418 ? 8.095 30.204 9.979 1.00 20.80 418 TYR A N 1
ATOM 3205 C CA . TYR A 1 418 ? 9.167 29.591 9.201 1.00 20.94 418 TYR A CA 1
ATOM 3206 C C . TYR A 1 418 ? 10.529 29.581 9.894 1.00 20.30 418 TYR A C 1
ATOM 3207 O O . TYR A 1 418 ? 11.255 28.592 9.808 1.00 20.35 418 TYR A O 1
ATOM 3216 N N . TYR A 1 419 ? 10.885 30.691 10.538 1.00 20.90 419 TYR A N 1
ATOM 3217 C CA . TYR A 1 419 ? 12.180 30.814 11.210 1.00 21.23 419 TYR A CA 1
ATOM 3218 C C . TYR A 1 419 ? 12.267 30.479 12.698 1.00 21.52 419 TYR A C 1
ATOM 3219 O O . TYR A 1 419 ? 13.362 30.514 13.275 1.00 21.22 419 TYR A O 1
ATOM 3228 N N . ASN A 1 420 ? 11.133 30.193 13.332 1.00 22.57 420 ASN A N 1
ATOM 3229 C CA . ASN A 1 420 ? 11.138 29.842 14.754 1.00 22.97 420 ASN A CA 1
ATOM 3230 C C . ASN A 1 420 ? 11.972 28.569 14.949 1.00 22.33 420 ASN A C 1
ATOM 3231 O O . ASN A 1 420 ? 11.704 27.533 14.327 1.00 22.44 420 ASN A O 1
ATOM 3236 N N . GLY A 1 421 ? 12.998 28.665 15.784 1.00 20.75 421 GLY A N 1
ATOM 3237 C CA . GLY A 1 421 ? 13.873 27.535 16.021 1.00 20.78 421 GLY A CA 1
ATOM 3238 C C . GLY A 1 421 ? 15.191 27.687 15.280 1.00 21.31 421 GLY A C 1
ATOM 3239 O O . GLY A 1 421 ? 16.183 27.076 15.666 1.00 22.08 421 GLY A O 1
ATOM 3240 N N . ARG A 1 422 ? 15.202 28.483 14.209 1.00 21.90 422 ARG A N 1
ATOM 3241 C CA . ARG A 1 422 ? 16.414 28.724 13.410 1.00 21.37 422 ARG A CA 1
ATOM 3242 C C . ARG A 1 422 ? 17.117 30.015 13.816 1.00 20.84 422 ARG A C 1
ATOM 3243 O O . ARG A 1 422 ? 18.330 30.040 14.019 1.00 21.16 422 ARG A O 1
ATOM 3251 N N . VAL A 1 423 ? 16.341 31.092 13.893 1.00 20.87 423 VAL A N 1
ATOM 3252 C CA . VAL A 1 423 ? 16.853 32.416 14.242 1.00 22.32 423 VAL A CA 1
ATOM 3253 C C . VAL A 1 423 ? 16.830 32.667 15.752 1.00 23.65 423 VAL A C 1
ATOM 3254 O O . VAL A 1 423 ? 17.640 33.436 16.283 1.00 25.04 423 VAL A O 1
ATOM 3258 N N . GLY A 1 424 ? 15.900 32.007 16.429 1.00 22.99 424 GLY A N 1
ATOM 3259 C CA . GLY A 1 424 ? 15.759 32.139 17.865 1.00 21.45 424 GLY A CA 1
ATOM 3260 C C . GLY A 1 424 ? 14.615 31.236 18.255 1.00 22.28 424 GLY A C 1
ATOM 3261 O O . GLY A 1 424 ? 14.210 30.390 17.461 1.00 23.38 424 GLY A O 1
ATOM 3262 N N . THR A 1 425 ? 14.078 31.409 19.454 1.00 22.95 425 THR A N 1
ATOM 3263 C CA . THR A 1 425 ? 12.965 30.583 19.915 1.00 24.13 425 THR A CA 1
ATOM 3264 C C . THR A 1 425 ? 11.929 31.465 20.620 1.00 24.14 425 THR A C 1
ATOM 3265 O O . THR A 1 425 ? 12.283 32.367 21.381 1.00 25.44 425 THR A O 1
ATOM 3269 N N . TRP A 1 426 ? 10.656 31.239 20.325 1.00 23.49 426 TRP A N 1
ATOM 3270 C CA . TRP A 1 426 ? 9.579 32.021 20.922 1.00 22.97 426 TRP A CA 1
ATOM 3271 C C . TRP A 1 426 ? 8.263 31.261 20.791 1.00 23.78 426 TRP A C 1
ATOM 3272 O O . TRP A 1 426 ? 8.187 30.270 20.061 1.00 22.67 426 TRP A O 1
ATOM 3283 N N . LYS A 1 427 ? 7.249 31.682 21.542 1.00 25.83 427 LYS A N 1
ATOM 3284 C CA . LYS A 1 427 ? 5.930 31.065 21.452 1.00 26.83 427 LYS A CA 1
ATOM 3285 C C . LYS A 1 427 ? 5.399 31.539 20.100 1.00 25.18 427 LYS A C 1
ATOM 3286 O O . LYS A 1 427 ? 5.628 32.685 19.721 1.00 23.99 427 LYS A O 1
ATOM 3292 N N . ASP A 1 428 ? 4.648 30.685 19.411 1.00 25.87 428 ASP A N 1
ATOM 3293 C CA . ASP A 1 428 ? 4.094 31.008 18.093 1.00 26.95 428 ASP A CA 1
ATOM 3294 C C . ASP A 1 428 ? 3.425 32.374 17.989 1.00 27.10 428 ASP A C 1
ATOM 3295 O O . ASP A 1 428 ? 3.383 32.965 16.908 1.00 27.55 428 ASP A O 1
ATOM 3300 N N . ASP A 1 429 ? 2.862 32.843 19.098 1.00 25.78 429 ASP A N 1
ATOM 3301 C CA . ASP A 1 429 ? 2.151 34.118 19.129 1.00 25.54 429 ASP A CA 1
ATOM 3302 C C . ASP A 1 429 ? 2.815 35.189 19.983 1.00 24.60 429 ASP A C 1
ATOM 3303 O O . ASP A 1 429 ? 2.155 36.127 20.436 1.00 25.12 429 ASP A O 1
ATOM 3308 N N . GLU A 1 430 ? 4.113 35.044 20.213 1.00 25.19 430 GLU A N 1
ATOM 3309 C CA . GLU A 1 430 ? 4.849 36.004 21.020 1.00 24.98 430 GLU A CA 1
ATOM 3310 C C . GLU A 1 430 ? 6.014 36.580 20.219 1.00 23.23 430 GLU A C 1
ATOM 3311 O O . GLU A 1 430 ? 6.416 36.005 19.209 1.00 23.29 430 GLU A O 1
ATOM 3317 N N . PRO A 1 431 ? 6.530 37.755 20.625 1.00 22.19 431 PRO A N 1
ATOM 3318 C CA . PRO A 1 431 ? 7.641 38.434 19.951 1.00 21.97 431 PRO A CA 1
ATOM 3319 C C . PRO A 1 431 ? 8.843 37.560 19.610 1.00 22.60 431 PRO A C 1
ATOM 3320 O O . PRO A 1 431 ? 9.352 36.806 20.442 1.00 22.48 431 PRO A O 1
ATOM 3324 N N . ASP A 1 432 ? 9.302 37.704 18.376 1.00 21.95 432 ASP A N 1
ATOM 3325 C CA . ASP A 1 432 ? 10.437 36.959 17.862 1.00 21.12 432 ASP A CA 1
ATOM 3326 C C . ASP A 1 432 ? 11.689 37.832 17.904 1.00 20.30 432 ASP A C 1
ATOM 3327 O O . ASP A 1 432 ? 11.645 38.959 18.382 1.00 22.15 432 ASP A O 1
ATOM 3332 N N . ASN A 1 433 ? 12.790 37.322 17.365 1.00 21.09 433 ASN A N 1
ATOM 3333 C CA . ASN A 1 433 ? 14.052 38.056 17.340 1.00 22.36 433 ASN A CA 1
ATOM 3334 C C . ASN A 1 433 ? 14.621 38.148 15.921 1.00 22.28 433 ASN A C 1
ATOM 3335 O O . ASN A 1 433 ? 15.829 38.287 15.738 1.00 22.22 433 ASN A O 1
ATOM 3340 N N . ILE A 1 434 ? 13.755 38.055 14.916 1.00 22.34 434 ILE A N 1
ATOM 3341 C CA . ILE A 1 434 ? 14.196 38.130 13.523 1.00 22.20 434 ILE A CA 1
ATOM 3342 C C . ILE A 1 434 ? 14.457 39.592 13.150 1.00 22.75 434 ILE A C 1
ATOM 3343 O O . ILE A 1 434 ? 13.611 40.266 12.551 1.00 22.98 434 ILE A O 1
ATOM 3348 N N . ALA A 1 435 ? 15.635 40.069 13.537 1.00 23.07 435 ALA A N 1
ATOM 3349 C CA . ALA A 1 435 ? 16.063 41.441 13.297 1.00 22.14 435 ALA A CA 1
ATOM 3350 C C . ALA A 1 435 ? 16.684 41.641 11.924 1.00 22.86 435 ALA A C 1
ATOM 3351 O O . ALA A 1 435 ? 17.200 40.702 11.314 1.00 24.12 435 ALA A O 1
ATOM 3353 N N . ILE A 1 436 ? 16.619 42.870 11.432 1.00 21.60 436 ILE A N 1
ATOM 3354 C CA . ILE A 1 436 ? 17.229 43.220 10.155 1.00 22.13 436 ILE A CA 1
ATOM 3355 C C . ILE A 1 436 ? 17.754 44.634 10.303 1.00 22.62 436 ILE A C 1
ATOM 3356 O O . ILE A 1 436 ? 17.334 45.366 11.200 1.00 22.57 436 ILE A O 1
ATOM 3361 N N . ASP A 1 437 ? 18.725 44.993 9.482 1.00 24.71 437 ASP A N 1
ATOM 3362 C CA . ASP A 1 437 ? 19.279 46.335 9.518 1.00 27.81 437 ASP A CA 1
ATOM 3363 C C . ASP A 1 437 ? 19.538 46.773 8.089 1.00 26.70 437 ASP A C 1
ATOM 3364 O O . ASP A 1 437 ? 19.411 45.965 7.159 1.00 24.08 437 ASP A O 1
ATOM 3369 N N . MET A 1 438 ? 19.837 48.059 7.916 1.00 25.93 438 MET A N 1
ATOM 3370 C CA . MET A 1 438 ? 20.101 48.637 6.605 1.00 25.69 438 MET A CA 1
ATOM 3371 C C . MET A 1 438 ? 18.911 48.456 5.666 1.00 22.96 438 MET A C 1
ATOM 3372 O O . MET A 1 438 ? 19.078 48.301 4.449 1.00 20.60 438 MET A O 1
ATOM 3377 N N . MET A 1 439 ? 17.712 48.489 6.244 1.00 19.72 439 MET A N 1
ATOM 3378 C CA . MET A 1 439 ? 16.488 48.334 5.474 1.00 19.12 439 MET A CA 1
ATOM 3379 C C . MET A 1 439 ? 15.983 49.712 5.093 1.00 18.40 439 MET A C 1
ATOM 3380 O O . MET A 1 439 ? 15.688 50.539 5.959 1.00 18.77 439 MET A O 1
ATOM 3385 N N . ILE A 1 440 ? 15.927 49.955 3.790 1.00 18.39 440 ILE A N 1
ATOM 3386 C CA . ILE A 1 440 ? 15.488 51.230 3.245 1.00 19.01 440 ILE A CA 1
ATOM 3387 C C . ILE A 1 440 ? 14.204 51.091 2.437 1.00 19.41 440 ILE A C 1
ATOM 3388 O O . ILE A 1 440 ? 14.042 50.150 1.654 1.00 19.74 440 ILE A O 1
ATOM 3393 N N . SER A 1 441 ? 13.277 52.013 2.672 1.00 19.13 441 SER A N 1
ATOM 3394 C CA . SER A 1 441 ? 12.017 52.056 1.951 1.00 17.62 441 SER A CA 1
ATOM 3395 C C . SER A 1 441 ? 12.218 53.028 0.798 1.00 19.92 441 SER A C 1
ATOM 3396 O O . SER A 1 441 ? 12.824 54.092 0.973 1.00 19.42 441 SER A O 1
ATOM 3399 N N . GLU A 1 442 ? 11.702 52.687 -0.377 1.00 20.08 442 GLU A N 1
ATOM 3400 C CA . GLU A 1 442 ? 11.840 53.573 -1.524 1.00 19.57 442 GLU A CA 1
ATOM 3401 C C . GLU A 1 442 ? 11.020 54.856 -1.346 1.00 19.13 442 GLU A C 1
ATOM 3402 O O . GLU A 1 442 ? 11.170 55.809 -2.104 1.00 18.72 442 GLU A O 1
ATOM 3408 N N . GLU A 1 443 ? 10.197 54.893 -0.302 1.00 18.60 443 GLU A N 1
ATOM 3409 C CA . GLU A 1 443 ? 9.397 56.074 0.000 1.00 18.29 443 GLU A CA 1
ATOM 3410 C C . GLU A 1 443 ? 10.273 57.111 0.703 1.00 18.19 443 GLU A C 1
ATOM 3411 O O . GLU A 1 443 ? 9.949 58.297 0.722 1.00 18.63 443 GLU A O 1
ATOM 3417 N N . LEU A 1 444 ? 11.378 56.651 1.284 1.00 18.09 444 LEU A N 1
ATOM 3418 C CA . LEU A 1 444 ? 12.303 57.506 2.025 1.00 17.62 444 LEU A CA 1
ATOM 3419 C C . LEU A 1 444 ? 13.729 57.021 1.741 1.00 18.15 444 LEU A C 1
ATOM 3420 O O . LEU A 1 444 ? 14.408 56.477 2.622 1.00 17.81 444 LEU A O 1
ATOM 3425 N N . ASN A 1 445 ? 14.198 57.254 0.518 1.00 19.46 445 ASN A N 1
ATOM 3426 C CA . ASN A 1 445 ? 15.522 56.784 0.116 1.00 18.83 445 ASN A CA 1
ATOM 3427 C C . ASN A 1 445 ? 16.496 57.824 -0.430 1.00 18.54 445 ASN A C 1
ATOM 3428 O O . ASN A 1 445 ? 17.539 57.461 -0.963 1.00 18.95 445 ASN A O 1
ATOM 3433 N N . GLY A 1 446 ? 16.168 59.105 -0.297 1.00 18.47 446 GLY A N 1
ATOM 3434 C CA . GLY A 1 446 ? 17.052 60.145 -0.792 1.00 18.80 446 GLY A CA 1
ATOM 3435 C C . GLY A 1 446 ? 17.119 60.243 -2.306 1.00 20.60 446 GLY A C 1
ATOM 3436 O O . GLY A 1 446 ? 17.968 60.953 -2.846 1.00 21.18 446 GLY A O 1
ATOM 3437 N N . VAL A 1 447 ? 16.216 59.557 -3.000 1.00 20.15 447 VAL A N 1
ATOM 3438 C CA . VAL A 1 447 ? 16.194 59.583 -4.459 1.00 20.23 447 VAL A CA 1
ATOM 3439 C C . VAL A 1 447 ? 14.793 59.923 -4.960 1.00 21.12 447 VAL A C 1
ATOM 3440 O O . VAL A 1 447 ? 14.614 60.870 -5.736 1.00 20.18 447 VAL A O 1
ATOM 3444 N N . ASN A 1 448 ? 13.800 59.167 -4.493 1.00 20.38 448 ASN A N 1
ATOM 3445 C CA . ASN A 1 448 ? 12.418 59.398 -4.902 1.00 20.67 448 ASN A CA 1
ATOM 3446 C C . ASN A 1 448 ? 11.943 60.746 -4.383 1.00 20.94 448 ASN A C 1
ATOM 3447 O O . ASN A 1 448 ? 12.474 61.259 -3.392 1.00 19.99 448 ASN A O 1
ATOM 3452 N N . ARG A 1 449 ? 10.930 61.313 -5.026 1.00 20.21 449 ARG A N 1
ATOM 3453 C CA . ARG A 1 449 ? 10.514 62.655 -4.659 1.00 19.36 449 ARG A CA 1
ATOM 3454 C C . ARG A 1 449 ? 9.077 63.022 -4.977 1.00 19.67 449 ARG A C 1
ATOM 3455 O O . ARG A 1 449 ? 8.343 62.269 -5.611 1.00 20.12 449 ARG A O 1
ATOM 3463 N N . ASP A 1 450 ? 8.682 64.194 -4.497 1.00 18.90 450 ASP A N 1
ATOM 3464 C CA . ASP A 1 450 ? 7.363 64.742 -4.768 1.00 20.07 450 ASP A CA 1
ATOM 3465 C C . ASP A 1 450 ? 7.667 65.814 -5.818 1.00 21.27 450 ASP A C 1
ATOM 3466 O O . ASP A 1 450 ? 8.226 66.873 -5.509 1.00 21.58 450 ASP A O 1
ATOM 3471 N N . LEU A 1 451 ? 7.400 65.466 -7.073 1.00 20.51 451 LEU A N 1
ATOM 3472 C CA . LEU A 1 451 ? 7.689 66.323 -8.221 1.00 20.84 451 LEU A CA 1
ATOM 3473 C C . LEU A 1 451 ? 6.964 67.655 -8.293 1.00 21.80 451 LEU A C 1
ATOM 3474 O O . LEU A 1 451 ? 5.864 67.816 -7.777 1.00 23.19 451 LEU A O 1
ATOM 3479 N N . ARG A 1 452 ? 7.599 68.608 -8.960 1.00 23.75 452 ARG A N 1
ATOM 3480 C CA . ARG A 1 452 ? 7.025 69.929 -9.130 1.00 26.47 452 ARG A CA 1
ATOM 3481 C C . ARG A 1 452 ? 6.261 69.998 -10.449 1.00 26.52 452 ARG A C 1
ATOM 3482 O O . ARG A 1 452 ? 5.563 70.970 -10.730 1.00 27.91 452 ARG A O 1
ATOM 3490 N N . GLN A 1 453 ? 6.384 68.942 -11.245 1.00 26.44 453 GLN A N 1
ATOM 3491 C CA . GLN A 1 453 ? 5.713 68.840 -12.537 1.00 24.66 453 GLN A CA 1
ATOM 3492 C C . GLN A 1 453 ? 5.443 67.353 -12.777 1.00 23.57 453 GLN A C 1
ATOM 3493 O O . GLN A 1 453 ? 5.993 66.503 -12.074 1.00 23.01 453 GLN A O 1
ATOM 3499 N N . PRO A 1 454 ? 4.563 67.018 -13.736 1.00 23.46 454 PRO A N 1
ATOM 3500 C CA . PRO A 1 454 ? 4.258 65.610 -14.013 1.00 23.16 454 PRO A CA 1
ATOM 3501 C C . PRO A 1 454 ? 5.494 64.753 -14.293 1.00 23.14 454 PRO A C 1
ATOM 3502 O O . PRO A 1 454 ? 6.486 65.217 -14.872 1.00 22.19 454 PRO A O 1
ATOM 3506 N N . TYR A 1 455 ? 5.435 63.507 -13.846 1.00 22.27 455 TYR A N 1
ATOM 3507 C CA . TYR A 1 455 ? 6.522 62.565 -14.030 1.00 21.92 455 TYR A CA 1
ATOM 3508 C C . TYR A 1 455 ? 6.872 62.367 -15.508 1.00 22.66 455 TYR A C 1
ATOM 3509 O O . TYR A 1 455 ? 5.988 62.263 -16.364 1.00 21.94 455 TYR A O 1
ATOM 3518 N N . ASP A 1 456 ? 8.171 62.335 -15.785 1.00 21.11 456 ASP A N 1
ATOM 3519 C CA . ASP A 1 456 ? 8.704 62.136 -17.127 1.00 22.13 456 ASP A CA 1
ATOM 3520 C C . ASP A 1 456 ? 9.294 60.719 -17.214 1.00 21.66 456 ASP A C 1
ATOM 3521 O O . ASP A 1 456 ? 10.421 60.479 -16.789 1.00 21.97 456 ASP A O 1
ATOM 3526 N N . PRO A 1 457 ? 8.562 59.782 -17.834 1.00 22.30 457 PRO A N 1
ATOM 3527 C CA . PRO A 1 457 ? 9.006 58.392 -17.979 1.00 21.03 457 PRO A CA 1
ATOM 3528 C C . PRO A 1 457 ? 10.226 58.166 -18.865 1.00 22.28 457 PRO A C 1
ATOM 3529 O O . PRO A 1 457 ? 10.722 57.042 -18.963 1.00 23.08 457 PRO A O 1
ATOM 3533 N N . THR A 1 458 ? 10.699 59.218 -19.527 1.00 22.35 458 THR A N 1
ATOM 3534 C CA . THR A 1 458 ? 11.865 59.096 -20.396 1.00 22.70 458 THR A CA 1
ATOM 3535 C C . THR A 1 458 ? 13.138 59.584 -19.708 1.00 22.63 458 THR A C 1
ATOM 3536 O O . THR A 1 458 ? 14.224 59.501 -20.276 1.00 23.03 458 THR A O 1
ATOM 3540 N N . ALA A 1 459 ? 13.009 60.096 -18.490 1.00 22.10 459 ALA A N 1
ATOM 3541 C CA . ALA A 1 459 ? 14.170 60.611 -17.776 1.00 21.65 459 ALA A CA 1
ATOM 3542 C C . ALA A 1 459 ? 14.322 59.986 -16.393 1.00 21.08 459 ALA A C 1
ATOM 3543 O O . ALA A 1 459 ? 13.340 59.566 -15.786 1.00 21.47 459 ALA A O 1
ATOM 3545 N N . PRO A 1 460 ? 15.569 59.840 -15.913 1.00 20.78 460 PRO A N 1
ATOM 3546 C CA . PRO A 1 460 ? 15.752 59.257 -14.583 1.00 21.71 460 PRO A CA 1
ATOM 3547 C C . PRO A 1 460 ? 15.125 60.195 -13.560 1.00 22.01 460 PRO A C 1
ATOM 3548 O O . PRO A 1 460 ? 15.117 61.417 -13.746 1.00 21.90 460 PRO A O 1
ATOM 3552 N N . ILE A 1 461 ? 14.581 59.628 -12.493 1.00 21.18 461 ILE A N 1
ATOM 3553 C CA . ILE A 1 461 ? 13.917 60.418 -11.465 1.00 20.94 461 ILE A CA 1
ATOM 3554 C C . ILE A 1 461 ? 14.778 61.544 -10.878 1.00 20.09 461 ILE A C 1
ATOM 3555 O O . ILE A 1 461 ? 14.285 62.649 -10.650 1.00 19.30 461 ILE A O 1
ATOM 3560 N N . GLU A 1 462 ? 16.075 61.300 -10.718 1.00 21.97 462 GLU A N 1
ATOM 3561 C CA . GLU A 1 462 ? 16.955 62.312 -10.141 1.00 23.76 462 GLU A CA 1
ATOM 3562 C C . GLU A 1 462 ? 17.190 63.544 -11.016 1.00 23.30 462 GLU A C 1
ATOM 3563 O O . GLU A 1 462 ? 17.742 64.540 -10.551 1.00 24.60 462 GLU A O 1
ATOM 3569 N N . ASP A 1 463 ? 16.769 63.482 -12.275 1.00 22.28 463 ASP A N 1
ATOM 3570 C CA . ASP A 1 463 ? 16.920 64.617 -13.185 1.00 23.35 463 ASP A CA 1
ATOM 3571 C C . ASP A 1 463 ? 15.635 65.440 -13.242 1.00 25.03 463 ASP A C 1
ATOM 3572 O O . ASP A 1 463 ? 15.521 66.375 -14.040 1.00 25.46 463 ASP A O 1
ATOM 3577 N N . GLN A 1 464 ? 14.669 65.089 -12.397 1.00 24.20 464 GLN A N 1
ATOM 3578 C CA . GLN A 1 464 ? 13.380 65.766 -12.372 1.00 22.73 464 GLN A CA 1
ATOM 3579 C C . GLN A 1 464 ? 13.206 66.591 -11.093 1.00 23.51 464 GLN A C 1
ATOM 3580 O O . GLN A 1 464 ? 13.388 66.082 -9.988 1.00 22.88 464 GLN A O 1
ATOM 3586 N N . PRO A 1 465 ? 12.904 67.896 -11.235 1.00 22.95 465 PRO A N 1
ATOM 3587 C CA . PRO A 1 465 ? 12.714 68.786 -10.084 1.00 22.14 465 PRO A CA 1
ATOM 3588 C C . PRO A 1 465 ? 11.603 68.322 -9.139 1.00 21.80 465 PRO A C 1
ATOM 3589 O O . PRO A 1 465 ? 10.500 67.977 -9.576 1.00 22.08 465 PRO A O 1
ATOM 3593 N N . GLY A 1 466 ? 11.904 68.316 -7.847 1.00 21.74 466 GLY A N 1
ATOM 3594 C CA . GLY A 1 466 ? 10.931 67.909 -6.856 1.00 21.20 466 GLY A CA 1
ATOM 3595 C C . GLY A 1 466 ? 11.580 67.923 -5.493 1.00 21.32 466 GLY A C 1
ATOM 3596 O O . GLY A 1 466 ? 12.776 68.178 -5.381 1.00 22.60 466 GLY A O 1
ATOM 3597 N N . ILE A 1 467 ? 10.792 67.694 -4.451 1.00 21.89 467 ILE A N 1
ATOM 3598 C CA . ILE A 1 467 ? 11.326 67.660 -3.096 1.00 21.55 467 ILE A CA 1
ATOM 3599 C C . ILE A 1 467 ? 11.714 66.218 -2.823 1.00 22.21 467 ILE A C 1
ATOM 3600 O O . ILE A 1 467 ? 10.872 65.317 -2.892 1.00 21.25 467 ILE A O 1
ATOM 3605 N N . VAL A 1 468 ? 13.000 66.005 -2.573 1.00 22.51 468 VAL A N 1
ATOM 3606 C CA . VAL A 1 468 ? 13.546 64.674 -2.313 1.00 22.09 468 VAL A CA 1
ATOM 3607 C C . VAL A 1 468 ? 13.136 64.121 -0.954 1.00 20.73 468 VAL A C 1
ATOM 3608 O O . VAL A 1 468 ? 13.141 64.845 0.044 1.00 20.91 468 VAL A O 1
ATOM 3612 N N . ARG A 1 469 ? 12.767 62.842 -0.933 1.00 19.63 469 ARG A N 1
ATOM 3613 C CA . ARG A 1 469 ? 12.380 62.153 0.297 1.00 20.12 469 ARG A CA 1
ATOM 3614 C C . ARG A 1 469 ? 13.650 61.807 1.070 1.00 20.55 469 ARG A C 1
ATOM 3615 O O . ARG A 1 469 ? 14.571 61.195 0.515 1.00 20.42 469 ARG A O 1
ATOM 3623 N N . THR A 1 470 ? 13.701 62.212 2.337 1.00 19.74 470 THR A N 1
ATOM 3624 C CA . THR A 1 470 ? 14.852 61.960 3.201 1.00 18.28 470 THR A CA 1
ATOM 3625 C C . THR A 1 470 ? 15.190 60.477 3.249 1.00 18.13 470 THR A C 1
ATOM 3626 O O . THR A 1 470 ? 14.302 59.632 3.352 1.00 18.15 470 THR A O 1
ATOM 3630 N N . ARG A 1 471 ? 16.474 60.165 3.115 1.00 18.29 471 ARG A N 1
ATOM 3631 C CA . ARG A 1 471 ? 16.938 58.786 3.146 1.00 19.03 471 ARG A CA 1
ATOM 3632 C C . ARG A 1 471 ? 17.031 58.306 4.590 1.00 20.59 471 ARG A C 1
ATOM 3633 O O . ARG A 1 471 ? 17.811 58.838 5.383 1.00 21.82 471 ARG A O 1
ATOM 3641 N N . ILE A 1 472 ? 16.214 57.318 4.937 1.00 20.76 472 ILE A N 1
ATOM 3642 C CA . ILE A 1 472 ? 16.193 56.775 6.289 1.00 20.35 472 ILE A CA 1
ATOM 3643 C C . ILE A 1 472 ? 16.542 55.290 6.249 1.00 21.10 472 ILE A C 1
ATOM 3644 O O . ILE A 1 472 ? 15.857 54.500 5.603 1.00 22.32 472 ILE A O 1
ATOM 3649 N N . VAL A 1 473 ? 17.655 54.935 6.880 1.00 21.22 473 VAL A N 1
ATOM 3650 C CA . VAL A 1 473 ? 18.111 53.548 6.928 1.00 20.71 473 VAL A CA 1
ATOM 3651 C C . VAL A 1 473 ? 17.650 52.983 8.268 1.00 20.79 473 VAL A C 1
ATOM 3652 O O . VAL A 1 473 ? 18.031 53.481 9.330 1.00 21.80 473 VAL A O 1
ATOM 3656 N N . ARG A 1 474 ? 16.831 51.943 8.220 1.00 20.53 474 ARG A N 1
ATOM 3657 C CA . ARG A 1 474 ? 16.274 51.367 9.432 1.00 19.65 474 ARG A CA 1
ATOM 3658 C C . ARG A 1 474 ? 16.833 50.024 9.871 1.00 19.69 474 ARG A C 1
ATOM 3659 O O . ARG A 1 474 ? 17.385 49.261 9.080 1.00 19.59 474 ARG A O 1
ATOM 3667 N N . HIS A 1 475 ? 16.641 49.755 11.155 1.00 20.71 475 HIS A N 1
ATOM 3668 C CA . HIS A 1 475 ? 16.999 48.497 11.784 1.00 21.05 475 HIS A CA 1
ATOM 3669 C C . HIS A 1 475 ? 15.731 48.133 12.545 1.00 21.02 475 HIS A C 1
ATOM 3670 O O . HIS A 1 475 ? 15.081 49.008 13.121 1.00 20.96 475 HIS A O 1
ATOM 3677 N N . PHE A 1 476 ? 15.370 46.856 12.529 1.00 20.57 476 PHE A N 1
ATOM 3678 C CA . PHE A 1 476 ? 14.192 46.375 13.233 1.00 19.59 476 PHE A CA 1
ATOM 3679 C C . PHE A 1 476 ? 14.641 45.193 14.074 1.00 20.86 476 PHE A C 1
ATOM 3680 O O . PHE A 1 476 ? 15.543 44.459 13.678 1.00 20.62 476 PHE A O 1
ATOM 3688 N N . ASP A 1 477 ? 14.045 45.033 15.248 1.00 22.20 477 ASP A N 1
ATOM 3689 C CA . ASP A 1 477 ? 14.403 43.943 16.153 1.00 23.93 477 ASP A CA 1
ATOM 3690 C C . ASP A 1 477 ? 13.697 42.636 15.858 1.00 22.25 477 ASP A C 1
ATOM 3691 O O . ASP A 1 477 ? 14.176 41.570 16.248 1.00 21.65 477 ASP A O 1
ATOM 3696 N N . SER A 1 478 ? 12.565 42.707 15.173 1.00 21.23 478 SER A N 1
ATOM 3697 C CA . SER A 1 478 ? 11.824 41.495 14.908 1.00 21.21 478 SER A CA 1
ATOM 3698 C C . SER A 1 478 ? 10.737 41.682 13.867 1.00 22.40 478 SER A C 1
ATOM 3699 O O . SER A 1 478 ? 10.422 42.809 13.472 1.00 22.59 478 SER A O 1
ATOM 3702 N N . ALA A 1 479 ? 10.162 40.558 13.442 1.00 22.29 479 ALA A N 1
ATOM 3703 C CA . ALA A 1 479 ? 9.059 40.536 12.486 1.00 21.66 479 ALA A CA 1
ATOM 3704 C C . ALA A 1 479 ? 7.808 41.041 13.215 1.00 21.05 479 ALA A C 1
ATOM 3705 O O . ALA A 1 479 ? 6.892 41.572 12.595 1.00 20.90 479 ALA A O 1
ATOM 3707 N N . TRP A 1 480 ? 7.797 40.899 14.542 1.00 21.87 480 TRP A N 1
ATOM 3708 C CA . TRP A 1 480 ? 6.681 41.359 15.367 1.00 20.55 480 TRP A CA 1
ATOM 3709 C C . TRP A 1 480 ? 6.651 42.887 15.263 1.00 20.30 480 TRP A C 1
ATOM 3710 O O . TRP A 1 480 ? 5.585 43.483 15.110 1.00 20.72 480 TRP A O 1
ATOM 3721 N N . GLU A 1 481 ? 7.826 43.515 15.318 1.00 20.81 481 GLU A N 1
ATOM 3722 C CA . GLU A 1 481 ? 7.931 44.972 15.188 1.00 20.78 481 GLU A CA 1
ATOM 3723 C C . GLU A 1 481 ? 7.550 45.432 13.776 1.00 19.47 481 GLU A C 1
ATOM 3724 O O . GLU A 1 481 ? 6.829 46.418 13.612 1.00 19.64 481 GLU A O 1
ATOM 3730 N N . LEU A 1 482 ? 8.080 44.750 12.764 1.00 18.25 482 LEU A N 1
ATOM 3731 C CA . LEU A 1 482 ? 7.771 45.069 11.373 1.00 17.81 482 LEU A CA 1
ATOM 3732 C C . LEU A 1 482 ? 6.257 45.024 11.183 1.00 18.89 482 LEU A C 1
ATOM 3733 O O . LEU A 1 482 ? 5.660 45.960 10.665 1.00 19.96 482 LEU A O 1
ATOM 3738 N N . MET A 1 483 ? 5.643 43.940 11.643 1.00 18.64 483 MET A N 1
ATOM 3739 C CA . MET A 1 483 ? 4.201 43.751 11.548 1.00 19.89 483 MET A CA 1
ATOM 3740 C C . MET A 1 483 ? 3.450 44.892 12.232 1.00 20.37 483 MET A C 1
ATOM 3741 O O . MET A 1 483 ? 2.493 45.439 11.677 1.00 20.60 483 MET A O 1
ATOM 3746 N N . PHE A 1 484 ? 3.875 45.233 13.443 1.00 20.48 484 PHE A N 1
ATOM 3747 C CA . PHE A 1 484 ? 3.249 46.307 14.206 1.00 21.03 484 PHE A CA 1
ATOM 3748 C C . PHE A 1 484 ? 3.368 47.684 13.528 1.00 20.75 484 PHE A C 1
ATOM 3749 O O . PHE A 1 484 ? 2.362 48.368 13.302 1.00 21.06 484 PHE A O 1
ATOM 3757 N N . GLU A 1 485 ? 4.588 48.084 13.186 1.00 19.90 485 GLU A N 1
ATOM 3758 C CA . GLU A 1 485 ? 4.789 49.384 12.562 1.00 19.81 485 GLU A CA 1
ATOM 3759 C C . GLU A 1 485 ? 4.069 49.498 11.226 1.00 19.48 485 GLU A C 1
ATOM 3760 O O . GLU A 1 485 ? 3.502 50.547 10.920 1.00 20.14 485 GLU A O 1
ATOM 3766 N N . ASN A 1 486 ? 4.081 48.422 10.442 1.00 19.23 486 ASN A N 1
ATOM 3767 C CA . ASN A 1 486 ? 3.399 48.396 9.142 1.00 20.19 486 ASN A CA 1
ATOM 3768 C C . ASN A 1 486 ? 1.918 48.734 9.328 1.00 19.95 486 ASN A C 1
ATOM 3769 O O . ASN A 1 486 ? 1.337 49.517 8.571 1.00 19.74 486 ASN A O 1
ATOM 3774 N N . ALA A 1 487 ? 1.330 48.157 10.369 1.00 19.87 487 ALA A N 1
ATOM 3775 C CA . ALA A 1 487 ? -0.072 48.374 10.693 1.00 20.35 487 ALA A CA 1
ATOM 3776 C C . ALA A 1 487 ? -0.364 49.811 11.132 1.00 21.00 487 ALA A C 1
ATOM 3777 O O . ALA A 1 487 ? -1.248 50.471 10.571 1.00 21.56 487 ALA A O 1
ATOM 3779 N N . ILE A 1 488 ? 0.381 50.303 12.121 1.00 20.21 488 ILE A N 1
ATOM 3780 C CA . ILE A 1 488 ? 0.155 51.658 12.627 1.00 20.47 488 ILE A CA 1
ATOM 3781 C C . ILE A 1 488 ? 0.550 52.790 11.667 1.00 20.17 488 ILE A C 1
ATOM 3782 O O . ILE A 1 488 ? 0.132 53.941 11.852 1.00 19.03 488 ILE A O 1
ATOM 3787 N N . SER A 1 489 ? 1.324 52.463 10.633 1.00 19.18 489 SER A N 1
ATOM 3788 C CA . SER A 1 489 ? 1.743 53.447 9.637 1.00 17.96 489 SER A CA 1
ATOM 3789 C C . SER A 1 489 ? 0.518 54.125 9.018 1.00 18.37 489 SER A C 1
ATOM 3790 O O . SER A 1 489 ? 0.519 55.332 8.782 1.00 19.75 489 SER A O 1
ATOM 3793 N N . ARG A 1 490 ? -0.539 53.345 8.800 1.00 18.62 490 ARG A N 1
ATOM 3794 C CA . ARG A 1 490 ? -1.777 53.845 8.205 1.00 17.75 490 ARG A CA 1
ATOM 3795 C C . ARG A 1 490 ? -2.539 54.801 9.125 1.00 18.22 490 ARG A C 1
ATOM 3796 O O . ARG A 1 490 ? -3.342 55.613 8.658 1.00 18.79 490 ARG A O 1
ATOM 3804 N N . ILE A 1 491 ? -2.301 54.688 10.429 1.00 17.99 491 ILE A N 1
ATOM 3805 C CA . ILE A 1 491 ? -2.923 55.568 11.411 1.00 17.53 491 ILE A CA 1
ATOM 3806 C C . ILE A 1 491 ? -2.229 56.918 11.270 1.00 18.10 491 ILE A C 1
ATOM 3807 O O . ILE A 1 491 ? -2.880 57.964 11.215 1.00 18.50 491 ILE A O 1
ATOM 3812 N N . PHE A 1 492 ? -0.902 56.882 11.166 1.00 18.76 492 PHE A N 1
ATOM 3813 C CA . PHE A 1 492 ? -0.097 58.096 11.017 1.00 18.41 492 PHE A CA 1
ATOM 3814 C C . PHE A 1 492 ? -0.407 58.835 9.721 1.00 18.12 492 PHE A C 1
ATOM 3815 O O . PHE A 1 492 ? -0.318 60.062 9.664 1.00 17.38 492 PHE A O 1
ATOM 3823 N N . LEU A 1 493 ? -0.737 58.082 8.672 1.00 18.57 493 LEU A N 1
ATOM 3824 C CA . LEU A 1 493 ? -1.089 58.673 7.384 1.00 19.35 493 LEU A CA 1
ATOM 3825 C C . LEU A 1 493 ? -2.526 59.207 7.387 1.00 20.49 493 LEU A C 1
ATOM 3826 O O . LEU A 1 493 ? -2.910 59.977 6.504 1.00 20.91 493 LEU A O 1
ATOM 3831 N N . GLY A 1 494 ? -3.324 58.778 8.361 1.00 20.09 494 GLY A N 1
ATOM 3832 C CA . GLY A 1 494 ? -4.704 59.228 8.443 1.00 19.09 494 GLY A CA 1
ATOM 3833 C C . GLY A 1 494 ? -5.639 58.537 7.470 1.00 18.43 494 GLY A C 1
ATOM 3834 O O . GLY A 1 494 ? -6.755 59.001 7.246 1.00 17.32 494 GLY A O 1
ATOM 3835 N N . VAL A 1 495 ? -5.204 57.406 6.921 1.00 19.90 495 VAL A N 1
ATOM 3836 C CA . VAL A 1 495 ? -6.020 56.660 5.968 1.00 18.75 495 VAL A CA 1
ATOM 3837 C C . VAL A 1 495 ? -6.759 55.490 6.614 1.00 19.02 495 VAL A C 1
ATOM 3838 O O . VAL A 1 495 ? -7.587 54.848 5.975 1.00 19.72 495 VAL A O 1
ATOM 3842 N N . HIS A 1 496 ? -6.465 55.207 7.879 1.00 19.54 496 HIS A N 1
ATOM 3843 C CA . HIS A 1 496 ? -7.129 54.112 8.583 1.00 20.44 496 HIS A CA 1
ATOM 3844 C C . HIS A 1 496 ? -7.404 54.398 10.046 1.00 19.07 496 HIS A C 1
ATOM 3845 O O . HIS A 1 496 ? -6.642 55.102 10.707 1.00 18.85 496 HIS A O 1
ATOM 3852 N N . TRP A 1 497 ? -8.511 53.844 10.530 1.00 19.62 497 TRP A N 1
ATOM 3853 C CA . TRP A 1 497 ? -8.916 53.959 11.926 1.00 19.88 497 TRP A CA 1
ATOM 3854 C C . TRP A 1 497 ? -8.040 52.972 12.694 1.00 20.51 497 TRP A C 1
ATOM 3855 O O . TRP A 1 497 ? -7.552 51.991 12.118 1.00 19.27 497 TRP A O 1
ATOM 3866 N N . ARG A 1 498 ? -7.884 53.191 13.996 1.00 21.21 498 ARG A N 1
ATOM 3867 C CA . ARG A 1 498 ? -7.068 52.300 14.823 1.00 21.79 498 ARG A CA 1
ATOM 3868 C C . ARG A 1 498 ? -7.531 50.844 14.748 1.00 20.03 498 ARG A C 1
ATOM 3869 O O . ARG A 1 498 ? -6.713 49.932 14.629 1.00 19.95 498 ARG A O 1
ATOM 3877 N N . PHE A 1 499 ? -8.844 50.637 14.752 1.00 21.45 499 PHE A N 1
ATOM 3878 C CA . PHE A 1 499 ? -9.405 49.292 14.688 1.00 20.93 499 PHE A CA 1
ATOM 3879 C C . PHE A 1 499 ? -9.275 48.610 13.321 1.00 20.91 499 PHE A C 1
ATOM 3880 O O . PHE A 1 499 ? -9.590 47.431 13.182 1.00 19.80 499 PHE A O 1
ATOM 3888 N N . ASP A 1 500 ? -8.828 49.353 12.311 1.00 20.18 500 ASP A N 1
ATOM 3889 C CA . ASP A 1 500 ? -8.624 48.770 10.989 1.00 19.42 500 ASP A CA 1
ATOM 3890 C C . ASP A 1 500 ? -7.323 47.973 11.053 1.00 18.91 500 ASP A C 1
ATOM 3891 O O . ASP A 1 500 ? -7.115 47.035 10.285 1.00 18.86 500 ASP A O 1
ATOM 3896 N N . ALA A 1 501 ? -6.450 48.365 11.976 1.00 19.02 501 ALA A N 1
ATOM 3897 C CA . ALA A 1 501 ? -5.162 47.713 12.157 1.00 19.62 501 ALA A CA 1
ATOM 3898 C C . ALA A 1 501 ? -5.291 46.529 13.100 1.00 21.31 501 ALA A C 1
ATOM 3899 O O . ALA A 1 501 ? -4.943 45.398 12.752 1.00 22.22 501 ALA A O 1
ATOM 3901 N N . ALA A 1 502 ? -5.807 46.799 14.292 1.00 21.41 502 ALA A N 1
ATOM 3902 C CA . ALA A 1 502 ? -5.984 45.778 15.311 1.00 21.61 502 ALA A CA 1
ATOM 3903 C C . ALA A 1 502 ? -6.874 46.367 16.393 1.00 21.61 502 ALA A C 1
ATOM 3904 O O . ALA A 1 502 ? -7.237 47.545 16.331 1.00 21.22 502 ALA A O 1
ATOM 3906 N N . ALA A 1 503 ? -7.249 45.543 17.366 1.00 21.97 503 ALA A N 1
ATOM 3907 C CA . ALA A 1 503 ? -8.086 46.011 18.460 1.00 22.57 503 ALA A CA 1
ATOM 3908 C C . ALA A 1 503 ? -7.305 47.088 19.201 1.00 23.80 503 ALA A C 1
ATOM 3909 O O . ALA A 1 503 ? -6.143 46.875 19.561 1.00 24.28 503 ALA A O 1
ATOM 3911 N N . ALA A 1 504 ? -7.929 48.248 19.399 1.00 23.85 504 ALA A N 1
ATOM 3912 C CA . ALA A 1 504 ? -7.301 49.361 20.104 1.00 24.15 504 ALA A CA 1
ATOM 3913 C C . ALA A 1 504 ? -6.725 48.891 21.444 1.00 24.50 504 ALA A C 1
ATOM 3914 O O . ALA A 1 504 ? -5.629 49.289 21.843 1.00 23.89 504 ALA A O 1
ATOM 3916 N N . ARG A 1 505 ? -7.447 47.992 22.101 1.00 24.67 505 ARG A N 1
ATOM 3917 C CA . ARG A 1 505 ? -7.030 47.452 23.386 1.00 26.36 505 ARG A CA 1
ATOM 3918 C C . ARG A 1 505 ? -5.685 46.725 23.299 1.00 24.43 505 ARG A C 1
ATOM 3919 O O . ARG A 1 505 ? -4.892 46.755 24.237 1.00 23.87 505 ARG A O 1
ATOM 3927 N N . ASP A 1 506 ? -5.403 46.130 22.147 1.00 22.99 506 ASP A N 1
ATOM 3928 C CA . ASP A 1 506 ? -4.160 45.393 21.963 1.00 22.35 506 ASP A CA 1
ATOM 3929 C C . ASP A 1 506 ? -2.950 46.227 21.567 1.00 22.78 506 ASP A C 1
ATOM 3930 O O . ASP A 1 506 ? -1.820 45.760 21.675 1.00 23.56 506 ASP A O 1
ATOM 3935 N N . ILE A 1 507 ? -3.166 47.461 21.125 1.00 22.68 507 ILE A N 1
ATOM 3936 C CA . ILE A 1 507 ? -2.043 48.292 20.705 1.00 22.01 507 ILE A CA 1
ATOM 3937 C C . ILE A 1 507 ? -1.867 49.619 21.434 1.00 22.75 507 ILE A C 1
ATOM 3938 O O . ILE A 1 507 ? -0.768 50.177 21.439 1.00 23.15 507 ILE A O 1
ATOM 3943 N N . LEU A 1 508 ? -2.930 50.121 22.058 1.00 22.67 508 LEU A N 1
ATOM 3944 C CA . LEU A 1 508 ? -2.859 51.396 22.769 1.00 23.34 508 LEU A CA 1
ATOM 3945 C C . LEU A 1 508 ? -2.798 51.232 24.284 1.00 24.79 508 LEU A C 1
ATOM 3946 O O . LEU A 1 508 ? -3.151 50.181 24.820 1.00 25.54 508 LEU A O 1
ATOM 3951 N N . ILE A 1 509 ? -2.290 52.260 24.957 1.00 25.53 509 ILE A N 1
ATOM 3952 C CA . ILE A 1 509 ? -2.175 52.276 26.412 1.00 26.36 509 ILE A CA 1
ATOM 3953 C C . ILE A 1 509 ? -3.523 52.722 26.978 1.00 28.56 509 ILE A C 1
ATOM 3954 O O . ILE A 1 509 ? -3.989 53.817 26.679 1.00 29.84 509 ILE A O 1
ATOM 3959 N N . PRO A 1 510 ? -4.157 51.889 27.817 1.00 29.59 510 PRO A N 1
ATOM 3960 C CA . PRO A 1 510 ? -5.460 52.227 28.403 1.00 29.49 510 PRO A CA 1
ATOM 3961 C C . PRO A 1 510 ? -5.434 53.270 29.519 1.00 30.51 510 PRO A C 1
ATOM 3962 O O . PRO A 1 510 ? -4.372 53.618 30.051 1.00 29.20 510 PRO A O 1
ATOM 3966 N N . THR A 1 511 ? -6.613 53.805 29.823 1.00 30.68 511 THR A N 1
ATOM 3967 C CA . THR A 1 511 ? -6.783 54.785 30.889 1.00 31.68 511 THR A CA 1
ATOM 3968 C C . THR A 1 511 ? -7.910 54.247 31.764 1.00 35.42 511 THR A C 1
ATOM 3969 O O . THR A 1 511 ? -8.431 53.150 31.519 1.00 35.66 511 THR A O 1
ATOM 3973 N N . THR A 1 512 ? -8.298 55.019 32.771 1.00 38.00 512 THR A N 1
ATOM 3974 C CA . THR A 1 512 ? -9.382 54.620 33.657 1.00 40.00 512 THR A CA 1
ATOM 3975 C C . THR A 1 512 ? -10.731 54.711 32.940 1.00 40.68 512 THR A C 1
ATOM 3976 O O . THR A 1 512 ? -11.726 54.149 33.404 1.00 40.97 512 THR A O 1
ATOM 3980 N N . THR A 1 513 ? -10.755 55.419 31.810 1.00 40.39 513 THR A N 1
ATOM 3981 C CA . THR A 1 513 ? -11.971 55.587 31.022 1.00 39.00 513 THR A CA 1
ATOM 3982 C C . THR A 1 513 ? -12.011 54.492 29.962 1.00 38.39 513 THR A C 1
ATOM 3983 O O . THR A 1 513 ? -11.068 54.335 29.185 1.00 38.24 513 THR A O 1
ATOM 3987 N N . LYS A 1 514 ? -13.105 53.739 29.926 1.00 38.46 514 LYS A N 1
ATOM 3988 C CA . LYS A 1 514 ? -13.230 52.646 28.971 1.00 40.31 514 LYS A CA 1
ATOM 3989 C C . LYS A 1 514 ? -13.236 53.122 27.521 1.00 37.44 514 LYS A C 1
ATOM 3990 O O . LYS A 1 514 ? -13.889 54.115 27.180 1.00 36.45 514 LYS A O 1
ATOM 3996 N N . ASP A 1 515 ? -12.474 52.420 26.687 1.00 34.18 515 ASP A N 1
ATOM 3997 C CA . ASP A 1 515 ? -12.363 52.711 25.260 1.00 31.70 515 ASP A CA 1
ATOM 3998 C C . ASP A 1 515 ? -11.685 54.038 24.921 1.00 29.45 515 ASP A C 1
ATOM 3999 O O . ASP A 1 515 ? -11.591 54.419 23.755 1.00 29.77 515 ASP A O 1
ATOM 4004 N N . VAL A 1 516 ? -11.194 54.727 25.941 1.00 26.87 516 VAL A N 1
ATOM 4005 C CA . VAL A 1 516 ? -10.498 55.987 25.751 1.00 25.67 516 VAL A CA 1
ATOM 4006 C C . VAL A 1 516 ? -9.057 55.684 26.137 1.00 26.79 516 VAL A C 1
ATOM 4007 O O . VAL A 1 516 ? -8.781 55.243 27.254 1.00 27.88 516 VAL A O 1
ATOM 4011 N N . TYR A 1 517 ? -8.139 55.875 25.200 1.00 25.33 517 TYR A N 1
ATOM 4012 C CA . TYR A 1 517 ? -6.750 55.558 25.464 1.00 24.30 517 TYR A CA 1
ATOM 4013 C C . TYR A 1 517 ? -5.851 56.735 25.779 1.00 23.36 517 TYR A C 1
ATOM 4014 O O . TYR A 1 517 ? -6.203 57.887 25.544 1.00 23.96 517 TYR A O 1
ATOM 4023 N N . ALA A 1 518 ? -4.706 56.416 26.366 1.00 24.44 518 ALA A N 1
ATOM 4024 C CA . ALA A 1 518 ? -3.713 57.389 26.791 1.00 24.77 518 ALA A CA 1
ATOM 4025 C C . ALA A 1 518 ? -3.058 58.213 25.694 1.00 26.00 518 ALA A C 1
ATOM 4026 O O . ALA A 1 518 ? -2.769 57.723 24.595 1.00 26.29 518 ALA A O 1
ATOM 4028 N N . VAL A 1 519 ? -2.804 59.471 26.022 1.00 25.76 519 VAL A N 1
ATOM 4029 C CA . VAL A 1 519 ? -2.138 60.394 25.122 1.00 27.29 519 VAL A CA 1
ATOM 4030 C C . VAL A 1 519 ? -1.103 61.082 25.992 1.00 29.73 519 VAL A C 1
ATOM 4031 O O . VAL A 1 519 ? -1.222 61.085 27.220 1.00 30.16 519 VAL A O 1
ATOM 4035 N N . ASP A 1 520 ? -0.051 61.599 25.375 1.00 31.40 520 ASP A N 1
ATOM 4036 C CA . ASP A 1 520 ? 0.979 62.279 26.140 1.00 32.31 520 ASP A CA 1
ATOM 4037 C C . ASP A 1 520 ? 0.572 63.722 26.452 1.00 34.32 520 ASP A C 1
ATOM 4038 O O . ASP A 1 520 ? -0.558 64.136 26.186 1.00 32.22 520 ASP A O 1
ATOM 4043 N N . ASN A 1 521 ? 1.525 64.491 26.962 1.00 39.59 521 ASN A N 1
ATOM 4044 C CA . ASN A 1 521 ? 1.324 65.894 27.315 1.00 43.63 521 ASN A CA 1
ATOM 4045 C C . ASN A 1 521 ? 0.841 66.749 26.139 1.00 43.83 521 ASN A C 1
ATOM 4046 O O . ASN A 1 521 ? 0.146 67.747 26.337 1.00 44.33 521 ASN A O 1
ATOM 4051 N N . ASN A 1 522 ? 1.215 66.361 24.922 1.00 42.15 522 ASN A N 1
ATOM 4052 C CA . ASN A 1 522 ? 0.825 67.098 23.723 1.00 40.36 522 ASN A CA 1
ATOM 4053 C C . ASN A 1 522 ? -0.421 66.568 23.027 1.00 38.39 522 ASN A C 1
ATOM 4054 O O . ASN A 1 522 ? -0.838 67.116 22.009 1.00 39.45 522 ASN A O 1
ATOM 4059 N N . GLY A 1 523 ? -1.015 65.509 23.567 1.00 34.48 523 GLY A N 1
ATOM 4060 C CA . GLY A 1 523 ? -2.208 64.948 22.958 1.00 31.16 523 GLY A CA 1
ATOM 4061 C C . GLY A 1 523 ? -1.941 63.825 21.971 1.00 28.34 523 GLY A C 1
ATOM 4062 O O . GLY A 1 523 ? -2.866 63.338 21.320 1.00 28.93 523 GLY A O 1
ATOM 4063 N N . ALA A 1 524 ? -0.684 63.417 21.843 1.00 24.98 524 ALA A N 1
ATOM 4064 C CA . ALA A 1 524 ? -0.322 62.339 20.935 1.00 23.96 524 ALA A CA 1
ATOM 4065 C C . ALA A 1 524 ? -0.572 60.980 21.584 1.00 23.57 524 ALA A C 1
ATOM 4066 O O . ALA A 1 524 ? -0.253 60.770 22.752 1.00 23.86 524 ALA A O 1
ATOM 4068 N N . THR A 1 525 ? -1.160 60.074 20.811 1.00 24.15 525 THR A N 1
ATOM 4069 C CA . THR A 1 525 ? -1.473 58.716 21.248 1.00 23.81 525 THR A CA 1
ATOM 4070 C C . THR A 1 525 ? -0.224 57.934 21.644 1.00 23.75 525 THR A C 1
ATOM 4071 O O . THR A 1 525 ? 0.796 57.969 20.950 1.00 23.25 525 THR A O 1
ATOM 4075 N N . VAL A 1 526 ? -0.313 57.242 22.775 1.00 24.39 526 VAL A N 1
ATOM 4076 C CA . VAL A 1 526 ? 0.789 56.437 23.276 1.00 25.17 526 VAL A CA 1
ATOM 4077 C C . VAL A 1 526 ? 0.503 54.976 22.937 1.00 23.69 526 VAL A C 1
ATOM 4078 O O . VAL A 1 526 ? -0.598 54.479 23.183 1.00 25.39 526 VAL A O 1
ATOM 4082 N N . PHE A 1 527 ? 1.485 54.295 22.365 1.00 23.20 527 PHE A N 1
ATOM 4083 C CA . PHE A 1 527 ? 1.321 52.895 21.996 1.00 23.91 527 PHE A CA 1
ATOM 4084 C C . PHE A 1 527 ? 1.996 51.967 22.992 1.00 24.75 527 PHE A C 1
ATOM 4085 O O . PHE A 1 527 ? 2.893 52.377 23.734 1.00 25.63 527 PHE A O 1
ATOM 4093 N N . GLN A 1 528 ? 1.546 50.717 23.016 1.00 25.00 528 GLN A N 1
ATOM 4094 C CA . GLN A 1 528 ? 2.130 49.711 23.889 1.00 24.18 528 GLN A CA 1
ATOM 4095 C C . GLN A 1 528 ? 3.489 49.348 23.309 1.00 24.99 528 GLN A C 1
ATOM 4096 O O . GLN A 1 528 ? 3.738 49.554 22.117 1.00 25.85 528 GLN A O 1
ATOM 4102 N N . ASN A 1 529 ? 4.381 48.845 24.150 1.00 25.69 529 ASN A N 1
ATOM 4103 C CA . ASN A 1 529 ? 5.698 48.439 23.686 1.00 26.57 529 ASN A CA 1
ATOM 4104 C C . ASN A 1 529 ? 5.492 47.185 22.863 1.00 25.79 529 ASN A C 1
ATOM 4105 O O . ASN A 1 529 ? 4.712 46.314 23.249 1.00 24.92 529 ASN A O 1
ATOM 4110 N N . VAL A 1 530 ? 6.198 47.090 21.740 1.00 27.01 530 VAL A N 1
ATOM 4111 C CA . VAL A 1 530 ? 6.089 45.939 20.843 1.00 28.73 530 VAL A CA 1
ATOM 4112 C C . VAL A 1 530 ? 6.250 44.610 21.574 1.00 29.15 530 VAL A C 1
ATOM 4113 O O . VAL A 1 530 ? 5.521 43.652 21.305 1.00 29.14 530 VAL A O 1
ATOM 4117 N N . GLU A 1 531 ? 7.176 44.572 22.524 1.00 29.68 531 GLU A N 1
ATOM 4118 C CA . GLU A 1 531 ? 7.431 43.360 23.291 1.00 31.42 531 GLU A CA 1
ATOM 4119 C C . GLU A 1 531 ? 6.209 42.886 24.085 1.00 28.43 531 GLU A C 1
ATOM 4120 O O . GLU A 1 531 ? 6.082 41.700 24.386 1.00 27.29 531 GLU A O 1
ATOM 4126 N N . ASP A 1 532 ? 5.303 43.809 24.393 1.00 26.88 532 ASP A N 1
ATOM 4127 C CA . ASP A 1 532 ? 4.112 43.490 25.177 1.00 27.18 532 ASP A CA 1
ATOM 4128 C C . ASP A 1 532 ? 2.841 43.258 24.375 1.00 26.51 532 ASP A C 1
ATOM 4129 O O . ASP A 1 532 ? 1.858 42.729 24.902 1.00 26.90 532 ASP A O 1
ATOM 4134 N N . ILE A 1 533 ? 2.861 43.635 23.104 1.00 25.30 533 ILE A N 1
ATOM 4135 C CA . ILE A 1 533 ? 1.687 43.491 22.253 1.00 24.68 533 ILE A CA 1
ATOM 4136 C C . ILE A 1 533 ? 1.277 42.057 21.935 1.00 23.15 533 ILE A C 1
ATOM 4137 O O . ILE A 1 533 ? 2.092 41.241 21.495 1.00 23.82 533 ILE A O 1
ATOM 4142 N N . ARG A 1 534 ? 0.005 41.764 22.201 1.00 22.50 534 ARG A N 1
ATOM 4143 C CA . ARG A 1 534 ? -0.596 40.460 21.945 1.00 22.55 534 ARG A CA 1
ATOM 4144 C C . ARG A 1 534 ? -1.956 40.748 21.319 1.00 21.86 534 ARG A C 1
ATOM 4145 O O . ARG A 1 534 ? -2.759 41.483 21.892 1.00 23.15 534 ARG A O 1
ATOM 4153 N N . TYR A 1 535 ? -2.218 40.175 20.150 1.00 21.98 535 TYR A N 1
ATOM 4154 C CA . TYR A 1 535 ? -3.489 40.402 19.456 1.00 22.82 535 TYR A CA 1
ATOM 4155 C C . TYR A 1 535 ? -4.538 39.403 19.931 1.00 24.49 535 TYR A C 1
ATOM 4156 O O . TYR A 1 535 ? -4.885 38.458 19.221 1.00 25.72 535 TYR A O 1
ATOM 4165 N N . THR A 1 536 ? -5.060 39.658 21.128 1.00 25.48 536 THR A N 1
ATOM 4166 C CA . THR A 1 536 ? -6.034 38.783 21.770 1.00 25.48 536 THR A CA 1
ATOM 4167 C C . THR A 1 536 ? -7.479 39.274 21.871 1.00 26.15 536 THR A C 1
ATOM 4168 O O . THR A 1 536 ? -8.384 38.474 22.118 1.00 27.13 536 THR A O 1
ATOM 4172 N N . THR A 1 537 ? -7.699 40.578 21.726 1.00 25.40 537 THR A N 1
ATOM 4173 C CA . THR A 1 537 ? -9.048 41.132 21.827 1.00 24.81 537 THR A CA 1
ATOM 4174 C C . THR A 1 537 ? -9.909 40.825 20.607 1.00 25.82 537 THR A C 1
ATOM 4175 O O . THR A 1 537 ? -9.617 41.271 19.495 1.00 26.04 537 THR A O 1
ATOM 4179 N N . ARG A 1 538 ? -10.970 40.057 20.836 1.00 25.60 538 ARG A N 1
ATOM 4180 C CA . ARG A 1 538 ? -11.898 39.653 19.789 1.00 25.16 538 ARG A CA 1
ATOM 4181 C C . ARG A 1 538 ? -13.246 40.337 19.969 1.00 24.09 538 ARG A C 1
ATOM 4182 O O . ARG A 1 538 ? -13.545 40.872 21.038 1.00 24.14 538 ARG A O 1
ATOM 4190 N N . GLY A 1 539 ? -14.060 40.310 18.921 1.00 22.81 539 GLY A N 1
ATOM 4191 C CA . GLY A 1 539 ? -15.365 40.941 18.972 1.00 23.97 539 GLY A CA 1
ATOM 4192 C C . GLY A 1 539 ? -16.429 40.085 18.322 1.00 24.02 539 GLY A C 1
ATOM 4193 O O . GLY A 1 539 ? -16.132 39.050 17.738 1.00 24.09 539 GLY A O 1
ATOM 4194 N N . THR A 1 540 ? -17.669 40.545 18.384 1.00 25.44 540 THR A N 1
ATOM 4195 C CA . THR A 1 540 ? -18.793 39.806 17.827 1.00 24.91 540 THR A CA 1
ATOM 4196 C C . THR A 1 540 ? -19.176 40.188 16.396 1.00 24.72 540 THR A C 1
ATOM 4197 O O . THR A 1 540 ? -18.721 41.201 15.858 1.00 24.24 540 THR A O 1
ATOM 4201 N N . ARG A 1 541 ? -19.981 39.332 15.775 1.00 24.97 541 ARG A N 1
ATOM 4202 C CA . ARG A 1 541 ? -20.500 39.553 14.434 1.00 25.70 541 ARG A CA 1
ATOM 4203 C C . ARG A 1 541 ? -22.005 39.368 14.514 1.00 27.63 541 ARG A C 1
ATOM 4204 O O . ARG A 1 541 ? -22.502 38.451 15.166 1.00 29.23 541 ARG A O 1
ATOM 4212 N N . GLU A 1 542 ? -22.725 40.239 13.831 1.00 27.40 542 GLU A N 1
ATOM 4213 C CA . GLU A 1 542 ? -24.174 40.203 13.803 1.00 29.69 542 GLU A CA 1
ATOM 4214 C C . GLU A 1 542 ? -24.681 38.937 13.113 1.00 30.45 542 GLU A C 1
ATOM 4215 O O . GLU A 1 542 ? -25.626 38.294 13.581 1.00 30.83 542 GLU A O 1
ATOM 4221 N N . ASP A 1 543 ? -24.015 38.575 12.021 1.00 28.83 543 ASP A N 1
ATOM 4222 C CA . ASP A 1 543 ? -24.383 37.423 11.204 1.00 28.97 543 ASP A CA 1
ATOM 4223 C C . ASP A 1 543 ? -23.805 36.059 11.580 1.00 29.13 543 ASP A C 1
ATOM 4224 O O . ASP A 1 543 ? -24.218 35.046 11.020 1.00 29.62 543 ASP A O 1
ATOM 4229 N N . GLU A 1 544 ? -22.837 36.025 12.488 1.00 29.78 544 GLU A N 1
ATOM 4230 C CA . GLU A 1 544 ? -22.224 34.761 12.876 1.00 29.02 544 GLU A CA 1
ATOM 4231 C C . GLU A 1 544 ? -22.031 34.651 14.375 1.00 28.73 544 GLU A C 1
ATOM 4232 O O . GLU A 1 544 ? -21.852 35.653 15.059 1.00 28.81 544 GLU A O 1
ATOM 4238 N N . GLU A 1 545 ? -22.075 33.424 14.875 1.00 29.29 545 GLU A N 1
ATOM 4239 C CA . GLU A 1 545 ? -21.906 33.164 16.296 1.00 31.36 545 GLU A CA 1
ATOM 4240 C C . GLU A 1 545 ? -20.436 33.105 16.676 1.00 28.67 545 GLU A C 1
ATOM 4241 O O . GLU A 1 545 ? -19.604 32.647 15.889 1.00 29.17 545 GLU A O 1
ATOM 4247 N N . GLY A 1 546 ? -20.125 33.556 17.887 1.00 27.39 546 GLY A N 1
ATOM 4248 C CA . GLY A 1 546 ? -18.758 33.505 18.368 1.00 27.51 546 GLY A CA 1
ATOM 4249 C C . GLY A 1 546 ? -18.001 34.814 18.347 1.00 26.79 546 GLY A C 1
ATOM 4250 O O . GLY A 1 546 ? -18.564 35.871 18.065 1.00 26.17 546 GLY A O 1
ATOM 4251 N N . LEU A 1 547 ? -16.720 34.731 18.698 1.00 26.29 547 LEU A N 1
ATOM 4252 C CA . LEU A 1 547 ? -15.838 35.886 18.726 1.00 26.39 547 LEU A CA 1
ATOM 4253 C C . LEU A 1 547 ? -14.892 35.812 17.534 1.00 26.68 547 LEU A C 1
ATOM 4254 O O . LEU A 1 547 ? -14.388 34.739 17.190 1.00 27.81 547 LEU A O 1
ATOM 4259 N N . PHE A 1 548 ? -14.654 36.960 16.910 1.00 26.02 548 PHE A N 1
ATOM 4260 C CA . PHE A 1 548 ? -13.801 37.055 15.735 1.00 24.68 548 PHE A CA 1
ATOM 4261 C C . PHE A 1 548 ? -12.714 38.094 15.943 1.00 24.37 548 PHE A C 1
ATOM 4262 O O . PHE A 1 548 ? -12.857 38.986 16.780 1.00 23.13 548 PHE A O 1
ATOM 4270 N N . PRO A 1 549 ? -11.603 37.986 15.191 1.00 24.96 549 PRO A N 1
ATOM 4271 C CA . PRO A 1 549 ? -10.502 38.948 15.320 1.00 24.26 549 PRO A CA 1
ATOM 4272 C C . PRO A 1 549 ? -10.933 40.360 14.904 1.00 23.40 549 PRO A C 1
ATOM 4273 O O . PRO A 1 549 ? -11.900 40.524 14.162 1.00 23.76 549 PRO A O 1
ATOM 4277 N N . ILE A 1 550 ? -10.241 41.374 15.414 1.00 22.42 550 ILE A N 1
ATOM 4278 C CA . ILE A 1 550 ? -10.548 42.765 15.086 1.00 20.59 550 ILE A CA 1
ATOM 4279 C C . ILE A 1 550 ? -9.352 43.377 14.355 1.00 20.47 550 ILE A C 1
ATOM 4280 O O . ILE A 1 550 ? -8.223 43.346 14.858 1.00 19.45 550 ILE A O 1
ATOM 4285 N N . GLY A 1 551 ? -9.597 43.924 13.169 1.00 19.99 551 GLY A N 1
ATOM 4286 C CA . GLY A 1 551 ? -8.520 44.534 12.411 1.00 19.80 551 GLY A CA 1
ATOM 4287 C C . GLY A 1 551 ? -7.744 43.590 11.511 1.00 20.95 551 GLY A C 1
ATOM 4288 O O . GLY A 1 551 ? -7.838 42.362 11.621 1.00 20.51 551 GLY A O 1
ATOM 4289 N N . GLY A 1 552 ? -6.942 44.182 10.632 1.00 20.97 552 GLY A N 1
ATOM 4290 C CA . GLY A 1 552 ? -6.156 43.413 9.691 1.00 19.87 552 GLY A CA 1
ATOM 4291 C C . GLY A 1 552 ? -5.039 42.542 10.232 1.00 20.20 552 GLY A C 1
ATOM 4292 O O . GLY A 1 552 ? -4.847 41.429 9.740 1.00 19.63 552 GLY A O 1
ATOM 4293 N N . VAL A 1 553 ? -4.296 43.023 11.228 1.00 20.56 553 VAL A N 1
ATOM 4294 C CA . VAL A 1 553 ? -3.183 42.239 11.769 1.00 21.43 553 VAL A CA 1
ATOM 4295 C C . VAL A 1 553 ? -3.590 40.832 12.220 1.00 21.88 553 VAL A C 1
ATOM 4296 O O . VAL A 1 553 ? -3.015 39.842 11.754 1.00 19.37 553 VAL A O 1
ATOM 4300 N N . PRO A 1 554 ? -4.604 40.722 13.104 1.00 24.60 554 PRO A N 1
ATOM 4301 C CA . PRO A 1 554 ? -5.065 39.412 13.587 1.00 23.55 554 PRO A CA 1
ATOM 4302 C C . PRO A 1 554 ? -5.529 38.535 12.426 1.00 21.32 554 PRO A C 1
ATOM 4303 O O . PRO A 1 554 ? -5.285 37.329 12.411 1.00 20.99 554 PRO A O 1
ATOM 4307 N N . LEU A 1 555 ? -6.215 39.148 11.465 1.00 20.86 555 LEU A N 1
ATOM 4308 C CA . LEU A 1 555 ? -6.704 38.434 10.290 1.00 20.82 555 LEU A CA 1
ATOM 4309 C C . LEU A 1 555 ? -5.528 37.820 9.522 1.00 20.58 555 LEU A C 1
ATOM 4310 O O . LEU A 1 555 ? -5.541 36.631 9.192 1.00 20.54 555 LEU A O 1
ATOM 4315 N N . GLY A 1 556 ? -4.507 38.635 9.260 1.00 20.17 556 GLY A N 1
ATOM 4316 C CA . GLY A 1 556 ? -3.334 38.169 8.544 1.00 20.30 556 GLY A CA 1
ATOM 4317 C C . GLY A 1 556 ? -2.632 37.054 9.291 1.00 21.07 556 GLY A C 1
ATOM 4318 O O . GLY A 1 556 ? -2.239 36.053 8.693 1.00 21.70 556 GLY A O 1
ATOM 4319 N N . ILE A 1 557 ? -2.463 37.233 10.598 1.00 20.87 557 ILE A N 1
ATOM 4320 C CA . ILE A 1 557 ? -1.820 36.232 11.440 1.00 20.59 557 ILE A CA 1
ATOM 4321 C C . ILE A 1 557 ? -2.521 34.882 11.292 1.00 21.15 557 ILE A C 1
ATOM 4322 O O . ILE A 1 557 ? -1.873 33.859 11.060 1.00 22.01 557 ILE A O 1
ATOM 4327 N N . GLU A 1 558 ? -3.848 34.889 11.384 1.00 21.32 558 GLU A N 1
ATOM 4328 C CA . GLU A 1 558 ? -4.633 33.660 11.271 1.00 23.28 558 GLU A CA 1
ATOM 4329 C C . GLU A 1 558 ? -4.509 32.982 9.915 1.00 21.33 558 GLU A C 1
ATOM 4330 O O . GLU A 1 558 ? -4.476 31.753 9.825 1.00 20.89 558 GLU A O 1
ATOM 4336 N N . ILE A 1 559 ? -4.452 33.784 8.862 1.00 20.58 559 ILE A N 1
ATOM 4337 C CA . ILE A 1 559 ? -4.307 33.264 7.509 1.00 20.96 559 ILE A CA 1
ATOM 4338 C C . ILE A 1 559 ? -2.952 32.570 7.348 1.00 20.81 559 ILE A C 1
ATOM 4339 O O . ILE A 1 559 ? -2.885 31.442 6.862 1.00 22.11 559 ILE A O 1
ATOM 4344 N N . ALA A 1 560 ? -1.885 33.216 7.811 1.00 21.31 560 ALA A N 1
ATOM 4345 C CA . ALA A 1 560 ? -0.540 32.643 7.730 1.00 20.89 560 ALA A CA 1
ATOM 4346 C C . ALA A 1 560 ? -0.459 31.333 8.511 1.00 20.68 560 ALA A C 1
ATOM 4347 O O . ALA A 1 560 ? 0.025 30.327 7.993 1.00 20.59 560 ALA A O 1
ATOM 4349 N N . ASP A 1 561 ? -0.953 31.345 9.748 1.00 20.84 561 ASP A N 1
ATOM 4350 C CA . ASP A 1 561 ? -0.949 30.152 10.598 1.00 20.96 561 ASP A CA 1
ATOM 4351 C C . ASP A 1 561 ? -1.690 28.981 9.975 1.00 21.17 561 ASP A C 1
ATOM 4352 O O . ASP A 1 561 ? -1.189 27.858 9.983 1.00 21.14 561 ASP A O 1
ATOM 4357 N N . GLU A 1 562 ? -2.881 29.240 9.441 1.00 21.65 562 GLU A N 1
ATOM 4358 C CA . GLU A 1 562 ? -3.674 28.196 8.802 1.00 22.11 562 GLU A CA 1
ATOM 4359 C C . GLU A 1 562 ? -2.922 27.582 7.619 1.00 23.00 562 GLU A C 1
ATOM 4360 O O . GLU A 1 562 ? -2.824 26.359 7.497 1.00 23.45 562 GLU A O 1
ATOM 4366 N N . ILE A 1 563 ? -2.394 28.434 6.748 1.00 22.75 563 ILE A N 1
ATOM 4367 C CA . ILE A 1 563 ? -1.645 27.978 5.582 1.00 22.95 563 ILE A CA 1
ATOM 4368 C C . ILE A 1 563 ? -0.425 27.143 5.991 1.00 22.56 563 ILE A C 1
ATOM 4369 O O . ILE A 1 563 ? -0.216 26.033 5.481 1.00 21.74 563 ILE A O 1
ATOM 4374 N N . PHE A 1 564 ? 0.362 27.676 6.920 1.00 22.90 564 PHE A N 1
ATOM 4375 C CA . PHE A 1 564 ? 1.564 27.010 7.408 1.00 23.29 564 PHE A CA 1
ATOM 4376 C C . PHE A 1 564 ? 1.230 25.673 8.063 1.00 24.03 564 PHE A C 1
ATOM 4377 O O . PHE A 1 564 ? 1.843 24.649 7.748 1.00 22.96 564 PHE A O 1
ATOM 4385 N N . ASN A 1 565 ? 0.259 25.689 8.972 1.00 22.59 565 ASN A N 1
ATOM 4386 C CA . ASN A 1 565 ? -0.159 24.484 9.677 1.00 23.99 565 ASN A CA 1
ATOM 4387 C C . ASN A 1 565 ? -0.530 23.359 8.725 1.00 25.90 565 ASN A C 1
ATOM 4388 O O . ASN A 1 565 ? -0.273 22.195 9.011 1.00 27.55 565 ASN A O 1
ATOM 4393 N N . ASN A 1 566 ? -1.129 23.710 7.591 1.00 26.24 566 ASN A N 1
ATOM 4394 C CA . ASN A 1 566 ? -1.534 22.724 6.596 1.00 26.33 566 ASN A CA 1
ATOM 4395 C C . ASN A 1 566 ? -0.426 22.394 5.600 1.00 27.05 566 ASN A C 1
ATOM 4396 O O . ASN A 1 566 ? -0.640 21.642 4.646 1.00 28.88 566 ASN A O 1
ATOM 4401 N N . GLY A 1 567 ? 0.748 22.981 5.813 1.00 25.48 567 GLY A N 1
ATOM 4402 C CA . GLY A 1 567 ? 1.892 22.735 4.952 1.00 24.87 567 GLY A CA 1
ATOM 4403 C C . GLY A 1 567 ? 1.787 23.198 3.510 1.00 25.29 567 GLY A C 1
ATOM 4404 O O . GLY A 1 567 ? 2.402 22.591 2.630 1.00 25.35 567 GLY A O 1
ATOM 4405 N N . LEU A 1 568 ? 1.055 24.286 3.271 1.00 25.04 568 LEU A N 1
ATOM 4406 C CA . LEU A 1 568 ? 0.868 24.836 1.925 1.00 24.98 568 LEU A CA 1
ATOM 4407 C C . LEU A 1 568 ? 0.210 23.834 0.972 1.00 25.91 568 LEU A C 1
ATOM 4408 O O . LEU A 1 568 ? 0.875 23.181 0.157 1.00 24.49 568 LEU A O 1
ATOM 4413 N N . LYS A 1 569 ? -1.102 23.700 1.111 1.00 26.98 569 LYS A N 1
ATOM 4414 C CA . LYS A 1 569 ? -1.887 22.796 0.286 1.00 28.85 569 LYS A CA 1
ATOM 4415 C C . LYS A 1 569 ? -3.003 23.625 -0.333 1.00 27.22 569 LYS A C 1
ATOM 4416 O O . LYS A 1 569 ? -3.468 24.602 0.259 1.00 28.24 569 LYS A O 1
ATOM 4422 N N . PRO A 1 570 ? -3.467 23.234 -1.525 1.00 24.78 570 PRO A N 1
ATOM 4423 C CA . PRO A 1 570 ? -4.535 23.972 -2.199 1.00 24.62 570 PRO A CA 1
ATOM 4424 C C . PRO A 1 570 ? -5.814 24.090 -1.384 1.00 24.42 570 PRO A C 1
ATOM 4425 O O . PRO A 1 570 ? -6.144 23.212 -0.585 1.00 24.00 570 PRO A O 1
ATOM 4429 N N . THR A 1 571 ? -6.511 25.203 -1.569 1.00 24.35 571 THR A N 1
ATOM 4430 C CA . THR A 1 571 ? -7.791 25.417 -0.916 1.00 24.71 571 THR A CA 1
ATOM 4431 C C . THR A 1 571 ? -8.693 24.333 -1.516 1.00 25.84 571 THR A C 1
ATOM 4432 O O . THR A 1 571 ? -8.680 24.121 -2.730 1.00 25.47 571 THR A O 1
ATOM 4436 N N . PRO A 1 572 ? -9.429 23.588 -0.677 1.00 27.37 572 PRO A N 1
ATOM 4437 C CA . PRO A 1 572 ? -10.314 22.540 -1.203 1.00 27.80 572 PRO A CA 1
ATOM 4438 C C . PRO A 1 572 ? -11.262 23.136 -2.247 1.00 28.02 572 PRO A C 1
ATOM 4439 O O . PRO A 1 572 ? -11.928 24.138 -1.986 1.00 27.50 572 PRO A O 1
ATOM 4443 N N . PRO A 1 573 ? -11.318 22.539 -3.449 1.00 29.53 573 PRO A N 1
ATOM 4444 C CA . PRO A 1 573 ? -12.197 23.039 -4.510 1.00 30.70 573 PRO A CA 1
ATOM 4445 C C . PRO A 1 573 ? -13.638 23.216 -4.020 1.00 32.68 573 PRO A C 1
ATOM 4446 O O . PRO A 1 573 ? -14.309 24.180 -4.382 1.00 32.76 573 PRO A O 1
ATOM 4450 N N . GLU A 1 574 ? -14.075 22.325 -3.134 1.00 34.05 574 GLU A N 1
ATOM 4451 C CA . GLU A 1 574 ? -15.432 22.366 -2.590 1.00 36.25 574 GLU A CA 1
ATOM 4452 C C . GLU A 1 574 ? -15.743 23.652 -1.842 1.00 35.26 574 GLU A C 1
ATOM 4453 O O . GLU A 1 574 ? -16.900 24.062 -1.774 1.00 36.34 574 GLU A O 1
ATOM 4459 N N . ILE A 1 575 ? -14.722 24.270 -1.253 1.00 32.88 575 ILE A N 1
ATOM 4460 C CA . ILE A 1 575 ? -14.941 25.494 -0.494 1.00 30.86 575 ILE A CA 1
ATOM 4461 C C . ILE A 1 575 ? -14.605 26.783 -1.244 1.00 29.21 575 ILE A C 1
ATOM 4462 O O . ILE A 1 575 ? -14.582 27.869 -0.663 1.00 29.78 575 ILE A O 1
ATOM 4467 N N . GLN A 1 576 ? -14.330 26.656 -2.536 1.00 26.96 576 GLN A N 1
ATOM 4468 C CA . GLN A 1 576 ? -14.049 27.820 -3.357 1.00 26.72 576 GLN A CA 1
ATOM 4469 C C . GLN A 1 576 ? -15.411 28.457 -3.622 1.00 28.36 576 GLN A C 1
ATOM 4470 O O . GLN A 1 576 ? -16.435 27.768 -3.591 1.00 27.77 576 GLN A O 1
ATOM 4476 N N . PRO A 1 577 ? -15.450 29.785 -3.823 1.00 28.61 577 PRO A N 1
ATOM 4477 C CA . PRO A 1 577 ? -16.715 30.481 -4.091 1.00 28.54 577 PRO A CA 1
ATOM 4478 C C . PRO A 1 577 ? -17.406 29.947 -5.353 1.00 30.02 577 PRO A C 1
ATOM 4479 O O . PRO A 1 577 ? -16.687 29.607 -6.314 1.00 30.99 577 PRO A O 1
#

Foldseek 3Di:
DQAFDFDDDQDDPQLLLFQLSLLLVLLLQLQQLCLQQVFFQADQQSSLLLLLLLLLLLLQLQCLLVPDDPFGRQADCPDPPQLRHQPHLVPPRDSSQLSVLQSLLSLCLRQAQCPVPLCPPLVQPGAPVSSVNSVVSSVVSQVVRNPHHDCPGSSSVSSNSSNVSSCVNAPDRCQFPCPPDAWDDDAQAAHAFVVPNWDWAAPHSNCRPDHTDTHGDATRLCNLVAHFAFQFQAAADAFAPQCDFPNVVVVLLVLLLLLQLQQQWFAPPDPSHPHDPVLLVLLLQQQQPSANSRGHNVSLLVVVVSQLLQVQQPDPDSNPDVSSSNSSSQLSSLQSSLLNNLSSNQSNHQSVSNGYWSSCCQLVVPDPVRHDVPTHGNARDNWLFQDDHGAPNTGAAADSQLQSLLQNLLLVCVSCAVRQYHDDSQAWDFSKGWQRWGPSAQQQIFNAPHGHDSNDGSNVGDGHGHHTDIGMDRGSLRVSVSSLCSCSNNSGHGNQSNFDCVQWFDPDPDPSNGDADPSRHTDTDDSNRGGRDDWHHHNPDDDTHTTHNNVSSNVSSCSCVVVSNYGHPPVNRD

Organism: Curvularia inaequalis (NCBI:txid38902)

Solvent-accessible surface area: 21633 Å² total; per-residue (Å²): 117,78,67,11,42,39,14,193,50,50,43,52,164,88,5,41,59,0,4,0,0,6,1,0,28,2,2,6,18,0,2,4,2,0,20,22,27,42,5,19,29,50,12,20,0,8,2,0,4,3,4,0,0,0,0,0,0,0,0,0,0,2,6,20,23,42,103,32,140,138,48,102,26,11,3,48,51,133,37,95,73,67,51,25,99,1,18,52,39,136,68,12,123,61,8,54,12,0,0,2,0,0,0,7,72,0,2,22,32,10,5,107,88,48,116,92,88,35,40,74,89,42,12,66,70,26,17,75,75,0,22,33,10,0,18,55,7,8,98,74,2,29,154,98,8,27,68,32,32,64,132,160,24,66,5,2,112,11,0,47,64,0,1,60,25,0,50,88,11,5,42,32,95,131,6,40,35,46,134,63,25,133,23,85,96,41,95,34,48,8,53,33,21,56,54,57,65,54,62,124,56,41,87,63,40,79,67,80,139,16,94,91,74,80,58,120,77,11,17,0,10,54,0,2,124,76,4,80,4,2,0,0,38,46,65,16,55,0,0,2,0,6,8,24,75,44,11,51,116,60,81,44,15,4,26,7,1,2,111,10,4,26,15,0,0,0,22,156,96,52,148,43,21,83,21,42,120,122,29,34,11,24,0,24,1,0,0,0,24,25,10,28,0,0,0,2,2,0,0,0,0,0,18,0,0,5,29,0,0,8,69,52,43,131,73,152,62,8,31,120,4,98,63,0,2,30,7,0,0,16,0,0,0,3,0,0,0,0,0,0,0,0,0,0,0,0,1,24,1,0,21,79,5,31,0,9,10,0,4,14,0,0,59,92,7,66,77,129,140,58,17,40,73,156,0,76,22,29,0,0,4,10,1,0,19,64,91,118,52,48,7,6,33,15,0,0,0,0,0,4,9,0,0,1,0,0,0,0,0,2,0,0,0,39,39,0,45,57,91,27,21,120,34,139,79,86,58,36,13,72,0,26,2,73,128,7,13,0,8,0,10,4,32,46,0,22,55,11,168,61,95,30,58,58,80,22,43,0,98,100,9,82,20,106,67,19,97,112,33,83,21,97,0,92,6,0,5,36,0,0,14,5,0,3,5,0,4,3,1,0,0,0,6,0,3,2,0,1,0,4,6,108,8,2,1,61,85,59,152,77,143,17,40,14,21,78,63,145,101,25,11,6,58,33,34,95,36,118,80,0,79,35,95,31,140,11,56,12,120,90,58,173,46,94,26,12,25,0,0,0,8,0,0,20,76,0,0,33,31,0,59,100,58,32,4,94,34,2,35,66,145,70,29,88

Secondary structure (DSSP, 8-state):
-PPP-PPPPSS-GGGGGSHHHHHHHHHHHHHHHHHHHT-SS-SHHHHHHHHHHHHHHHHHHHHHHS--SSS--SSBTT-SSGGGBPPP-TT---HHHHHHHHHHHHHHHHHS--TTTTTTTTSTT--HHHHHHHHHHHHHHHHHSTT---TTSHHHHHHHHHHHHHHHHH--TTTT--TT-----STTB----TTSS-EEEESSTT-TTS-EEEE-----TTHHHHSPPSS-SS----PPPTTSGGGTT-HHHHHHHHHHHHHHHB-TT-TT----HHHHHHHHHT---SBTTTB-HHHHHHHHHHHHHHHT-SSS-SSS-HHHHHHHHHHHHHHHHHHHHHHHHHHHHHHHH-BPPHHHHHHT---TTT--TT--B--B--TTSSPPPB--SS--SS-HHHHHHHHHHHHHHHHHBTTTB---TTS-----EEEEE-GGGSSS-EEESS---TTS-GGGS-EEEPP--EEEES-HHHHHHHHHHHHHHTTSS-HHHHS-HHHHB-B-SSTT-B-B-TTSPBPBPPGGG-----EE--SSSSS-EE-SHHHHHHHHHHHHHHTTS-PPPGGG--

InterPro domains:
  IPR016119 Bromoperoxidase/chloroperoxidase C-terminal [G3DSA:1.10.606.10] (179-579)
  IPR036938 Phosphatidic acid phosphatase type 2/haloperoxidase superfamily [SSF48317] (4-577)
  IPR041067 Vanadium chloroperoxidase, N-terminal [PF17897] (9-232)
  IPR052559 Vanadium-dependent haloperoxidase [PTHR34599] (13-581)
  IPR055161 Vanadium-dependent haloperoxidase NapH1-like, second helical-bundle domain [PF22778] (333-506)

CATH classification: 1.20.144.10 (+1 more: 1.10.606.10)

B-factor: mean 26.22, std 8.94, range [8.0, 71.98]

Radius of gyration: 22.78 Å; Cα contacts (8 Å, |Δi|>4): 1252; chains: 1; bounding box: 52×61×61 Å